Protein AF-A0A932D0I2-F1 (afdb_monomer)

Radius of gyration: 31.16 Å; Cα contacts (8 Å, |Δi|>4): 858; chains: 1; bounding box: 106×44×115 Å

Solvent-accessible surface area (backbone atoms only — not comparable to full-atom values): 25541 Å² total; per-residue (Å²): 134,90,83,86,89,81,89,81,87,81,82,80,78,80,80,78,79,76,81,76,82,81,60,41,20,45,66,30,77,42,77,91,56,101,68,85,71,70,45,72,43,65,59,48,52,36,40,36,39,50,40,62,56,58,63,58,84,66,59,88,70,45,45,27,43,39,43,39,69,74,48,63,66,73,62,80,64,40,86,48,32,24,29,36,43,36,40,64,75,87,83,58,68,57,39,85,42,41,16,34,47,18,41,20,71,39,73,60,59,28,46,19,42,42,68,68,60,49,57,52,34,52,45,74,43,38,44,40,31,41,33,40,35,38,93,90,51,73,50,73,32,60,71,61,88,78,86,86,81,89,86,90,87,91,88,89,84,89,87,89,85,86,91,82,92,79,85,81,61,74,50,46,74,76,44,49,35,74,43,85,51,27,34,37,37,33,37,35,40,80,37,30,70,35,42,49,52,52,35,50,76,69,66,37,52,74,65,88,84,45,52,77,53,43,33,52,40,31,76,63,64,30,22,33,43,37,35,31,56,32,93,91,49,50,63,88,54,70,64,24,35,30,39,31,25,68,40,70,66,54,38,42,34,39,53,56,47,48,83,51,49,40,82,56,25,32,41,37,40,40,39,32,22,83,32,37,60,40,64,67,79,32,42,77,29,77,76,65,72,82,74,54,45,48,66,33,71,68,41,60,42,50,72,60,51,50,35,52,39,9,52,77,51,68,32,46,24,36,31,76,48,16,24,38,51,24,91,74,48,65,57,85,50,69,68,44,40,60,50,39,78,72,33,53,12,38,24,31,35,40,34,44,35,35,51,90,41,32,79,60,38,50,29,36,36,74,40,98,47,76,67,68,40,70,30,72,44,81,39,81,39,66,89,34,59,66,40,27,48,27,54,71,39,81,60,80,78,74,72,75,76,76,72,79,77,85,72,75,96,76,91,80,80,91,81,90,84,81,89,83,80,89,81,90,81,86,85,82,87,86,86,87,87,86,79,136

Secondary structure (DSSP, 8-state):
-------------------PPP-----B-----SS-----EEEEEEEEEEEPTT-----TTEEEHHHHTT--SSPPPPSS-EEEEEE-----S-GGG-EEEEEESS--SEEEE--THHHHHHHHHHS-EEEEEETTEEEEEE---------------------------SEEEEEEEEETTEEEEEEEESSHHHHHHHHHHTT----TT-HHHHHHHHHTT-EEEEEEEPTT--GGG---EEEEEESS--B--GGGGGGGEEEEEEEEEEEEESS-EEESSSEE----GGG--EEETTEESHHHHHHHHHHHTTT-EEEEEEEEEGGGS---SHHHHHHHHH-SEEEEEEEEE-GGG--S--BEEE-S----B-SEEEEE-TT-HHHHHHTTPPPP----------------------PPP----PPPP-------

pLDDT: mean 72.85, std 23.12, range [23.08, 97.12]

Foldseek 3Di:
DDDDDDDDDDPPDPPPPPPDFAAAKFKAWDDDDPPDPFLAQQEWEKEKEKFAFQDFDDFPFKFWLCVLVVHDRGQDGGRGIKMKIWTDDDHDHWQLQTKMKIWHRAFFRIKAFDAPQLRVLQLVQQFFKEWEDAPVGIAIATARDDDDDDDDDDDDDDDDDDDDDDDDDPKDFPGWGDHQQKTKTKIQHQALVRVVVVCVVVSHDDDPPCRVVVRVSNVSRIIMIMIHGDPPDTPVRDGIMITMDGDRKDWHQLLNVLVRYDQKHKYKYKYFAQADKDWPFAAALPDDPLPWFFQASHHICVQVSLQVSCVVRLVRHKHFLWKAFLVSRDGDDPSNVVSSVVTTMIIMIMHMGGSVSSPGMTMMDGDPDHDTDDSYHYYYCNPPCNRCVRSVHHRDPPDPPPPPPVDDDDDDDDDDDDDDDDDDDDDDDDDDDDDD

Sequence (436 aa):
MVRQILSCLLCVLAVTVAEREAEACGGLFCDQSTVVIPPAQSSERIVFVVNAAGWTAAPEGMAAQAELQGGDPDPEPLTGQSVDAYIEIAYSGAAASFAWIVPLLAPPVLIGTAQTEIFNDLDQATAPRFTFTYATGSSTVSSGGGMGCGGSAAMAGDAYEPEGKVADPEVTVIGTGRVGPYEVAVLDAASAADLRSWLVSHDYQIPDGTDPILDRYVEEGKTFAAFRLADGEGVGAIEPVVIRTPGAEPCIPLRLTPVASEPVLSVTAIIMASGLVRPGNFNDAGLDESAVRPTSPFTTDYQTRLRQNVQALGGLAVETEFAGPADYVEATSTTSFAILDRIGFVTRLSTRMAPEEMTTDPIFLETPEQTTISRDYTIDVTNDDAALTALGVQPAATGADTADDDDGCTAAGRNRSPLPLLWLVPVALLLRRRSR

Structure (mmCIF, N/CA/C/O backbone):
data_AF-A0A932D0I2-F1
#
_entry.id   AF-A0A932D0I2-F1
#
loop_
_atom_site.group_PDB
_atom_site.id
_atom_site.type_symbol
_atom_site.label_atom_id
_atom_site.label_alt_id
_atom_site.label_comp_id
_atom_site.label_asym_id
_atom_site.label_entity_id
_atom_site.label_seq_id
_atom_site.pdbx_PDB_ins_code
_atom_site.Cartn_x
_atom_site.Cartn_y
_atom_site.Cartn_z
_atom_site.occupancy
_atom_site.B_iso_or_equiv
_atom_site.auth_seq_id
_atom_site.auth_comp_id
_atom_site.auth_asym_id
_atom_site.auth_atom_id
_atom_site.pdbx_PDB_model_num
ATOM 1 N N . MET A 1 1 ? 65.568 -10.510 39.690 1.00 37.38 1 MET A N 1
ATOM 2 C CA . MET A 1 1 ? 65.237 -11.097 38.375 1.00 37.38 1 MET A CA 1
ATOM 3 C C . MET A 1 1 ? 63.720 -11.125 38.250 1.00 37.38 1 MET A C 1
ATOM 5 O O . MET A 1 1 ? 63.130 -11.868 39.013 1.00 37.38 1 MET A O 1
ATOM 9 N N . VAL A 1 2 ? 63.159 -10.341 37.305 1.00 38.84 2 VAL A N 1
ATOM 10 C CA . VAL A 1 2 ? 61.864 -10.572 36.607 1.00 38.84 2 VAL A CA 1
ATOM 11 C C . VAL A 1 2 ? 60.599 -10.408 37.499 1.00 38.84 2 VAL A C 1
ATOM 13 O O . VAL A 1 2 ? 60.527 -11.022 38.546 1.00 38.84 2 VAL A O 1
ATOM 16 N N . ARG A 1 3 ? 59.542 -9.616 37.235 1.00 35.88 3 ARG A N 1
ATOM 17 C CA . ARG A 1 3 ? 58.873 -9.067 36.027 1.00 35.88 3 ARG A CA 1
ATOM 18 C C . ARG A 1 3 ? 57.912 -7.952 36.521 1.00 35.88 3 ARG A C 1
ATOM 20 O O . ARG A 1 3 ? 57.188 -8.184 37.477 1.00 35.88 3 ARG A O 1
ATOM 27 N N . GLN A 1 4 ? 58.072 -6.688 36.135 1.00 43.97 4 GLN A N 1
ATOM 28 C CA . GLN A 1 4 ? 57.347 -5.961 35.074 1.00 43.97 4 GLN A CA 1
ATOM 29 C C . GLN A 1 4 ? 55.802 -5.959 35.122 1.00 43.97 4 GLN A C 1
ATOM 31 O O . GLN A 1 4 ? 55.140 -6.959 34.867 1.00 43.97 4 GLN A O 1
ATOM 36 N N . ILE A 1 5 ? 55.308 -4.747 35.387 1.00 45.00 5 ILE A N 1
ATOM 37 C CA . ILE A 1 5 ? 53.977 -4.155 35.208 1.00 45.00 5 ILE A CA 1
ATOM 38 C C . ILE A 1 5 ? 53.602 -4.130 33.717 1.00 45.00 5 ILE A C 1
ATOM 40 O O . ILE A 1 5 ? 54.418 -3.654 32.931 1.00 45.00 5 ILE A O 1
ATOM 44 N N . LEU A 1 6 ? 52.377 -4.528 33.341 1.00 37.00 6 LEU A N 1
ATOM 45 C CA . LEU A 1 6 ? 51.634 -3.869 32.255 1.00 37.00 6 LEU A CA 1
ATOM 46 C C . LEU A 1 6 ? 50.133 -4.211 32.262 1.00 37.00 6 LEU A C 1
ATOM 48 O O . LEU A 1 6 ? 49.733 -5.362 32.408 1.00 37.00 6 LEU A O 1
ATOM 52 N N . SER A 1 7 ? 49.351 -3.152 32.086 1.00 38.03 7 SER A N 1
ATOM 53 C CA . SER A 1 7 ? 47.907 -3.029 31.913 1.00 38.03 7 SER A CA 1
ATOM 54 C C . SER A 1 7 ? 47.256 -3.986 30.910 1.00 38.03 7 SER A C 1
ATOM 56 O O . SER A 1 7 ? 47.809 -4.219 29.841 1.00 38.03 7 SER A O 1
ATOM 58 N N . CYS A 1 8 ? 46.007 -4.375 31.184 1.00 30.62 8 CYS A N 1
ATOM 59 C CA . CYS A 1 8 ? 44.922 -4.399 30.193 1.00 30.62 8 CYS A CA 1
ATOM 60 C C . CYS A 1 8 ? 43.575 -4.454 30.927 1.00 30.62 8 CYS A C 1
ATOM 62 O O . CYS A 1 8 ? 43.141 -5.502 31.396 1.00 30.62 8 CYS A O 1
ATOM 64 N N . LEU A 1 9 ? 42.945 -3.286 31.055 1.00 40.47 9 LEU A N 1
ATOM 65 C CA . LEU A 1 9 ? 41.555 -3.131 31.463 1.00 40.47 9 LEU A CA 1
ATOM 66 C C . LEU A 1 9 ? 40.703 -3.450 30.224 1.00 40.47 9 LEU A C 1
ATOM 68 O O . LEU A 1 9 ? 40.669 -2.655 29.287 1.00 40.47 9 LEU A O 1
ATOM 72 N N . LEU A 1 10 ? 40.085 -4.630 30.174 1.00 38.53 10 LEU A N 1
ATOM 73 C CA . LEU A 1 10 ? 39.157 -4.994 29.104 1.00 38.53 10 LEU A CA 1
ATOM 74 C C . LEU A 1 10 ? 37.742 -4.594 29.550 1.00 38.53 10 LEU A C 1
ATOM 76 O O . LEU A 1 10 ? 37.082 -5.328 30.282 1.00 38.53 10 LEU A O 1
ATOM 80 N N . CYS A 1 11 ? 37.293 -3.401 29.156 1.00 34.50 11 CYS A N 1
ATOM 81 C CA . CYS A 1 11 ? 35.879 -3.037 29.223 1.00 34.50 11 CYS A CA 1
ATOM 82 C C . CYS A 1 11 ? 35.137 -3.812 28.131 1.00 34.50 11 CYS A C 1
ATOM 84 O O . CYS A 1 11 ? 35.239 -3.477 26.952 1.00 34.50 11 CYS A O 1
ATOM 86 N N . VAL A 1 12 ? 34.403 -4.852 28.519 1.00 40.94 12 VAL A N 1
ATOM 87 C CA . VAL A 1 12 ? 33.408 -5.487 27.652 1.00 40.94 12 VAL A CA 1
ATOM 88 C C . VAL A 1 12 ? 32.196 -4.560 27.621 1.00 40.94 12 VAL A C 1
ATOM 90 O O . VAL A 1 12 ? 31.424 -4.504 28.576 1.00 40.94 12 VAL A O 1
ATOM 93 N N . LEU A 1 13 ? 32.068 -3.782 26.547 1.00 38.88 13 LEU A N 1
ATOM 94 C CA . LEU A 1 13 ? 30.842 -3.059 26.232 1.00 38.88 13 LEU A CA 1
ATOM 95 C C . LEU A 1 13 ? 29.835 -4.101 25.725 1.00 38.88 13 LEU A C 1
ATOM 97 O O . LEU A 1 13 ? 29.966 -4.604 24.611 1.00 38.88 13 LEU A O 1
ATOM 101 N N . ALA A 1 14 ? 28.872 -4.478 26.563 1.00 37.38 14 ALA A N 1
ATOM 102 C CA . ALA A 1 14 ? 27.722 -5.251 26.117 1.00 37.38 14 ALA A CA 1
ATOM 103 C C . ALA A 1 14 ? 26.847 -4.330 25.256 1.00 37.38 14 ALA A C 1
ATOM 105 O O . ALA A 1 14 ? 26.204 -3.418 25.772 1.00 37.38 14 ALA A O 1
ATOM 106 N N . VAL A 1 15 ? 26.868 -4.534 23.940 1.00 37.03 15 VAL A N 1
ATOM 107 C CA . VAL A 1 15 ? 25.882 -3.945 23.032 1.00 37.03 15 VAL A CA 1
ATOM 108 C C . VAL A 1 15 ? 24.593 -4.732 23.240 1.00 37.03 15 VAL A C 1
ATOM 110 O O . VAL A 1 15 ? 24.468 -5.864 22.782 1.00 37.03 15 VAL A O 1
ATOM 113 N N . THR A 1 16 ? 23.658 -4.162 23.993 1.00 32.97 16 THR A N 1
ATOM 114 C CA . THR A 1 16 ? 22.275 -4.634 24.023 1.00 32.97 16 THR A CA 1
ATOM 115 C C . THR A 1 16 ? 21.650 -4.289 22.677 1.00 32.97 16 THR A C 1
ATOM 117 O O . THR A 1 16 ? 21.347 -3.124 22.416 1.00 32.97 16 THR A O 1
ATOM 120 N N . VAL A 1 17 ? 21.503 -5.282 21.802 1.00 35.47 17 VAL A N 1
ATOM 121 C CA . VAL A 1 17 ? 20.598 -5.179 20.657 1.00 35.47 17 VAL A CA 1
ATOM 122 C C . VAL A 1 17 ? 19.195 -5.171 21.254 1.00 35.47 17 VAL A C 1
ATOM 124 O O . VAL A 1 17 ? 18.751 -6.178 21.794 1.00 35.47 17 VAL A O 1
ATOM 127 N N . ALA A 1 18 ? 18.548 -4.007 21.267 1.00 34.34 18 ALA A N 1
ATOM 128 C CA . ALA A 1 18 ? 17.118 -3.937 21.517 1.00 34.34 18 ALA A CA 1
ATOM 129 C C . ALA A 1 18 ? 16.436 -4.525 20.278 1.00 34.34 18 ALA A C 1
ATOM 131 O O . ALA A 1 18 ? 16.480 -3.919 19.206 1.00 34.34 18 ALA A O 1
ATOM 132 N N . GLU A 1 19 ? 15.897 -5.733 20.408 1.00 33.78 19 GLU A N 1
ATOM 133 C CA . GLU A 1 19 ? 14.970 -6.297 19.432 1.00 33.78 19 GLU A CA 1
ATOM 134 C C . GLU A 1 19 ? 13.774 -5.339 19.365 1.00 33.78 19 GLU A C 1
ATOM 136 O O . GLU A 1 19 ? 13.134 -5.068 20.380 1.00 33.78 19 GLU A O 1
ATOM 141 N N . ARG A 1 20 ? 13.565 -4.708 18.205 1.00 35.75 20 ARG A N 1
ATOM 142 C CA . ARG A 1 20 ? 12.415 -3.829 17.988 1.00 35.75 20 ARG A CA 1
ATOM 143 C C . ARG A 1 20 ? 11.214 -4.701 17.647 1.00 35.75 20 ARG A C 1
ATOM 145 O O . ARG A 1 20 ? 11.292 -5.516 16.730 1.00 35.75 20 ARG A O 1
ATOM 152 N N . GLU A 1 21 ? 10.159 -4.535 18.433 1.00 35.44 21 GLU A N 1
ATOM 153 C CA . GLU A 1 21 ? 8.869 -5.200 18.284 1.00 35.44 21 GLU A CA 1
ATOM 154 C C . GLU A 1 21 ? 8.269 -4.873 16.909 1.00 35.44 21 GLU A C 1
ATOM 156 O O . GLU A 1 21 ? 8.352 -3.740 16.434 1.00 35.44 21 GLU A O 1
ATOM 161 N N . ALA A 1 22 ? 7.749 -5.903 16.240 1.00 34.28 22 ALA A N 1
ATOM 162 C CA . ALA A 1 22 ? 7.081 -5.785 14.953 1.00 34.28 22 ALA A CA 1
ATOM 163 C C . ALA A 1 22 ? 5.618 -5.370 15.167 1.00 34.28 22 ALA A C 1
ATOM 165 O O . ALA A 1 22 ? 4.969 -5.765 16.130 1.00 34.28 22 ALA A O 1
ATOM 166 N N . GLU A 1 23 ? 5.119 -4.552 14.256 1.00 33.62 23 GLU A N 1
ATOM 167 C CA . GLU A 1 23 ? 3.942 -3.707 14.385 1.00 33.62 23 GLU A CA 1
ATOM 168 C C . GLU A 1 23 ? 3.119 -3.850 13.074 1.00 33.62 23 GLU A C 1
ATOM 170 O O . GLU A 1 23 ? 3.720 -3.825 12.007 1.00 33.62 23 GLU A O 1
ATOM 175 N N . ALA A 1 24 ? 1.782 -4.034 13.135 1.00 37.31 24 ALA A N 1
ATOM 176 C CA . ALA A 1 24 ? 0.864 -4.343 12.015 1.00 37.31 24 ALA A CA 1
ATOM 177 C C . ALA A 1 24 ? -0.355 -3.385 11.805 1.00 37.31 24 ALA A C 1
ATOM 179 O O . ALA A 1 24 ? -0.929 -2.935 12.796 1.00 37.31 24 ALA A O 1
ATOM 180 N N . CYS A 1 25 ? -0.811 -3.132 10.554 1.00 36.69 25 CYS A N 1
ATOM 181 C CA . CYS A 1 25 ? -1.966 -2.257 10.173 1.00 36.69 25 CYS A CA 1
ATOM 182 C C . CYS A 1 25 ? -2.757 -2.710 8.898 1.00 36.69 25 CYS A C 1
ATOM 184 O O . CYS A 1 25 ? -2.092 -2.838 7.881 1.00 36.69 25 CYS A O 1
ATOM 186 N N . GLY A 1 26 ? -4.115 -2.840 8.864 1.00 40.81 26 GLY A N 1
ATOM 187 C CA . GLY A 1 26 ? -5.024 -3.142 7.669 1.00 40.81 26 GLY A CA 1
ATOM 188 C C . GLY A 1 26 ? -5.812 -4.512 7.716 1.00 40.81 26 GLY A C 1
ATOM 189 O O . GLY A 1 26 ? -5.561 -5.239 8.649 1.00 40.81 26 GLY A O 1
ATOM 190 N N . GLY A 1 27 ? -6.726 -4.962 6.816 1.00 41.50 27 GLY A N 1
ATOM 191 C CA . GLY A 1 27 ? -7.712 -6.041 7.178 1.00 41.50 27 GLY A CA 1
ATOM 192 C C . GLY A 1 27 ? -8.227 -7.153 6.222 1.00 41.50 27 GLY A C 1
ATOM 193 O O . GLY A 1 27 ? -7.860 -7.211 5.058 1.00 41.50 27 GLY A O 1
ATOM 194 N N . LEU A 1 28 ? -9.116 -8.022 6.758 1.00 45.06 28 LEU A N 1
ATOM 195 C CA . LEU A 1 28 ? -9.571 -9.384 6.336 1.00 45.06 28 LEU A CA 1
ATOM 196 C C . LEU A 1 28 ? -10.890 -9.478 5.523 1.00 45.06 28 LEU A C 1
ATOM 198 O O . LEU A 1 28 ? -11.820 -8.810 5.903 1.00 45.06 28 LEU A O 1
ATOM 202 N N . PHE A 1 29 ? -11.088 -10.374 4.537 1.00 43.62 29 PHE A N 1
ATOM 203 C CA . PHE A 1 29 ? -12.398 -10.585 3.845 1.00 43.62 29 PHE A CA 1
ATOM 204 C C . PHE A 1 29 ? -12.978 -12.009 4.007 1.00 43.62 29 PHE A C 1
ATOM 206 O O . PHE A 1 29 ? -12.216 -12.967 4.123 1.00 43.62 29 PHE A O 1
ATOM 213 N N . CYS A 1 30 ? -14.316 -12.178 3.970 1.00 34.88 30 CYS A N 1
ATOM 214 C CA . CYS A 1 30 ? -15.005 -13.466 4.224 1.00 34.88 30 CYS A CA 1
ATOM 215 C C . CYS A 1 30 ? -16.019 -13.902 3.141 1.00 34.88 30 CYS A C 1
ATOM 217 O O . CYS A 1 30 ? -16.997 -13.199 2.898 1.00 34.88 30 CYS A O 1
ATOM 219 N N . ASP A 1 31 ? -15.882 -15.115 2.589 1.00 33.34 31 ASP A N 1
ATOM 220 C CA . ASP A 1 31 ? -16.980 -15.866 1.941 1.00 33.34 31 ASP A CA 1
ATOM 221 C C . ASP A 1 31 ? -16.945 -17.345 2.384 1.00 33.34 31 ASP A C 1
ATOM 223 O O . ASP A 1 31 ? -15.879 -17.951 2.498 1.00 33.34 31 ASP A O 1
ATOM 227 N N . GLN A 1 32 ? -18.118 -17.917 2.659 1.00 41.38 32 GLN A N 1
ATOM 228 C CA . GLN A 1 32 ? -18.354 -19.305 3.072 1.00 41.38 32 GLN A CA 1
ATOM 229 C C . GLN A 1 32 ? -19.451 -19.904 2.175 1.00 41.38 32 GLN A C 1
ATOM 231 O O . GLN A 1 32 ? -20.585 -20.123 2.598 1.00 41.38 32 GLN A O 1
ATOM 236 N N . SER A 1 33 ? -19.107 -20.195 0.919 1.00 32.25 33 SER A N 1
ATOM 237 C CA . SER A 1 33 ? -19.965 -20.940 -0.006 1.00 32.25 33 SER A CA 1
ATOM 238 C C . SER A 1 33 ? -19.261 -22.218 -0.472 1.00 32.25 33 SER A C 1
ATOM 240 O O . SER A 1 33 ? -18.134 -22.197 -0.955 1.00 32.25 33 SER A O 1
ATOM 242 N N . THR A 1 34 ? -19.940 -23.367 -0.372 1.00 34.38 34 THR A N 1
ATOM 243 C CA . THR A 1 34 ? -19.441 -24.708 -0.773 1.00 34.38 34 THR A CA 1
ATOM 244 C C . THR A 1 34 ? -19.295 -24.902 -2.293 1.00 34.38 34 THR A C 1
ATOM 246 O O . THR A 1 34 ? -19.049 -26.010 -2.773 1.00 34.38 34 THR A O 1
ATOM 249 N N . VAL A 1 35 ? -19.373 -23.811 -3.054 1.00 30.95 35 VAL A N 1
ATOM 250 C CA . VAL A 1 35 ? -18.842 -23.682 -4.409 1.00 30.95 35 VAL A CA 1
ATOM 251 C C . VAL A 1 35 ? -17.775 -22.594 -4.338 1.00 30.95 35 VAL A C 1
ATOM 253 O O . VAL A 1 35 ? -18.086 -21.410 -4.377 1.00 30.95 35 VAL A O 1
ATOM 256 N N . VAL A 1 36 ? -16.520 -23.012 -4.181 1.00 30.58 36 VAL A N 1
ATOM 257 C CA . VAL A 1 36 ? -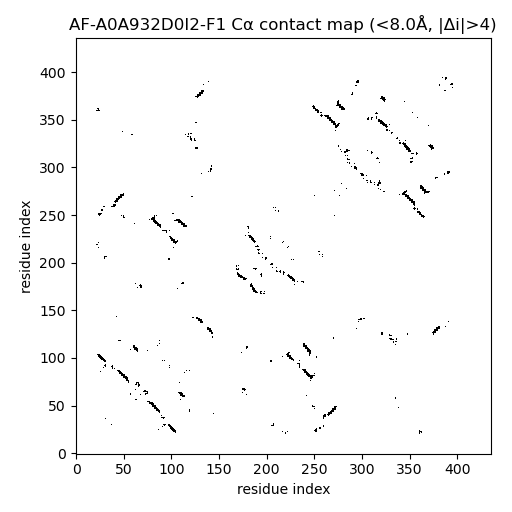15.368 -22.111 -4.084 1.00 30.58 36 VAL A CA 1
ATOM 258 C C . VAL A 1 36 ? -15.132 -21.473 -5.454 1.00 30.58 36 VAL A C 1
ATOM 260 O O . VAL A 1 36 ? -14.473 -22.052 -6.316 1.00 30.58 36 VAL A O 1
ATOM 263 N N . ILE A 1 37 ? -15.689 -20.286 -5.673 1.00 29.75 37 ILE A N 1
ATOM 264 C CA . ILE A 1 37 ? -15.032 -19.275 -6.499 1.00 29.75 37 ILE A CA 1
ATOM 265 C C . ILE A 1 37 ? -14.689 -18.163 -5.507 1.00 29.75 37 ILE A C 1
ATOM 267 O O . ILE A 1 37 ? -15.584 -17.399 -5.156 1.00 29.75 37 ILE A O 1
ATOM 271 N N . PRO A 1 38 ? -13.451 -18.110 -4.983 1.00 31.17 38 PRO A N 1
ATOM 272 C CA . PRO A 1 38 ? -13.057 -17.020 -4.104 1.00 31.17 38 PRO A CA 1
ATOM 273 C C . PRO A 1 38 ? -13.220 -15.701 -4.873 1.00 31.17 38 PRO A C 1
ATOM 275 O O . PRO A 1 38 ? -12.994 -15.701 -6.092 1.00 31.17 38 PRO A O 1
ATOM 278 N N . PRO A 1 39 ? -13.528 -14.567 -4.219 1.00 34.06 39 PRO A N 1
ATOM 279 C CA . PRO A 1 39 ? -13.077 -13.287 -4.746 1.00 34.06 39 PRO A CA 1
ATOM 280 C C . PRO A 1 39 ? -11.572 -13.399 -4.975 1.00 34.06 39 PRO A C 1
ATOM 282 O O . PRO A 1 39 ? -10.792 -13.388 -4.028 1.00 34.06 39 PRO A O 1
ATOM 285 N N . ALA A 1 40 ? -11.157 -13.582 -6.224 1.00 37.81 40 ALA A N 1
ATOM 286 C CA . ALA A 1 40 ? -9.753 -13.598 -6.578 1.00 37.81 40 ALA A CA 1
ATOM 287 C C . ALA A 1 40 ? -9.226 -12.171 -6.414 1.00 37.81 40 ALA A C 1
ATOM 289 O O . ALA A 1 40 ? -9.342 -11.345 -7.320 1.00 37.81 40 ALA A O 1
ATOM 290 N N . GLN A 1 41 ? -8.676 -11.857 -5.242 1.00 47.34 41 GLN A N 1
ATOM 291 C CA . GLN A 1 41 ? -7.816 -10.693 -5.111 1.00 47.34 41 GLN A CA 1
ATOM 292 C C . GLN A 1 41 ? -6.487 -11.031 -5.786 1.00 47.34 41 GLN A C 1
ATOM 294 O O . GLN A 1 41 ? -5.610 -11.670 -5.214 1.00 47.34 41 GLN A O 1
ATOM 299 N N . SER A 1 42 ? -6.357 -10.641 -7.054 1.00 54.78 42 SER A N 1
ATOM 300 C CA . SER A 1 42 ? -5.104 -10.767 -7.809 1.00 54.78 42 SER A CA 1
ATOM 301 C C . SER A 1 42 ? -4.064 -9.718 -7.392 1.00 54.78 42 SER A C 1
ATOM 303 O O . SER A 1 42 ? -2.871 -9.840 -7.703 1.00 54.78 42 SER A O 1
ATOM 305 N N . SER A 1 43 ? -4.518 -8.657 -6.718 1.00 69.69 43 SER A N 1
ATOM 306 C CA . SER A 1 43 ? -3.691 -7.537 -6.287 1.00 69.69 43 SER A CA 1
ATOM 307 C C . SER A 1 43 ? -4.305 -6.762 -5.122 1.00 69.69 43 SER A C 1
ATOM 309 O O . SER A 1 43 ? -5.490 -6.446 -5.168 1.00 69.69 43 SER A O 1
ATOM 311 N N . GLU A 1 44 ? -3.472 -6.370 -4.164 1.00 81.44 44 GLU A N 1
ATOM 312 C CA . GLU A 1 44 ? -3.787 -5.447 -3.076 1.00 81.44 44 GLU A CA 1
ATOM 313 C C . GLU A 1 44 ? -3.060 -4.115 -3.319 1.00 81.44 44 GLU A C 1
ATOM 315 O O . GLU A 1 44 ? -1.854 -4.091 -3.597 1.00 81.44 44 GLU A O 1
ATOM 320 N N . ARG A 1 45 ? -3.798 -3.001 -3.267 1.00 87.38 45 ARG A N 1
ATOM 321 C CA . ARG A 1 45 ? -3.276 -1.644 -3.481 1.00 87.38 45 ARG A CA 1
ATOM 322 C C . ARG A 1 45 ? -3.592 -0.784 -2.276 1.00 87.38 45 ARG A C 1
ATOM 324 O O . ARG A 1 45 ? -4.753 -0.619 -1.909 1.00 87.38 45 ARG A O 1
ATOM 331 N N . ILE A 1 46 ? -2.546 -0.215 -1.693 1.00 92.62 46 ILE A N 1
ATOM 332 C CA . ILE A 1 46 ? -2.659 0.628 -0.509 1.00 92.62 46 ILE A CA 1
ATOM 333 C C . ILE A 1 46 ? -1.880 1.910 -0.760 1.00 92.62 46 ILE A C 1
ATOM 335 O O . ILE A 1 46 ? -0.751 1.892 -1.257 1.00 92.62 46 ILE A O 1
ATOM 339 N N . VAL A 1 47 ? -2.499 3.036 -0.427 1.00 93.81 47 VAL A N 1
ATOM 340 C CA . VAL A 1 47 ? -1.858 4.346 -0.486 1.00 93.81 47 VAL A CA 1
ATOM 341 C C . VAL A 1 47 ? -1.686 4.846 0.939 1.00 93.81 47 VAL A C 1
ATOM 343 O O . VAL A 1 47 ? -2.641 4.869 1.709 1.00 93.81 47 VAL A O 1
ATOM 346 N N . PHE A 1 48 ? -0.476 5.263 1.291 1.00 95.19 48 PHE A N 1
ATOM 347 C CA . PHE A 1 48 ? -0.181 5.848 2.592 1.00 95.19 48 PHE A CA 1
ATOM 348 C C . PHE A 1 48 ? 0.211 7.312 2.453 1.00 95.19 48 PHE A C 1
ATOM 350 O O . PHE A 1 48 ? 0.973 7.676 1.556 1.00 95.19 48 PHE A O 1
ATOM 357 N N . VAL A 1 49 ? -0.257 8.141 3.382 1.00 93.44 49 VAL A N 1
ATOM 358 C CA . VAL A 1 49 ? 0.213 9.519 3.545 1.00 93.44 49 VAL A CA 1
ATOM 359 C C . VAL A 1 49 ? 0.772 9.686 4.948 1.00 93.44 49 VAL A C 1
ATOM 361 O O . VAL A 1 49 ? 0.031 9.587 5.924 1.00 93.44 49 VAL A O 1
ATOM 364 N N . VAL A 1 50 ? 2.072 9.953 5.051 1.00 93.12 50 VAL A N 1
ATOM 365 C CA . VAL A 1 50 ? 2.734 10.267 6.320 1.00 93.12 50 VAL A CA 1
ATOM 366 C C . VAL A 1 50 ? 2.616 11.769 6.564 1.00 93.12 50 VAL A C 1
ATOM 368 O O . VAL A 1 50 ? 3.196 12.592 5.858 1.00 93.12 50 VAL A O 1
ATOM 371 N N . ASN A 1 51 ? 1.816 12.132 7.560 1.00 89.44 51 ASN A N 1
ATOM 372 C CA . ASN A 1 51 ? 1.514 13.506 7.921 1.00 89.44 51 ASN A CA 1
ATOM 373 C C . ASN A 1 51 ? 2.454 13.997 9.029 1.00 89.44 51 ASN A C 1
ATOM 375 O O . ASN A 1 51 ? 2.630 13.346 10.063 1.00 89.44 51 ASN A O 1
ATOM 379 N N . ALA A 1 52 ? 2.982 15.209 8.855 1.00 85.06 52 ALA A N 1
ATOM 380 C CA . ALA A 1 52 ? 3.751 15.892 9.888 1.00 85.06 52 ALA A CA 1
ATOM 381 C C . ALA A 1 52 ? 2.909 16.172 11.151 1.00 85.06 52 ALA A C 1
ATOM 383 O O . ALA A 1 52 ? 1.677 16.230 11.112 1.00 85.06 52 ALA A O 1
ATOM 384 N N . ALA A 1 53 ? 3.591 16.385 12.278 1.00 80.69 53 ALA A N 1
ATOM 385 C CA . ALA A 1 53 ? 2.940 16.679 13.552 1.00 80.69 53 ALA A CA 1
ATOM 386 C C . ALA A 1 53 ? 2.077 17.951 13.497 1.00 80.69 53 ALA A C 1
ATOM 388 O O . ALA A 1 53 ? 2.452 18.942 12.867 1.00 80.69 53 ALA A O 1
ATOM 389 N N . GLY A 1 54 ? 0.934 17.930 14.189 1.00 67.50 54 GLY A N 1
ATOM 390 C CA . GLY A 1 54 ? -0.021 19.039 14.206 1.00 67.50 54 GLY A CA 1
ATOM 391 C C . GLY A 1 54 ? -0.915 19.130 12.967 1.00 67.50 54 GLY A C 1
ATOM 392 O O . GLY A 1 54 ? -1.686 20.082 12.853 1.00 67.50 54 GLY A O 1
ATOM 393 N N . TRP A 1 55 ? -0.842 18.167 12.042 1.00 69.06 55 TRP A N 1
ATOM 394 C CA . TRP A 1 55 ? -1.791 18.083 10.937 1.00 69.06 55 TRP A CA 1
ATOM 395 C C . TRP A 1 55 ? -3.170 17.630 11.433 1.00 69.06 55 TRP A C 1
ATOM 397 O O . TRP A 1 55 ? -3.314 16.530 11.963 1.00 69.06 55 TRP A O 1
ATOM 407 N N . THR A 1 56 ? -4.186 18.473 11.240 1.00 63.81 56 THR A N 1
ATOM 408 C CA . THR A 1 56 ? -5.551 18.226 11.737 1.00 63.81 56 THR A CA 1
ATOM 409 C C . THR A 1 56 ? -6.604 18.125 10.648 1.00 63.81 56 THR A C 1
ATOM 411 O O . THR A 1 56 ? -7.690 17.622 10.913 1.00 63.81 56 THR A O 1
ATOM 414 N N . ALA A 1 57 ? -6.312 18.572 9.423 1.00 62.91 57 ALA A N 1
ATOM 415 C CA . ALA A 1 57 ? -7.316 18.574 8.370 1.00 62.91 57 ALA A CA 1
ATOM 416 C C . ALA A 1 57 ? -7.740 17.138 8.038 1.00 62.91 57 ALA A C 1
ATOM 418 O O . ALA A 1 57 ? -6.914 16.270 7.715 1.00 62.91 57 ALA A O 1
ATOM 419 N N . ALA A 1 58 ? -9.043 16.903 8.150 1.00 56.44 58 ALA A N 1
ATOM 420 C CA . ALA A 1 58 ? -9.703 15.760 7.559 1.00 56.44 58 ALA A CA 1
ATOM 421 C C . ALA A 1 58 ? -9.726 15.971 6.032 1.00 56.44 58 ALA A C 1
ATOM 423 O O . ALA A 1 58 ? -10.176 17.024 5.575 1.00 56.44 58 ALA A O 1
ATOM 424 N N . PRO A 1 59 ? -9.197 15.033 5.231 1.00 57.25 59 PRO A N 1
ATOM 425 C CA . PRO A 1 59 ? -9.506 14.937 3.808 1.00 57.25 59 PRO A CA 1
ATOM 426 C C . PRO A 1 59 ? -11.014 15.087 3.539 1.00 57.25 59 PRO A C 1
ATOM 428 O O . PRO A 1 59 ? -11.844 14.765 4.386 1.00 57.25 59 PRO A O 1
ATOM 431 N N . GLU A 1 60 ? -11.403 15.584 2.366 1.00 51.22 60 GLU A N 1
ATOM 432 C CA . GLU A 1 60 ? -12.827 15.666 2.015 1.00 51.22 60 GLU A CA 1
ATOM 433 C C . GLU A 1 60 ? -13.473 14.264 2.065 1.00 51.22 60 GLU A C 1
ATOM 435 O O . GLU A 1 60 ? -12.966 13.328 1.453 1.00 51.22 60 GLU A O 1
ATOM 440 N N . GLY A 1 61 ? -14.582 14.110 2.804 1.00 50.22 61 GLY A N 1
ATOM 441 C CA . GLY A 1 61 ? -15.277 12.821 2.979 1.00 50.22 61 GLY A CA 1
ATOM 442 C C . GLY A 1 61 ? -14.842 11.991 4.197 1.00 50.22 61 GLY A C 1
ATOM 443 O O . GLY A 1 61 ? -15.346 10.887 4.399 1.00 50.22 61 GLY A O 1
ATOM 444 N N . MET A 1 62 ? -13.941 12.515 5.029 1.00 58.50 62 MET A N 1
ATOM 445 C CA . MET A 1 62 ? -13.508 11.877 6.271 1.00 58.50 62 MET A CA 1
ATOM 446 C C . MET A 1 62 ? -14.317 12.374 7.481 1.00 58.50 62 MET A C 1
ATOM 448 O O . MET A 1 62 ? -14.379 13.577 7.718 1.00 58.50 62 MET A O 1
ATOM 452 N N . ALA A 1 63 ? -14.909 11.447 8.246 1.00 51.44 63 ALA A N 1
ATOM 453 C CA . ALA A 1 63 ? -15.625 11.734 9.491 1.00 51.44 63 ALA A CA 1
ATOM 454 C C . ALA A 1 63 ? -14.717 11.481 10.704 1.00 51.44 63 ALA A C 1
ATOM 456 O O . ALA A 1 63 ? -14.057 10.440 10.784 1.00 51.44 63 ALA A O 1
ATOM 457 N N . ALA A 1 64 ? -14.660 12.418 11.652 1.00 53.53 64 ALA A N 1
ATOM 458 C CA . ALA A 1 64 ? -13.850 12.252 12.859 1.00 53.53 64 ALA A CA 1
ATOM 459 C C . ALA A 1 64 ? -14.348 11.050 13.676 1.00 53.53 64 ALA A C 1
ATOM 461 O O . ALA A 1 64 ? -15.551 10.814 13.776 1.00 53.53 64 ALA A O 1
ATOM 462 N N . GLN A 1 65 ? -13.454 10.306 14.338 1.00 50.66 65 GLN A N 1
ATOM 463 C CA . GLN A 1 65 ? -13.889 9.234 15.247 1.00 50.66 65 GLN A CA 1
ATOM 464 C C . GLN A 1 65 ? -14.798 9.781 16.371 1.00 50.66 65 GLN A C 1
ATOM 466 O O . GLN A 1 65 ? -15.697 9.089 16.848 1.00 50.66 65 GLN A O 1
ATOM 471 N N . ALA A 1 66 ? -14.619 11.052 16.742 1.00 46.91 66 ALA A N 1
ATOM 472 C CA . ALA A 1 66 ? -15.513 11.773 17.639 1.00 46.91 66 ALA A CA 1
ATOM 473 C C . ALA A 1 66 ? -16.949 11.890 17.086 1.00 46.91 66 ALA A C 1
ATOM 475 O O . ALA A 1 66 ? -17.891 11.756 17.861 1.00 46.91 66 ALA A O 1
ATOM 476 N N . GLU A 1 67 ? -17.153 12.022 15.770 1.00 53.19 67 GLU A N 1
ATOM 477 C CA . GLU A 1 67 ? -18.491 12.010 15.153 1.00 53.19 67 GLU A CA 1
ATOM 478 C C . GLU A 1 67 ? -19.142 10.624 15.219 1.00 53.19 67 GLU A C 1
ATOM 480 O O . GLU A 1 67 ? -20.353 10.535 15.430 1.00 53.19 67 GLU A O 1
ATOM 485 N N . LEU A 1 68 ? -18.353 9.541 15.137 1.00 52.25 68 LEU A N 1
ATOM 486 C CA . LEU A 1 68 ? -18.852 8.175 15.366 1.00 52.25 68 LEU A CA 1
ATOM 487 C C . LEU A 1 68 ? -19.444 8.038 16.783 1.00 52.25 68 LEU A C 1
ATOM 489 O O . LEU A 1 68 ? -20.448 7.361 16.978 1.00 52.25 68 LEU A O 1
ATOM 493 N N . GLN A 1 69 ? -18.885 8.759 17.759 1.00 50.69 69 GLN A N 1
ATOM 494 C CA . GLN A 1 69 ? -19.350 8.798 19.149 1.00 50.69 69 GLN A CA 1
ATOM 495 C C . GLN A 1 69 ? -20.359 9.929 19.455 1.00 50.69 69 GLN A C 1
ATOM 497 O O . GLN A 1 69 ? -20.742 10.106 20.613 1.00 50.69 69 GLN A O 1
ATOM 502 N N . GLY A 1 70 ? -20.799 10.714 18.462 1.00 50.47 70 GLY A N 1
ATOM 503 C CA . GLY A 1 70 ? -21.686 11.871 18.674 1.00 50.47 70 GLY A CA 1
ATOM 504 C C . GLY A 1 70 ? -21.039 13.061 19.408 1.00 50.47 70 GLY A C 1
ATOM 505 O O . GLY A 1 70 ? -21.752 13.890 19.978 1.00 50.47 70 GLY A O 1
ATOM 506 N N . GLY A 1 71 ? -19.705 13.116 19.432 1.00 46.28 71 GLY A N 1
ATOM 507 C CA . GLY A 1 71 ? -18.873 14.203 19.951 1.00 46.28 71 GLY A CA 1
ATOM 508 C C . GLY A 1 71 ? -18.598 15.312 18.925 1.00 46.28 71 GLY A C 1
ATOM 509 O O . GLY A 1 71 ? -19.193 15.346 17.852 1.00 46.28 71 GLY A O 1
ATOM 510 N N . ASP A 1 72 ? -17.721 16.250 19.293 1.00 47.31 72 ASP A N 1
ATOM 511 C CA . ASP A 1 72 ? -17.338 17.401 18.458 1.00 47.31 72 ASP A CA 1
ATOM 512 C C . ASP A 1 72 ? -16.706 16.934 17.126 1.00 47.31 72 ASP A C 1
ATOM 514 O O . ASP A 1 72 ? -15.822 16.073 17.166 1.00 47.31 72 ASP A O 1
ATOM 518 N N . PRO A 1 73 ? -17.149 17.447 15.960 1.00 52.72 73 PRO A N 1
ATOM 519 C CA . PRO A 1 73 ? -16.626 17.054 14.652 1.00 52.72 73 PRO A CA 1
ATOM 520 C C . PRO A 1 73 ? -15.149 17.380 14.408 1.00 52.72 73 PRO A C 1
ATOM 522 O O . PRO A 1 73 ? -14.550 16.779 13.517 1.00 52.72 73 PRO A O 1
ATOM 525 N N . ASP A 1 74 ? -14.546 18.289 15.179 1.00 53.47 74 ASP A N 1
ATOM 526 C CA . ASP A 1 74 ? -13.125 18.613 15.042 1.00 53.47 74 ASP A CA 1
ATOM 527 C C . ASP A 1 74 ? -12.273 17.723 15.972 1.00 53.47 74 ASP A C 1
ATOM 529 O O . ASP A 1 74 ? -12.281 17.917 17.193 1.00 53.47 74 ASP A O 1
ATOM 533 N N . PRO A 1 75 ? -11.509 16.741 15.444 1.00 56.44 75 PRO A N 1
ATOM 534 C CA . PRO A 1 75 ? -10.630 15.933 16.276 1.00 56.44 75 PRO A CA 1
ATOM 535 C C . PRO A 1 75 ? -9.529 16.818 16.876 1.00 56.44 75 PRO A C 1
ATOM 537 O O . PRO A 1 75 ? -8.936 17.651 16.184 1.00 56.44 75 PRO A O 1
ATOM 540 N N . GLU A 1 76 ? -9.227 16.612 18.161 1.00 60.03 76 GLU A N 1
ATOM 541 C CA . GLU A 1 76 ? -8.103 17.279 18.826 1.00 60.03 76 GLU A CA 1
ATOM 542 C C . GLU A 1 76 ? -6.815 17.104 17.995 1.00 60.03 76 GLU A C 1
ATOM 544 O O . GLU A 1 76 ? -6.535 15.995 17.518 1.00 60.03 76 GLU A O 1
ATOM 549 N N . PRO A 1 77 ? -6.010 18.169 17.808 1.00 60.62 77 PRO A N 1
ATOM 550 C CA . PRO A 1 77 ? -4.791 18.089 17.025 1.00 60.62 77 PRO A CA 1
ATOM 551 C C . PRO A 1 77 ? -3.869 16.980 17.517 1.00 60.62 77 PRO A C 1
ATOM 553 O O . PRO A 1 77 ? -3.490 16.945 18.692 1.00 60.62 77 PRO A O 1
ATOM 556 N N . LEU A 1 78 ? -3.427 16.114 16.604 1.00 65.38 78 LEU A N 1
ATOM 557 C CA . LEU A 1 78 ? -2.399 15.143 16.943 1.00 65.38 78 LEU A CA 1
ATOM 558 C C . LEU A 1 78 ? -1.098 15.874 17.267 1.00 65.38 78 LEU A C 1
ATOM 560 O O . LEU A 1 78 ? -0.550 16.626 16.460 1.00 65.38 78 LEU A O 1
ATOM 564 N N . THR A 1 79 ? -0.603 15.649 18.483 1.00 70.69 79 THR A N 1
ATOM 565 C CA . THR A 1 79 ? 0.645 16.244 18.982 1.00 70.69 79 THR A CA 1
ATOM 566 C C . THR A 1 79 ? 1.881 15.664 18.289 1.00 70.69 79 THR A C 1
ATOM 568 O O . THR A 1 79 ? 2.935 16.298 18.289 1.00 70.69 79 THR A O 1
ATOM 571 N N . GLY A 1 80 ? 1.746 14.482 17.679 1.00 84.19 80 GLY A N 1
ATOM 572 C CA . GLY A 1 80 ? 2.761 13.797 16.882 1.00 84.19 80 GLY A CA 1
ATOM 573 C C . GLY A 1 80 ? 2.336 13.596 15.425 1.00 84.19 80 GLY A C 1
ATOM 574 O O . GLY A 1 80 ? 1.298 14.088 14.991 1.00 84.19 80 GLY A O 1
ATOM 575 N N . GLN A 1 81 ? 3.170 12.879 14.671 1.00 89.44 81 GLN A N 1
ATOM 576 C CA . GLN A 1 81 ? 2.881 12.485 13.288 1.00 89.44 81 GLN A CA 1
ATOM 577 C C . GLN A 1 81 ? 1.664 11.553 13.213 1.00 89.44 81 GLN A C 1
ATOM 579 O O . GLN A 1 81 ? 1.258 10.958 14.218 1.00 89.44 81 GLN A O 1
ATOM 584 N N . SER A 1 82 ? 1.097 11.428 12.017 1.00 90.38 82 SER A N 1
ATOM 585 C CA . SER A 1 82 ? 0.057 10.436 11.732 1.00 90.38 82 SER A CA 1
ATOM 586 C C . SER A 1 82 ? 0.229 9.810 10.359 1.00 90.38 82 SER A C 1
ATOM 588 O O . SER A 1 82 ? 0.866 10.390 9.483 1.00 90.38 82 SER A O 1
ATOM 590 N N . VAL A 1 83 ? -0.381 8.647 10.161 1.00 92.12 83 VAL A N 1
ATOM 591 C CA . VAL A 1 83 ? -0.433 7.955 8.874 1.00 92.12 83 VAL A CA 1
ATOM 592 C C . VAL A 1 83 ? -1.888 7.845 8.439 1.00 92.12 83 VAL A C 1
ATOM 594 O O . VAL A 1 83 ? -2.712 7.352 9.204 1.00 92.12 83 VAL A O 1
ATOM 597 N N . ASP A 1 84 ? -2.188 8.284 7.217 1.00 92.19 84 ASP A N 1
ATOM 598 C CA . ASP A 1 84 ? -3.453 7.979 6.542 1.00 92.19 84 ASP A CA 1
ATOM 599 C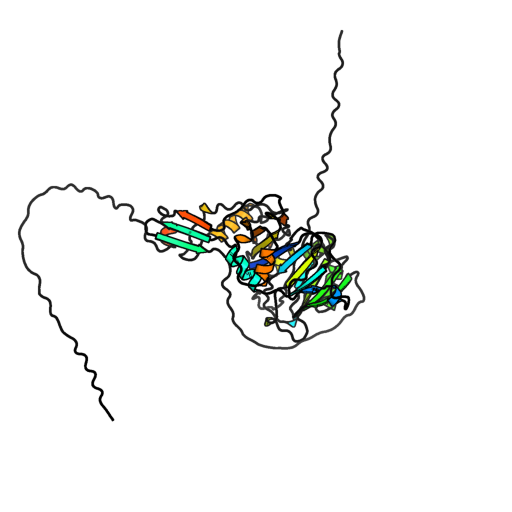 C . ASP A 1 84 ? -3.249 6.761 5.646 1.00 92.19 84 ASP A C 1
ATOM 601 O O . ASP A 1 84 ? -2.475 6.831 4.693 1.00 92.19 84 ASP A O 1
ATOM 605 N N . ALA A 1 85 ? -3.934 5.661 5.941 1.00 93.25 85 ALA A N 1
ATOM 606 C CA . ALA A 1 85 ? -3.948 4.450 5.130 1.00 93.25 85 ALA A CA 1
ATOM 607 C C . ALA A 1 85 ? -5.233 4.406 4.296 1.00 93.25 85 ALA A C 1
ATOM 609 O O . ALA A 1 85 ? -6.314 4.184 4.837 1.00 93.25 85 ALA A O 1
ATOM 610 N N . TYR A 1 86 ? -5.113 4.629 2.990 1.00 92.00 86 TYR A N 1
ATOM 611 C CA . TYR A 1 86 ? -6.182 4.473 2.009 1.00 92.00 86 TYR A CA 1
ATOM 612 C C . TYR A 1 86 ? -6.129 3.047 1.465 1.00 92.00 86 TYR A C 1
ATOM 614 O O . TYR A 1 86 ? -5.119 2.640 0.886 1.00 92.00 86 TYR A O 1
ATOM 622 N N . ILE A 1 87 ? -7.211 2.296 1.638 1.00 90.44 87 ILE A N 1
ATOM 623 C CA . ILE A 1 87 ? -7.270 0.871 1.325 1.00 90.44 87 ILE A CA 1
ATOM 624 C C . ILE A 1 87 ? -8.413 0.619 0.342 1.00 90.44 87 ILE A C 1
ATOM 626 O O . ILE A 1 87 ? -9.567 0.975 0.598 1.00 90.44 87 ILE A O 1
ATOM 630 N N . GLU A 1 88 ? -8.078 0.017 -0.799 1.00 84.88 88 GLU A N 1
ATOM 631 C CA . GLU A 1 88 ? -9.051 -0.432 -1.790 1.00 84.88 88 GLU A CA 1
ATOM 632 C C . GLU A 1 88 ? -9.572 -1.822 -1.409 1.00 84.88 88 GLU A C 1
ATOM 634 O O . GLU A 1 88 ? -8.803 -2.754 -1.178 1.00 84.88 88 GLU A O 1
ATOM 639 N N . ILE A 1 89 ? -10.895 -1.958 -1.342 1.00 77.06 89 ILE A N 1
ATOM 640 C CA . ILE A 1 89 ? -11.566 -3.191 -0.937 1.00 77.06 89 ILE A CA 1
ATOM 641 C C . ILE A 1 89 ? -12.193 -3.845 -2.169 1.00 77.06 89 ILE A C 1
ATOM 643 O O . ILE A 1 89 ? -13.115 -3.294 -2.767 1.00 77.06 89 ILE A O 1
ATOM 647 N N . ALA A 1 90 ? -11.742 -5.051 -2.516 1.00 72.81 90 ALA A N 1
ATOM 648 C CA . ALA A 1 90 ? -12.401 -5.892 -3.510 1.00 72.81 90 ALA A CA 1
ATOM 649 C C . ALA A 1 90 ? -13.083 -7.082 -2.824 1.00 72.81 90 ALA A C 1
ATOM 651 O O . ALA A 1 90 ? -12.428 -7.912 -2.194 1.00 72.81 90 ALA A O 1
ATOM 652 N N . TYR A 1 91 ? -14.403 -7.181 -2.969 1.00 73.62 91 TYR A N 1
ATOM 653 C CA . TYR A 1 91 ? -15.200 -8.243 -2.364 1.00 73.62 91 TYR A CA 1
ATOM 654 C C . TYR A 1 91 ? -16.195 -8.831 -3.362 1.00 73.62 91 TYR A C 1
ATOM 656 O O . TYR A 1 91 ? -16.889 -8.105 -4.074 1.00 73.62 91 TYR A O 1
ATOM 664 N N . SER A 1 92 ? -16.305 -10.159 -3.373 1.00 65.38 92 SER A N 1
ATOM 665 C CA . SER A 1 92 ? -17.378 -10.879 -4.052 1.00 65.38 92 SER A CA 1
ATOM 666 C C . SER A 1 92 ? -17.986 -11.874 -3.075 1.00 65.38 92 SER A C 1
ATOM 668 O O . SER A 1 92 ? -17.295 -12.769 -2.601 1.00 65.38 92 SER A O 1
ATOM 670 N N . GLY A 1 93 ? -19.267 -11.701 -2.775 1.00 71.25 93 GLY A N 1
ATOM 671 C CA . GLY A 1 93 ? -20.006 -12.511 -1.815 1.00 71.25 93 GLY A CA 1
ATOM 672 C C . GLY A 1 93 ? -21.374 -11.894 -1.536 1.00 71.25 93 GLY A C 1
ATOM 673 O O . GLY A 1 93 ? -21.797 -10.961 -2.224 1.00 71.25 93 GLY A O 1
ATOM 674 N N . ALA A 1 94 ? -22.089 -12.407 -0.538 1.00 77.88 94 ALA A N 1
ATOM 675 C CA . ALA A 1 94 ? -23.340 -11.801 -0.096 1.00 77.88 94 ALA A CA 1
ATOM 676 C C . ALA A 1 94 ? -23.062 -10.551 0.754 1.00 77.88 94 ALA A C 1
ATOM 678 O O . ALA A 1 94 ? -22.174 -10.561 1.599 1.00 77.88 94 ALA A O 1
ATOM 679 N N . ALA A 1 95 ? -23.859 -9.490 0.590 1.00 80.38 95 ALA A N 1
ATOM 680 C CA . ALA A 1 95 ? -23.692 -8.258 1.371 1.00 80.38 95 ALA A CA 1
ATOM 681 C C . ALA A 1 95 ? -23.782 -8.507 2.888 1.00 80.38 95 ALA A C 1
ATOM 683 O O . ALA A 1 95 ? -22.978 -7.980 3.646 1.00 80.38 95 ALA A O 1
ATOM 684 N N . ALA A 1 96 ? -24.703 -9.378 3.314 1.00 79.06 96 ALA A N 1
ATOM 685 C CA . ALA A 1 96 ? -24.863 -9.768 4.717 1.00 79.06 96 ALA A CA 1
ATOM 686 C C . ALA A 1 96 ? -23.674 -10.571 5.279 1.00 79.06 96 ALA A C 1
ATOM 688 O O . ALA A 1 96 ? -23.541 -10.699 6.489 1.00 79.06 96 ALA A O 1
ATOM 689 N N . SER A 1 97 ? -22.825 -11.125 4.411 1.00 79.19 97 SER A N 1
ATOM 690 C CA . SER A 1 97 ? -21.624 -11.869 4.798 1.00 79.19 97 SER A CA 1
ATOM 691 C C . SER A 1 97 ? -20.362 -11.010 4.755 1.00 79.19 97 SER A C 1
ATOM 693 O O . SER A 1 97 ? -19.291 -11.493 5.119 1.00 79.19 97 SER A O 1
ATOM 695 N N . PHE A 1 98 ? -20.469 -9.752 4.317 1.00 82.06 98 PHE A N 1
ATOM 696 C CA . PHE A 1 98 ? -19.337 -8.844 4.300 1.00 82.06 98 PHE A CA 1
ATOM 697 C C . PHE A 1 98 ? -18.938 -8.479 5.730 1.00 82.06 98 PHE A C 1
ATOM 699 O O . PHE A 1 98 ? -19.666 -7.784 6.441 1.00 82.06 98 PHE A O 1
ATOM 706 N N . ALA A 1 99 ? -17.743 -8.911 6.108 1.00 83.94 99 ALA A N 1
ATOM 707 C CA . ALA A 1 99 ? -17.036 -8.455 7.287 1.00 83.94 99 ALA A CA 1
ATOM 708 C C . ALA A 1 99 ? -15.589 -8.169 6.889 1.00 83.94 99 ALA A C 1
ATOM 710 O O . ALA A 1 99 ? -14.971 -8.974 6.185 1.00 83.94 99 ALA A O 1
ATOM 711 N N . TRP A 1 100 ? -15.076 -7.018 7.325 1.00 86.31 100 TRP A N 1
ATOM 712 C CA . TRP A 1 100 ? -13.688 -6.632 7.126 1.00 86.31 100 TRP A CA 1
ATOM 713 C C . TRP A 1 100 ? -13.016 -6.225 8.430 1.00 86.31 100 TRP A C 1
ATOM 715 O O . TRP A 1 100 ? -13.472 -5.300 9.087 1.00 86.31 100 TRP A O 1
ATOM 725 N N . ILE A 1 101 ? -11.975 -6.950 8.851 1.00 88.75 101 ILE A N 1
ATOM 726 C CA . ILE A 1 101 ? -11.319 -6.741 10.157 1.00 88.75 101 ILE A CA 1
ATOM 727 C C . ILE A 1 101 ? -9.889 -6.302 9.943 1.00 88.75 101 ILE A C 1
ATOM 729 O O . ILE A 1 101 ? -9.098 -7.071 9.414 1.00 88.75 101 ILE A O 1
ATOM 733 N N . VAL A 1 102 ? -9.569 -5.105 10.414 1.00 90.31 102 VAL A N 1
ATOM 734 C CA . VAL A 1 102 ? -8.309 -4.406 10.204 1.00 90.31 102 VAL A CA 1
ATOM 735 C C . VAL A 1 102 ? -7.555 -4.259 11.530 1.00 90.31 102 VAL A C 1
ATOM 737 O O . VAL A 1 102 ? -7.966 -3.410 12.322 1.00 90.31 102 VAL A O 1
ATOM 740 N N . PRO A 1 103 ? -6.472 -5.014 11.819 1.00 91.62 103 PRO A N 1
ATOM 741 C CA . PRO A 1 103 ? -5.583 -4.677 12.924 1.00 91.62 103 PRO A CA 1
ATOM 742 C C . PRO A 1 103 ? -4.921 -3.320 12.689 1.00 91.62 103 PRO A C 1
ATOM 744 O O . PRO A 1 103 ? -4.684 -2.935 11.551 1.00 91.62 103 PRO A O 1
ATOM 747 N N . LEU A 1 104 ? -4.640 -2.579 13.751 1.00 89.50 104 LEU A N 1
ATOM 748 C CA . LEU A 1 104 ? -4.094 -1.228 13.727 1.00 89.50 104 LEU A CA 1
ATOM 749 C C . LEU A 1 104 ? -3.051 -1.078 14.836 1.00 89.50 104 LEU A C 1
ATOM 751 O O . LEU A 1 104 ? -3.276 -1.512 15.970 1.00 89.50 104 LEU A O 1
ATOM 755 N N . LEU A 1 105 ? -1.948 -0.391 14.522 1.00 84.31 105 LEU A N 1
ATOM 756 C CA . LEU A 1 105 ? -0.868 -0.075 15.470 1.00 84.31 105 LEU A CA 1
ATOM 757 C C . LEU A 1 105 ? -1.340 0.688 16.697 1.00 84.31 105 LEU A C 1
ATOM 759 O O . LEU A 1 105 ? -0.826 0.503 17.793 1.00 84.31 105 LEU A O 1
ATOM 763 N N . ALA A 1 106 ? -2.315 1.558 16.492 1.00 84.12 106 ALA A N 1
ATOM 764 C CA . ALA A 1 106 ? -2.894 2.392 17.516 1.00 84.12 106 ALA A CA 1
ATOM 765 C C . ALA A 1 106 ? -4.370 2.622 17.185 1.00 84.12 106 ALA A C 1
ATOM 767 O O . ALA A 1 106 ? -4.744 2.550 16.007 1.00 84.12 106 ALA A O 1
ATOM 768 N N . PRO A 1 107 ? -5.194 2.961 18.193 1.00 84.50 107 PRO A N 1
ATOM 769 C CA . PRO A 1 107 ? -6.556 3.405 17.955 1.00 84.50 107 PRO A CA 1
ATOM 770 C C . PRO A 1 107 ? -6.596 4.480 16.852 1.00 84.50 107 PRO A C 1
ATOM 772 O O . PRO A 1 107 ? -5.851 5.466 16.931 1.00 84.50 107 PRO A O 1
ATOM 775 N N . PRO A 1 108 ? -7.432 4.308 15.815 1.00 85.75 108 PRO A N 1
ATOM 776 C CA . PRO A 1 108 ? -7.530 5.265 14.728 1.00 85.75 108 PRO A CA 1
ATOM 777 C C . PRO A 1 108 ? -8.203 6.534 15.229 1.00 85.75 108 PRO A C 1
ATOM 779 O O . PRO A 1 108 ? -9.199 6.468 15.930 1.00 85.75 108 PRO A O 1
ATOM 782 N N . VAL A 1 109 ? -7.689 7.689 14.827 1.00 81.44 109 VAL A N 1
ATOM 783 C CA . VAL A 1 109 ? -8.224 9.012 15.193 1.00 81.44 109 VAL A CA 1
ATOM 784 C C . VAL A 1 109 ? -9.328 9.430 14.222 1.00 81.44 109 VAL A C 1
ATOM 786 O O . VAL A 1 109 ? -10.195 10.245 14.542 1.00 81.44 109 VAL A O 1
ATOM 789 N N . LEU A 1 110 ? -9.295 8.873 13.010 1.00 81.50 110 LEU A N 1
ATOM 790 C CA . LEU A 1 110 ? -10.257 9.169 11.964 1.00 81.50 110 LEU A CA 1
ATOM 791 C C . LEU A 1 110 ? -10.476 7.941 11.078 1.00 81.50 110 LEU A C 1
ATOM 793 O O . LEU A 1 110 ? -9.512 7.265 10.717 1.00 81.50 110 LEU A O 1
ATOM 797 N N . ILE A 1 111 ? -11.730 7.683 10.701 1.00 86.81 111 ILE A N 1
ATOM 798 C CA . ILE A 1 111 ? -12.092 6.687 9.685 1.00 86.81 111 ILE A CA 1
ATOM 799 C C . ILE A 1 111 ? -13.068 7.339 8.702 1.00 86.81 111 ILE A C 1
ATOM 801 O O . ILE A 1 111 ? -14.066 7.928 9.108 1.00 86.81 111 ILE A O 1
ATOM 805 N N . GLY A 1 112 ? -12.787 7.239 7.406 1.00 85.88 112 GLY A N 1
ATOM 806 C CA . GLY A 1 112 ? -13.602 7.830 6.348 1.00 85.88 112 GLY A CA 1
ATOM 807 C C . GLY A 1 112 ? -13.692 6.958 5.106 1.00 85.88 112 GLY A C 1
ATOM 808 O O . GLY A 1 112 ? -13.048 5.914 5.012 1.00 85.88 112 GLY A O 1
ATOM 809 N N . THR A 1 113 ? -14.471 7.417 4.134 1.00 88.00 113 THR A N 1
ATOM 810 C CA . THR A 1 113 ? -14.467 6.869 2.774 1.00 88.00 113 THR A CA 1
ATOM 811 C C . THR A 1 113 ? -13.456 7.613 1.910 1.00 88.00 113 THR A C 1
ATOM 813 O O . THR A 1 113 ? -13.154 8.783 2.149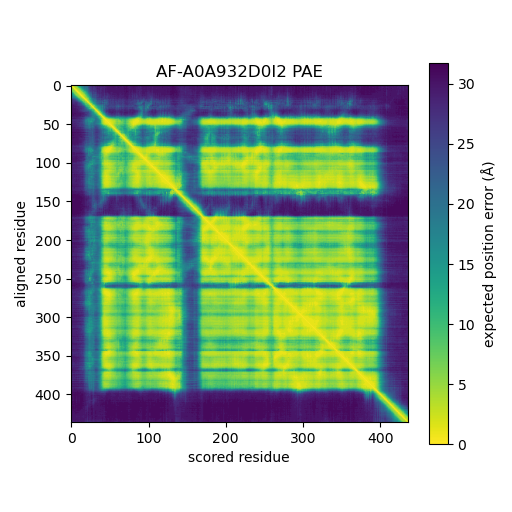 1.00 88.00 113 THR A O 1
ATOM 816 N N . ALA A 1 114 ? -12.955 6.948 0.880 1.00 85.25 114 ALA A N 1
ATOM 817 C CA . ALA A 1 114 ? -12.039 7.512 -0.092 1.00 85.25 114 ALA A CA 1
ATOM 818 C C . ALA A 1 114 ? -12.513 7.248 -1.523 1.00 85.25 114 ALA A C 1
ATOM 820 O O . ALA A 1 114 ? -13.266 6.321 -1.803 1.00 85.25 114 ALA A O 1
ATOM 821 N N . GLN A 1 115 ? -12.040 8.084 -2.440 1.00 84.12 115 GLN A N 1
ATOM 822 C CA . GLN A 1 115 ? -12.326 7.975 -3.866 1.00 84.12 115 GLN A CA 1
ATOM 823 C C . GLN A 1 115 ? -11.392 6.958 -4.524 1.00 84.12 115 GLN A C 1
ATOM 825 O O . GLN A 1 115 ? -10.186 6.997 -4.291 1.00 84.12 115 GLN A O 1
ATOM 830 N N . THR A 1 116 ? -11.915 6.077 -5.378 1.00 83.56 116 THR A N 1
ATOM 831 C CA . THR A 1 116 ? -11.112 5.072 -6.103 1.00 83.56 116 THR A CA 1
ATOM 832 C C . THR A 1 116 ? -10.073 5.714 -7.032 1.00 83.56 116 THR A C 1
ATOM 834 O O . THR A 1 116 ? -9.017 5.139 -7.303 1.00 83.56 116 THR A O 1
ATOM 837 N N . GLU A 1 117 ? -10.335 6.933 -7.499 1.00 84.25 117 GLU A N 1
ATOM 838 C CA . GLU A 1 117 ? -9.479 7.694 -8.405 1.00 84.25 117 GLU A CA 1
ATOM 839 C C . GLU A 1 117 ? -8.061 7.898 -7.857 1.00 84.25 117 GLU A C 1
ATOM 841 O O . GLU A 1 117 ? -7.116 7.871 -8.646 1.00 84.25 117 GLU A O 1
ATOM 846 N N . ILE A 1 118 ? -7.888 8.018 -6.530 1.00 85.12 118 ILE A N 1
ATOM 847 C CA . ILE A 1 118 ? -6.561 8.195 -5.914 1.00 85.12 118 ILE A CA 1
ATOM 848 C C . ILE A 1 118 ? -5.620 7.045 -6.258 1.00 85.12 118 ILE A C 1
ATOM 850 O O . ILE A 1 118 ? -4.457 7.255 -6.597 1.00 85.12 118 ILE A O 1
ATOM 854 N N . PHE A 1 119 ? -6.133 5.818 -6.232 1.00 88.00 119 PHE A N 1
ATOM 855 C CA . PHE A 1 119 ? -5.326 4.651 -6.519 1.00 88.00 119 PHE A CA 1
ATOM 856 C C . PHE A 1 119 ? -4.941 4.641 -7.996 1.00 88.00 119 PHE A C 1
ATOM 858 O O . PHE A 1 119 ? -3.802 4.317 -8.330 1.00 88.00 119 PHE A O 1
ATOM 865 N N . ASN A 1 120 ? -5.884 4.948 -8.891 1.00 86.38 120 ASN A N 1
ATOM 866 C CA . ASN A 1 120 ? -5.681 4.848 -10.339 1.00 86.38 120 ASN A CA 1
ATOM 867 C C . ASN A 1 120 ? -4.725 5.919 -10.860 1.00 86.38 120 ASN A C 1
ATOM 869 O O . ASN A 1 120 ? -3.815 5.585 -11.619 1.00 86.38 120 ASN A O 1
ATOM 873 N N . ASP A 1 121 ? -4.889 7.163 -10.405 1.00 85.56 121 ASP A N 1
ATOM 874 C CA . ASP A 1 121 ? -3.974 8.259 -10.721 1.00 85.56 121 ASP A CA 1
ATOM 875 C C . ASP A 1 121 ? -2.551 7.903 -10.281 1.00 85.56 121 ASP A C 1
ATOM 877 O O . ASP A 1 121 ? -1.622 7.904 -11.090 1.00 85.56 121 ASP A O 1
ATOM 881 N N . LEU A 1 122 ? -2.383 7.525 -9.010 1.00 89.94 122 LEU A N 1
ATOM 882 C CA . LEU A 1 122 ? -1.065 7.231 -8.457 1.00 89.94 122 LEU A CA 1
ATOM 883 C C . LEU A 1 122 ? -0.441 5.984 -9.084 1.00 89.94 122 LEU A C 1
ATOM 885 O O . LEU A 1 122 ? 0.757 5.986 -9.366 1.00 89.94 122 LEU A O 1
ATOM 889 N N . ASP A 1 123 ? -1.217 4.935 -9.361 1.00 88.75 123 ASP A N 1
ATOM 890 C CA . ASP A 1 123 ? -0.704 3.740 -10.031 1.00 88.75 123 ASP A CA 1
ATOM 891 C C . ASP A 1 123 ? -0.202 4.070 -11.442 1.00 88.75 123 ASP A C 1
ATOM 893 O O . ASP A 1 123 ? 0.958 3.812 -11.780 1.00 88.75 123 ASP A O 1
ATOM 897 N N . GLN A 1 124 ? -1.023 4.765 -12.233 1.00 86.50 124 GLN A N 1
ATOM 898 C CA . GLN A 1 124 ? -0.652 5.197 -13.575 1.00 86.50 124 GLN A CA 1
ATOM 899 C C . GLN A 1 124 ? 0.539 6.162 -13.569 1.00 86.50 124 GLN A C 1
ATOM 901 O O . GLN A 1 124 ? 1.334 6.156 -14.520 1.00 86.50 124 GLN A O 1
ATOM 906 N N . ALA A 1 125 ? 0.688 6.979 -12.528 1.00 89.88 125 ALA A N 1
ATOM 907 C CA . ALA A 1 125 ? 1.748 7.968 -12.382 1.00 89.88 125 ALA A CA 1
ATOM 908 C C . ALA A 1 125 ? 3.066 7.404 -11.821 1.00 89.88 125 ALA A C 1
ATOM 910 O O . ALA A 1 125 ? 4.111 8.023 -12.023 1.00 89.88 125 ALA A O 1
ATOM 911 N N . THR A 1 126 ? 3.062 6.209 -11.223 1.00 93.50 126 THR A N 1
ATOM 912 C CA . THR A 1 126 ? 4.254 5.654 -10.552 1.00 93.50 126 THR A CA 1
ATOM 913 C C . THR A 1 126 ? 4.703 4.284 -11.066 1.00 93.50 126 THR A C 1
ATOM 915 O O . THR A 1 126 ? 5.862 3.934 -10.878 1.00 93.50 126 THR A O 1
ATOM 918 N N . ALA A 1 127 ? 3.852 3.515 -11.755 1.00 93.00 127 ALA A N 1
ATOM 919 C CA . ALA A 1 127 ? 4.208 2.172 -12.231 1.00 93.00 127 ALA A CA 1
ATOM 920 C C . ALA A 1 127 ? 5.382 2.164 -13.239 1.00 93.00 127 ALA A C 1
ATOM 922 O O . ALA A 1 127 ? 5.471 3.078 -14.070 1.00 93.00 127 ALA A O 1
ATOM 923 N N . PRO A 1 128 ? 6.238 1.127 -13.255 1.00 93.38 128 PRO A N 1
ATOM 924 C CA . PRO A 1 128 ? 7.382 1.063 -14.160 1.00 93.38 128 PRO A CA 1
ATOM 925 C C . PRO A 1 128 ? 6.962 0.923 -15.635 1.00 93.38 128 PRO A C 1
ATOM 927 O O . PRO A 1 128 ? 6.001 0.228 -15.994 1.00 93.38 128 PRO A O 1
ATOM 930 N N . ARG A 1 129 ? 7.711 1.593 -16.511 1.00 91.50 129 ARG A N 1
ATOM 931 C CA . ARG A 1 129 ? 7.527 1.687 -17.962 1.00 91.50 129 ARG A CA 1
ATOM 932 C C . ARG A 1 129 ? 8.809 1.268 -18.666 1.00 91.50 129 ARG A C 1
ATOM 934 O O . ARG A 1 129 ? 9.877 1.822 -18.427 1.00 91.50 129 ARG A O 1
ATOM 941 N N . PHE A 1 130 ? 8.685 0.322 -19.586 1.00 92.69 130 PHE A N 1
ATOM 942 C CA . PHE A 1 130 ? 9.802 -0.242 -20.331 1.00 92.69 130 PHE A CA 1
ATOM 943 C C . PHE A 1 130 ? 9.669 0.118 -21.806 1.00 92.69 130 PHE A C 1
ATOM 945 O O . PHE A 1 130 ? 8.718 -0.280 -22.474 1.00 92.69 130 PHE A O 1
ATOM 952 N N . THR A 1 131 ? 10.628 0.873 -22.327 1.00 93.00 131 THR A N 1
ATOM 953 C CA . THR A 1 131 ? 10.754 1.168 -23.753 1.00 93.00 131 THR A CA 1
ATOM 954 C C . THR A 1 131 ? 11.856 0.306 -24.344 1.00 93.00 131 THR A C 1
ATOM 956 O O . THR A 1 131 ? 13.033 0.491 -24.050 1.00 93.00 131 THR A O 1
ATOM 959 N N . PHE A 1 132 ? 11.478 -0.632 -25.204 1.00 92.12 132 PHE A N 1
ATOM 960 C CA . PHE A 1 132 ? 12.407 -1.481 -25.933 1.00 92.12 132 PHE A CA 1
ATOM 961 C C . PHE A 1 132 ? 12.784 -0.812 -27.251 1.00 92.12 132 PHE A C 1
ATOM 963 O O . PHE A 1 132 ? 11.916 -0.539 -28.083 1.00 92.12 132 PHE A O 1
ATOM 970 N N . THR A 1 133 ? 14.071 -0.546 -27.452 1.00 92.88 133 THR A N 1
ATOM 971 C CA . THR A 1 133 ? 14.603 0.010 -28.702 1.00 92.88 133 THR A CA 1
ATOM 972 C C . THR A 1 133 ? 15.252 -1.083 -29.537 1.00 92.88 133 THR A C 1
ATOM 974 O O . THR A 1 133 ? 15.924 -1.963 -29.004 1.00 92.88 133 THR A O 1
ATOM 977 N N . TYR A 1 134 ? 15.056 -1.020 -30.851 1.00 88.56 134 TYR A N 1
ATOM 978 C CA . TYR A 1 134 ? 15.640 -1.936 -31.826 1.00 88.56 134 TYR A CA 1
ATOM 979 C C . TYR A 1 134 ? 15.947 -1.191 -33.134 1.00 88.56 134 TYR A C 1
ATOM 981 O O . TYR A 1 134 ? 15.450 -0.091 -33.371 1.00 88.56 134 TYR A O 1
ATOM 989 N N . ALA A 1 135 ? 16.756 -1.781 -34.019 1.00 80.94 135 ALA A N 1
ATOM 990 C CA . ALA A 1 135 ? 17.266 -1.107 -35.223 1.00 80.94 135 ALA A CA 1
ATOM 991 C C . ALA A 1 135 ? 16.196 -0.441 -36.119 1.00 80.94 135 ALA A C 1
ATOM 993 O O . ALA A 1 135 ? 16.492 0.529 -36.816 1.00 80.94 135 ALA A O 1
ATOM 994 N N . THR A 1 136 ? 14.962 -0.950 -36.119 1.00 75.88 136 THR A N 1
ATOM 995 C CA . THR A 1 136 ? 13.861 -0.457 -36.960 1.00 75.88 136 THR A CA 1
ATOM 996 C C . THR A 1 136 ? 12.808 0.366 -36.208 1.00 75.88 136 THR A C 1
ATOM 998 O O . THR A 1 136 ? 11.832 0.777 -36.836 1.00 75.88 136 THR A O 1
ATOM 1001 N N . GLY A 1 137 ? 12.964 0.623 -34.901 1.00 82.06 137 GLY A N 1
ATOM 1002 C CA . GLY A 1 137 ? 11.988 1.391 -34.119 1.00 82.06 137 GLY A CA 1
ATOM 1003 C C . GLY A 1 137 ? 12.082 1.213 -32.599 1.00 82.06 137 GLY A C 1
ATOM 1004 O O . GLY A 1 137 ? 13.094 0.780 -32.055 1.00 82.06 137 GLY A O 1
ATOM 1005 N N . SER A 1 138 ? 11.004 1.563 -31.900 1.00 74.06 138 SER A N 1
ATOM 1006 C CA . SER A 1 138 ? 10.843 1.326 -30.463 1.00 74.06 138 SER A CA 1
ATOM 1007 C C . SER A 1 138 ? 9.425 0.852 -30.138 1.00 74.06 138 SER A C 1
ATOM 1009 O O . SER A 1 138 ? 8.487 1.112 -30.893 1.00 74.06 138 SER A O 1
ATOM 1011 N N . SER A 1 139 ? 9.268 0.133 -29.028 1.00 73.06 139 SER A N 1
ATOM 1012 C CA . SER A 1 139 ? 7.970 -0.246 -28.457 1.00 73.06 139 SER A CA 1
ATOM 1013 C C . SER A 1 139 ? 7.972 0.029 -26.956 1.00 73.06 139 SER A C 1
ATOM 1015 O O . SER A 1 139 ? 8.928 -0.343 -26.279 1.00 73.06 139 SER A O 1
ATOM 1017 N N . THR A 1 140 ? 6.924 0.664 -26.431 1.00 74.38 140 THR A N 1
ATOM 1018 C CA . THR A 1 140 ? 6.796 0.973 -24.998 1.00 74.38 140 THR A CA 1
ATOM 1019 C C . THR A 1 140 ? 5.709 0.110 -24.371 1.00 74.38 140 THR A C 1
ATOM 1021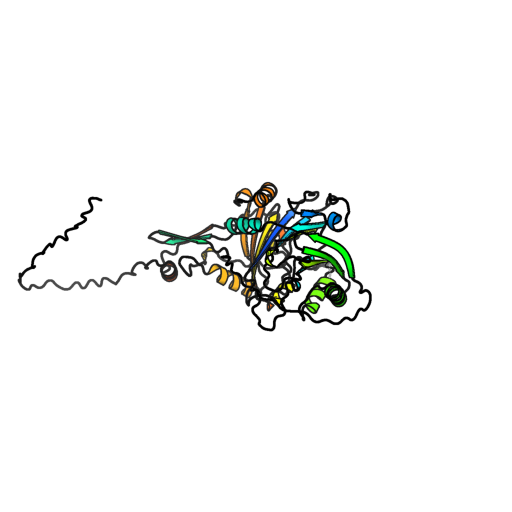 O O . THR A 1 140 ? 4.576 0.085 -24.846 1.00 74.38 140 THR A O 1
ATOM 1024 N N . VAL A 1 141 ? 6.059 -0.572 -23.284 1.00 70.44 141 VAL A N 1
ATOM 1025 C CA . VAL A 1 141 ? 5.185 -1.439 -22.496 1.00 70.44 141 VAL A CA 1
ATOM 1026 C C . VAL A 1 141 ? 5.203 -0.966 -21.043 1.00 70.44 141 VAL A C 1
ATOM 1028 O O . VAL A 1 141 ? 6.259 -0.890 -20.417 1.00 70.44 141 VAL A O 1
ATOM 1031 N N . SER A 1 142 ? 4.035 -0.662 -20.485 1.00 63.59 142 SER A N 1
ATOM 1032 C CA . SER A 1 142 ? 3.882 -0.357 -19.056 1.00 63.59 142 SER A CA 1
ATOM 1033 C C . SER A 1 142 ? 3.592 -1.646 -18.288 1.00 63.59 142 SER A C 1
ATOM 1035 O O . SER A 1 142 ? 2.745 -2.421 -18.724 1.00 63.59 142 SER A O 1
ATOM 1037 N N . SER A 1 143 ? 4.254 -1.876 -17.148 1.00 55.16 143 SER A N 1
ATOM 1038 C CA . SER A 1 143 ? 4.056 -3.094 -16.332 1.00 55.16 143 SER A CA 1
ATOM 1039 C C . SER A 1 143 ? 3.131 -2.886 -15.119 1.00 55.16 143 SER A C 1
ATOM 1041 O O . SER A 1 143 ? 3.173 -3.676 -14.176 1.00 55.16 143 SER A O 1
ATOM 1043 N N . GLY A 1 144 ? 2.287 -1.846 -15.143 1.00 44.28 144 GLY A N 1
ATOM 1044 C CA . GLY A 1 144 ? 1.251 -1.610 -14.130 1.00 44.28 144 GLY A CA 1
ATOM 1045 C C . GLY A 1 144 ? 0.154 -2.674 -14.208 1.00 44.28 144 GLY A C 1
ATOM 1046 O O . GLY A 1 144 ? -0.426 -2.899 -15.271 1.00 44.28 144 GLY A O 1
ATOM 1047 N N . GLY A 1 145 ? -0.084 -3.379 -13.104 1.00 40.78 145 GLY A N 1
ATOM 1048 C CA . GLY A 1 145 ? -1.103 -4.421 -13.026 1.00 40.78 145 GLY A CA 1
ATOM 1049 C C . GLY A 1 145 ? -2.505 -3.832 -12.876 1.00 40.78 145 GLY A C 1
ATOM 1050 O O . GLY A 1 145 ? -2.759 -3.121 -11.913 1.00 40.78 145 GLY A O 1
ATOM 1051 N N . GLY A 1 146 ? -3.422 -4.189 -13.783 1.00 35.12 146 GLY A N 1
ATOM 1052 C CA . GLY A 1 146 ? -4.868 -4.097 -13.536 1.00 35.12 146 GLY A CA 1
ATOM 1053 C C . GLY A 1 146 ? -5.718 -3.586 -14.701 1.00 35.12 146 GLY A C 1
ATOM 1054 O O . GLY A 1 146 ? -6.034 -2.404 -14.780 1.00 35.12 146 GLY A O 1
ATOM 1055 N N . MET A 1 147 ? -6.179 -4.496 -15.567 1.00 33.66 147 MET A N 1
ATOM 1056 C CA . MET A 1 147 ? -7.366 -4.284 -16.406 1.00 33.66 147 MET A CA 1
ATOM 1057 C C . MET A 1 147 ? -8.612 -4.650 -15.585 1.00 33.66 147 MET A C 1
ATOM 1059 O O . MET A 1 147 ? -8.852 -5.828 -15.325 1.00 33.66 147 MET A O 1
ATOM 1063 N N . GLY A 1 148 ? -9.417 -3.660 -15.194 1.00 31.92 148 GLY A N 1
ATOM 1064 C CA . GLY A 1 148 ? -10.710 -3.888 -14.543 1.00 31.92 148 GLY A CA 1
ATOM 1065 C C . GLY A 1 148 ? -11.732 -4.521 -15.496 1.00 31.92 148 GLY A C 1
ATOM 1066 O O . GLY A 1 148 ? -11.950 -4.027 -16.603 1.00 31.92 148 GLY A O 1
ATOM 1067 N N . CYS A 1 149 ? -12.378 -5.605 -15.061 1.00 35.88 149 CYS A N 1
ATOM 1068 C CA . CYS A 1 149 ? -13.521 -6.217 -15.742 1.00 35.88 149 CYS A CA 1
ATOM 1069 C C . CYS A 1 149 ? -14.761 -6.132 -14.842 1.00 35.88 149 CYS A C 1
ATOM 1071 O O . CYS A 1 149 ? -14.775 -6.688 -13.749 1.00 35.88 149 CYS A O 1
ATOM 1073 N N . GLY A 1 150 ? -15.804 -5.446 -15.317 1.00 33.41 150 GLY A N 1
ATOM 1074 C CA . GLY A 1 150 ? -17.141 -5.458 -14.721 1.00 33.41 150 GLY A CA 1
ATOM 1075 C C . GLY A 1 150 ? -18.029 -6.568 -15.299 1.00 33.41 150 GLY A C 1
ATOM 1076 O O . GLY A 1 150 ? -17.852 -6.974 -16.449 1.00 33.41 150 GLY A O 1
ATOM 1077 N N . GLY A 1 151 ? -19.025 -7.021 -14.529 1.00 27.16 151 GLY A N 1
ATOM 1078 C CA . GLY A 1 151 ? -20.093 -7.905 -15.019 1.00 27.16 151 GLY A CA 1
ATOM 1079 C C . GLY A 1 151 ? -20.992 -8.492 -13.920 1.00 27.16 151 GLY A C 1
ATOM 1080 O O . GLY A 1 151 ? -20.505 -9.071 -12.961 1.00 27.16 151 GLY A O 1
ATOM 1081 N N . SER A 1 152 ? -22.310 -8.327 -14.078 1.00 39.72 152 SER A N 1
ATOM 1082 C CA . SER A 1 152 ? -23.406 -8.608 -13.127 1.00 39.72 152 SER A CA 1
ATOM 1083 C C . SER A 1 152 ? -23.972 -10.045 -13.183 1.00 39.72 152 SER A C 1
ATOM 1085 O O . SER A 1 152 ? -23.970 -10.628 -14.262 1.00 39.72 152 SER A O 1
ATOM 1087 N N . ALA A 1 153 ? -24.608 -10.539 -12.098 1.00 25.12 153 ALA A N 1
ATOM 1088 C CA . ALA A 1 153 ? -25.864 -11.336 -12.098 1.00 25.12 153 ALA A CA 1
ATOM 1089 C C . ALA A 1 153 ? -26.359 -11.686 -10.666 1.00 25.12 153 ALA A C 1
ATOM 1091 O O . ALA A 1 153 ? -25.564 -11.832 -9.747 1.00 25.12 153 ALA A O 1
ATOM 1092 N N . ALA A 1 154 ? -27.683 -11.824 -10.507 1.00 29.78 154 ALA A N 1
ATOM 1093 C CA . ALA A 1 154 ? -28.443 -12.043 -9.264 1.00 29.78 154 ALA A CA 1
ATOM 1094 C C . ALA A 1 154 ? -28.750 -13.529 -8.949 1.00 29.78 154 ALA A C 1
ATOM 1096 O O . ALA A 1 154 ? -28.799 -14.319 -9.886 1.00 29.78 154 ALA A O 1
ATOM 1097 N N . MET A 1 155 ? -29.060 -13.872 -7.680 1.00 23.42 155 MET A N 1
ATOM 1098 C CA . MET A 1 155 ? -30.264 -14.611 -7.202 1.00 23.42 155 MET A CA 1
ATOM 1099 C C . MET A 1 155 ? -30.268 -14.791 -5.659 1.00 23.42 155 MET A C 1
ATOM 1101 O O . MET A 1 155 ? -29.225 -14.735 -5.020 1.00 23.42 155 MET A O 1
ATOM 1105 N N . ALA A 1 156 ? -31.470 -14.976 -5.093 1.00 27.77 156 ALA A N 1
ATOM 1106 C CA . ALA A 1 156 ? -31.849 -14.928 -3.670 1.00 27.77 156 ALA A CA 1
ATOM 1107 C C . ALA A 1 156 ? -31.976 -16.303 -2.967 1.00 27.77 156 ALA A C 1
ATOM 1109 O O . ALA A 1 156 ? -32.181 -17.308 -3.647 1.00 27.77 156 ALA A O 1
ATOM 1110 N N . GLY A 1 157 ? -32.022 -16.312 -1.620 1.00 24.22 157 GLY A N 1
ATOM 1111 C CA . GLY A 1 157 ? -32.749 -17.339 -0.845 1.00 24.22 157 GLY A CA 1
ATOM 1112 C C . GLY A 1 157 ? -32.279 -17.644 0.593 1.00 24.22 157 GLY A C 1
ATOM 1113 O O . GLY A 1 157 ? -31.374 -18.447 0.758 1.00 24.22 157 GLY A O 1
ATOM 1114 N N . ASP A 1 158 ? -32.986 -17.047 1.564 1.00 24.34 158 ASP A N 1
ATOM 1115 C CA . ASP A 1 158 ? -33.385 -17.418 2.947 1.00 24.34 158 ASP A CA 1
ATOM 1116 C C . ASP A 1 158 ? -32.494 -18.131 3.998 1.00 24.34 158 ASP A C 1
ATOM 1118 O O . ASP A 1 158 ? -31.690 -19.023 3.748 1.00 24.34 158 ASP A O 1
ATOM 1122 N N . ALA A 1 159 ? -32.788 -17.713 5.239 1.00 30.86 159 ALA A N 1
ATOM 1123 C CA . ALA A 1 159 ? -32.093 -17.869 6.515 1.00 30.86 159 ALA A CA 1
ATOM 1124 C C . ALA A 1 159 ? -32.436 -19.127 7.344 1.00 30.86 159 ALA A C 1
ATOM 1126 O O . ALA A 1 159 ? -33.506 -19.720 7.194 1.00 30.86 159 ALA A O 1
ATOM 1127 N N . TYR A 1 160 ? -31.578 -19.436 8.329 1.00 23.08 160 TYR A N 1
ATOM 1128 C CA . TYR A 1 160 ? -31.936 -20.152 9.562 1.00 23.08 160 TYR A CA 1
ATOM 1129 C C . TYR A 1 160 ? -30.929 -19.867 10.699 1.00 23.08 160 TYR A C 1
ATOM 1131 O O . TYR A 1 160 ? -29.724 -19.870 10.470 1.00 23.08 160 TYR A O 1
ATOM 1139 N N . GLU A 1 161 ? -31.447 -19.671 11.916 1.00 25.89 161 GLU A N 1
ATOM 1140 C CA . GLU A 1 161 ? -30.745 -19.446 13.195 1.00 25.89 161 GLU A CA 1
ATOM 1141 C C . GLU A 1 161 ? -31.090 -20.598 14.176 1.00 25.89 161 GLU A C 1
ATOM 1143 O O . GLU A 1 161 ? -32.127 -21.249 13.994 1.00 25.89 161 GLU A O 1
ATOM 1148 N N . PRO A 1 162 ? -30.287 -20.881 15.226 1.00 32.12 162 PRO A N 1
ATOM 1149 C CA . PRO A 1 162 ? -30.693 -20.348 16.534 1.00 32.12 162 PRO A CA 1
ATOM 1150 C C . PRO A 1 162 ? -29.561 -19.945 17.505 1.00 32.12 162 PRO A C 1
ATOM 1152 O O . PRO A 1 162 ? -28.425 -20.411 17.432 1.00 32.12 162 PRO A O 1
ATOM 1155 N N . GLU A 1 163 ? -29.989 -19.121 18.465 1.00 27.94 163 GLU A N 1
ATOM 1156 C CA . GLU A 1 163 ? -29.293 -18.439 19.562 1.00 27.94 163 GLU A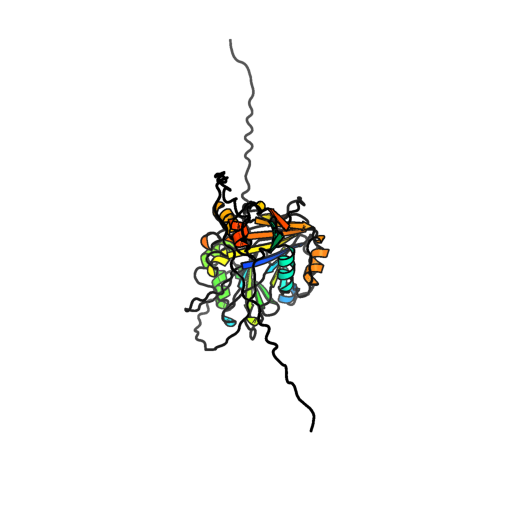 CA 1
ATOM 1157 C C . GLU A 1 163 ? -28.486 -19.282 20.574 1.00 27.94 163 GLU A C 1
ATOM 1159 O O . GLU A 1 163 ? -28.811 -20.425 20.909 1.00 27.94 163 GLU A O 1
ATOM 1164 N N . GLY A 1 164 ? -27.551 -18.585 21.235 1.00 26.08 164 GLY A N 1
ATOM 1165 C CA . GLY A 1 164 ? -27.080 -18.885 22.588 1.00 26.08 164 GLY A CA 1
ATOM 1166 C C . GLY A 1 164 ? -26.214 -17.760 23.171 1.00 26.08 164 GLY A C 1
ATOM 1167 O O . GLY A 1 164 ? -24.998 -17.786 23.025 1.00 26.08 164 GLY A O 1
ATOM 1168 N N . LYS A 1 165 ? -26.827 -16.778 23.852 1.00 33.72 165 LYS A N 1
ATOM 1169 C CA . LYS A 1 165 ? -26.124 -15.693 24.569 1.00 33.72 165 LYS A CA 1
ATOM 1170 C C . LYS A 1 165 ? -25.388 -16.196 25.817 1.00 33.72 165 LYS A C 1
ATOM 1172 O O . LYS A 1 165 ? -26.013 -16.769 26.711 1.00 33.72 165 LYS A O 1
ATOM 1177 N N . VAL A 1 166 ? -24.109 -15.841 25.937 1.00 30.30 166 VAL A N 1
ATOM 1178 C CA . VAL A 1 166 ? -23.368 -15.750 27.208 1.00 30.30 166 VAL A CA 1
ATOM 1179 C C . VAL A 1 166 ? -22.708 -14.368 27.268 1.00 30.30 166 VAL A C 1
ATOM 1181 O O . VAL A 1 166 ? -22.303 -13.832 26.243 1.00 30.30 166 VAL A O 1
ATOM 1184 N N . ALA A 1 167 ? -22.715 -13.762 28.454 1.00 36.00 167 ALA A N 1
ATOM 1185 C CA . ALA A 1 167 ? -22.363 -12.367 28.698 1.00 36.00 167 ALA A CA 1
ATOM 1186 C C . ALA A 1 167 ? -20.845 -12.090 28.728 1.00 36.00 167 ALA A C 1
ATOM 1188 O O . ALA A 1 167 ? -20.092 -12.903 29.260 1.00 36.00 167 ALA A O 1
ATOM 1189 N N . ASP A 1 168 ? -20.513 -10.907 28.194 1.00 43.88 168 ASP A N 1
ATOM 1190 C CA . ASP A 1 168 ? -19.294 -10.071 28.220 1.00 43.88 168 ASP A CA 1
ATOM 1191 C C . ASP A 1 168 ? -17.910 -10.747 28.268 1.00 43.88 168 ASP A C 1
ATOM 1193 O O . ASP A 1 168 ? -17.447 -11.121 29.350 1.00 43.88 168 ASP A O 1
ATOM 1197 N N . PRO A 1 169 ? -17.197 -10.816 27.124 1.00 51.81 169 PRO A N 1
ATOM 1198 C CA . PRO A 1 169 ? -15.758 -11.008 27.108 1.00 51.81 169 PRO A CA 1
ATOM 1199 C C . PRO A 1 169 ? -15.017 -9.675 27.299 1.00 51.81 169 PRO A C 1
ATOM 1201 O O . PRO A 1 169 ? -15.575 -8.590 27.159 1.00 51.81 169 PRO A O 1
ATOM 1204 N N . GLU A 1 170 ? -13.731 -9.783 27.600 1.00 71.06 170 GLU A N 1
ATOM 1205 C CA . GLU A 1 170 ? -12.753 -8.744 27.953 1.00 71.06 170 GLU A CA 1
ATOM 1206 C C . GLU A 1 170 ? -12.428 -7.752 26.799 1.00 71.06 170 GLU A C 1
ATOM 1208 O O . GLU A 1 170 ? -11.330 -7.203 26.723 1.00 71.06 170 GLU A O 1
ATOM 1213 N N . VAL A 1 171 ? -13.376 -7.534 25.875 1.00 81.56 171 VAL A N 1
ATOM 1214 C CA . VAL A 1 171 ? -13.271 -6.647 24.709 1.00 81.56 171 VAL A CA 1
ATOM 1215 C C . VAL A 1 171 ? -13.730 -5.241 25.080 1.00 81.56 171 VAL A C 1
ATOM 1217 O O . VAL A 1 171 ? -14.890 -5.001 25.416 1.00 81.56 171 VAL A O 1
ATOM 1220 N N . THR A 1 172 ? -12.821 -4.281 24.967 1.00 85.50 172 THR A N 1
ATOM 1221 C CA . THR A 1 172 ? -13.115 -2.858 25.107 1.00 85.50 172 THR A CA 1
ATOM 1222 C C . THR A 1 172 ? -13.526 -2.285 23.754 1.00 85.50 172 THR A C 1
ATOM 1224 O O . THR A 1 172 ? -12.735 -2.219 22.815 1.00 85.50 172 THR A O 1
ATOM 1227 N N . VAL A 1 173 ? -14.770 -1.817 23.652 1.00 87.50 173 VAL A N 1
ATOM 1228 C CA . VAL A 1 173 ? -15.246 -1.082 22.473 1.00 87.50 173 VAL A CA 1
ATOM 1229 C C . VAL A 1 173 ? -14.776 0.368 22.580 1.00 87.50 173 VAL A C 1
ATOM 1231 O O . VAL A 1 173 ? -15.314 1.149 23.363 1.00 87.50 173 VAL A O 1
ATOM 1234 N N . ILE A 1 174 ? -13.763 0.727 21.792 1.00 84.12 174 ILE A N 1
ATOM 1235 C CA . ILE A 1 174 ? -13.207 2.085 21.732 1.00 84.12 174 ILE A CA 1
ATOM 1236 C C . ILE A 1 174 ? -14.203 3.031 21.054 1.00 84.12 174 ILE A C 1
ATOM 1238 O O . ILE A 1 174 ? -14.339 4.184 21.452 1.00 84.12 174 ILE A O 1
ATOM 1242 N N . GLY A 1 175 ? -14.926 2.565 20.036 1.00 79.31 175 GLY A N 1
ATOM 1243 C CA . GLY A 1 175 ? -15.961 3.360 19.385 1.00 79.31 175 GLY A CA 1
ATOM 1244 C C . GLY A 1 175 ? -16.731 2.577 18.337 1.00 79.31 175 GLY A C 1
ATOM 1245 O O . GLY A 1 175 ? -16.250 1.574 17.824 1.00 79.31 175 GLY A O 1
ATOM 1246 N N . THR A 1 176 ? -17.923 3.053 18.002 1.00 84.50 176 THR A N 1
ATOM 1247 C CA . THR A 1 176 ? -18.756 2.500 16.928 1.00 84.50 176 THR A CA 1
ATOM 1248 C C . THR A 1 176 ? -19.367 3.636 16.136 1.00 84.50 176 THR A C 1
ATOM 1250 O O . THR A 1 176 ? -19.686 4.656 16.734 1.00 84.50 176 THR A O 1
ATOM 1253 N N . GLY A 1 177 ? -19.614 3.462 14.843 1.00 83.88 177 GLY A N 1
ATOM 1254 C CA . GLY A 1 177 ? -20.403 4.421 14.077 1.00 83.88 177 GLY A CA 1
ATOM 1255 C C . GLY A 1 177 ? -20.571 4.026 12.619 1.00 83.88 177 GLY A C 1
ATOM 1256 O O . GLY A 1 177 ? -20.274 2.898 12.233 1.00 83.88 177 GLY A O 1
ATOM 1257 N N . ARG A 1 178 ? -21.067 4.962 11.808 1.00 85.81 178 ARG A N 1
ATOM 1258 C CA . ARG A 1 178 ? -21.299 4.751 10.377 1.00 85.81 178 ARG A CA 1
ATOM 1259 C C . ARG A 1 178 ? -20.324 5.578 9.547 1.00 85.81 178 ARG A C 1
ATOM 1261 O O . ARG A 1 178 ? -20.214 6.781 9.759 1.00 85.81 178 ARG A O 1
ATOM 1268 N N . VAL A 1 179 ? -19.675 4.939 8.578 1.00 86.25 179 VAL A N 1
ATOM 1269 C CA . VAL A 1 179 ? -18.762 5.568 7.616 1.00 86.25 179 VAL A CA 1
ATOM 1270 C C . VAL A 1 179 ? -19.184 5.140 6.216 1.00 86.25 179 VAL A C 1
ATOM 1272 O O . VAL A 1 179 ? -18.995 3.989 5.834 1.00 86.25 179 VAL A O 1
ATOM 1275 N N . GLY A 1 180 ? -19.812 6.049 5.466 1.00 87.50 180 GLY A N 1
ATOM 1276 C CA . GLY A 1 180 ? -20.393 5.738 4.157 1.00 87.50 180 GLY A CA 1
ATOM 1277 C C . GLY A 1 180 ? -21.351 4.529 4.211 1.00 87.50 180 GLY A C 1
ATOM 1278 O O . GLY A 1 180 ? -22.336 4.569 4.967 1.00 87.50 180 GLY A O 1
ATOM 1279 N N . PRO A 1 181 ? -21.087 3.454 3.441 1.00 89.88 181 PRO A N 1
ATOM 1280 C CA . PRO A 1 181 ? -21.906 2.239 3.425 1.00 89.88 181 PRO A CA 1
ATOM 1281 C C . PRO A 1 181 ? -21.644 1.314 4.629 1.00 89.88 181 PRO A C 1
ATOM 1283 O O . PRO A 1 181 ? -22.322 0.298 4.776 1.00 89.88 181 PRO A O 1
ATOM 1286 N N . TYR A 1 182 ? -20.657 1.625 5.474 1.00 91.00 182 TYR A N 1
ATOM 1287 C CA . TYR A 1 182 ? -20.178 0.729 6.520 1.00 91.00 182 TYR A CA 1
ATOM 1288 C C . TYR A 1 182 ? -20.704 1.098 7.898 1.00 91.00 182 TYR A C 1
ATOM 1290 O O . TYR A 1 182 ? -20.725 2.269 8.282 1.00 91.00 182 TYR A O 1
ATOM 1298 N N . GLU A 1 183 ? -21.017 0.077 8.682 1.00 91.12 183 GLU A N 1
ATOM 1299 C CA . GLU A 1 183 ? -20.968 0.157 10.134 1.00 91.12 183 GLU A CA 1
ATOM 1300 C C . GLU A 1 183 ? -19.597 -0.304 10.622 1.00 91.12 183 GLU A C 1
ATOM 1302 O O . GLU A 1 183 ? -19.088 -1.348 10.208 1.00 91.12 183 GLU A O 1
ATOM 1307 N N . VAL A 1 184 ? -18.999 0.497 11.497 1.00 90.69 184 VAL A N 1
ATOM 1308 C CA . VAL A 1 184 ? -17.623 0.336 11.954 1.00 90.69 184 VAL A CA 1
ATOM 1309 C C . VAL A 1 184 ? -17.602 0.222 13.469 1.00 90.69 184 VAL A C 1
ATOM 1311 O O . VAL A 1 184 ? -18.230 1.028 14.155 1.00 90.69 184 VAL A O 1
ATOM 1314 N N . ALA A 1 185 ? -16.842 -0.738 13.985 1.00 90.38 185 ALA A N 1
ATOM 1315 C CA . ALA A 1 185 ? -16.514 -0.873 15.397 1.00 90.38 185 ALA A CA 1
ATOM 1316 C C . ALA A 1 185 ? -14.992 -0.888 15.577 1.00 90.38 185 ALA A C 1
ATOM 1318 O O . ALA A 1 185 ? -14.291 -1.622 14.892 1.00 90.38 185 ALA A O 1
ATOM 1319 N N . VAL A 1 186 ? -14.481 -0.076 16.497 1.00 89.62 186 VAL A N 1
ATOM 1320 C CA . VAL A 1 186 ? -13.075 -0.055 16.904 1.00 89.62 186 VAL A CA 1
ATOM 1321 C C . VAL A 1 186 ? -12.966 -0.770 18.242 1.00 89.62 186 VAL A C 1
ATOM 1323 O O . VAL A 1 186 ? -13.617 -0.377 19.212 1.00 89.62 186 VAL A O 1
ATOM 1326 N N . LEU A 1 187 ? -12.152 -1.815 18.280 1.00 91.44 187 LEU A N 1
ATOM 1327 C CA . LEU A 1 187 ? -12.085 -2.788 19.360 1.00 91.44 187 LEU A CA 1
ATOM 1328 C C . LEU A 1 187 ? -10.655 -2.911 19.880 1.00 91.44 187 LEU A C 1
ATOM 1330 O O . LEU A 1 187 ? -9.695 -2.891 19.112 1.00 91.44 187 LEU A O 1
ATOM 1334 N N . ASP A 1 188 ? -10.538 -3.094 21.183 1.00 87.94 188 ASP A N 1
ATOM 1335 C CA . ASP A 1 188 ? -9.344 -3.573 21.871 1.00 87.94 188 ASP A CA 1
ATOM 1336 C C . ASP A 1 188 ? -9.734 -4.849 22.623 1.00 87.94 188 ASP A C 1
ATOM 1338 O O . ASP A 1 188 ? -10.813 -4.910 23.213 1.00 87.94 188 ASP A O 1
ATOM 1342 N N . ALA A 1 189 ? -8.922 -5.895 22.550 1.00 87.94 189 ALA A N 1
ATOM 1343 C CA . ALA A 1 189 ? -9.279 -7.215 23.059 1.00 87.94 189 ALA A CA 1
ATOM 1344 C C . ALA A 1 189 ? -8.095 -7.862 23.774 1.00 87.94 189 ALA A C 1
ATOM 1346 O O . ALA A 1 189 ? -6.968 -7.776 23.303 1.00 87.94 189 ALA A O 1
ATOM 1347 N N . ALA A 1 190 ? -8.364 -8.560 24.880 1.00 82.31 190 ALA A N 1
ATOM 1348 C CA . ALA A 1 190 ? -7.333 -9.254 25.655 1.00 82.31 190 ALA A CA 1
ATOM 1349 C C . ALA A 1 190 ? -6.940 -10.634 25.087 1.00 82.31 190 ALA A C 1
ATOM 1351 O O . ALA A 1 190 ? -5.876 -11.155 25.422 1.00 82.31 190 ALA A O 1
ATOM 1352 N N . SER A 1 191 ? -7.778 -11.238 24.233 1.00 85.06 191 SER A N 1
ATOM 1353 C CA . SER A 1 191 ? -7.478 -12.489 23.516 1.00 85.06 191 SER A CA 1
ATOM 1354 C C . SER A 1 191 ? -8.210 -12.570 22.167 1.00 85.06 191 SER A C 1
ATOM 1356 O O . SER A 1 191 ? -9.237 -11.908 21.978 1.00 85.06 191 SER A O 1
ATOM 1358 N N . ALA A 1 192 ? -7.751 -13.409 21.222 1.00 85.62 192 ALA A N 1
ATOM 1359 C CA . ALA A 1 192 ? -8.500 -13.605 19.975 1.00 85.62 192 ALA A CA 1
ATOM 1360 C C . ALA A 1 192 ? -9.834 -14.321 20.192 1.00 85.62 192 ALA A C 1
ATOM 1362 O O . ALA A 1 192 ? -10.781 -14.085 19.443 1.00 85.62 192 ALA A O 1
ATOM 1363 N N . ALA A 1 193 ? -9.932 -15.177 21.213 1.00 85.25 193 ALA A N 1
ATOM 1364 C CA . ALA A 1 193 ? -11.179 -15.852 21.560 1.00 85.25 193 ALA A CA 1
ATOM 1365 C C . ALA A 1 193 ? -12.259 -14.844 21.985 1.00 85.25 193 ALA A C 1
ATOM 1367 O O . ALA A 1 193 ? -13.414 -14.958 21.563 1.00 85.25 193 ALA A O 1
ATOM 1368 N N . ASP A 1 194 ? -11.871 -13.833 22.763 1.00 87.50 194 ASP A N 1
ATOM 1369 C CA . ASP A 1 194 ? -12.746 -12.740 23.184 1.00 87.50 194 ASP A CA 1
ATOM 1370 C C . ASP A 1 194 ? -13.152 -11.868 21.997 1.00 87.50 194 ASP A C 1
ATOM 1372 O O . ASP A 1 194 ? -14.343 -11.623 21.788 1.00 87.50 194 ASP A O 1
ATOM 1376 N N . LEU A 1 195 ? -12.174 -11.478 21.171 1.00 88.94 195 LEU A N 1
ATOM 1377 C CA . LEU A 1 195 ? -12.406 -10.707 19.952 1.00 88.94 195 LEU A CA 1
ATOM 1378 C C . LEU A 1 195 ? -13.376 -11.429 19.007 1.00 88.94 195 LEU A C 1
ATOM 1380 O O . LEU A 1 195 ? -14.367 -10.846 18.570 1.00 88.94 195 LEU A O 1
ATOM 1384 N N . ARG A 1 196 ? -13.137 -12.716 18.729 1.00 87.06 196 ARG A N 1
ATOM 1385 C CA . ARG A 1 196 ? -14.005 -13.542 17.880 1.00 87.06 196 ARG A CA 1
ATOM 1386 C C . ARG A 1 196 ? -15.404 -13.666 18.461 1.00 87.06 196 ARG A C 1
ATOM 1388 O O . ARG A 1 196 ? -16.375 -13.527 17.723 1.00 87.06 196 ARG A O 1
ATOM 1395 N N . SER A 1 197 ? -15.518 -13.923 19.761 1.00 88.06 197 SER A N 1
ATOM 1396 C CA . SER A 1 197 ? -16.820 -14.048 20.422 1.00 88.06 197 SER A CA 1
ATOM 1397 C C . SER A 1 197 ? -17.623 -12.755 20.304 1.00 88.06 197 SER A C 1
ATOM 1399 O O . SER A 1 197 ? -18.804 -12.799 19.960 1.00 88.06 197 SER A O 1
ATOM 1401 N N . TRP A 1 198 ? -16.973 -11.605 20.515 1.00 91.25 198 TRP A N 1
ATOM 1402 C CA . TRP A 1 198 ? -17.597 -10.298 20.336 1.00 91.25 198 TRP A CA 1
ATOM 1403 C C . TRP A 1 198 ? -18.051 -10.095 18.890 1.00 91.25 198 TRP A C 1
ATOM 1405 O O . TRP A 1 198 ? -19.223 -9.806 18.664 1.00 91.25 198 TRP A O 1
ATOM 1415 N N . LEU A 1 199 ? -17.169 -10.327 17.918 1.00 90.00 199 LEU A N 1
ATOM 1416 C CA . LEU A 1 199 ? -17.452 -10.141 16.494 1.00 90.00 199 LEU A CA 1
ATOM 1417 C C . LEU A 1 199 ? -18.622 -11.014 16.024 1.00 90.00 199 LEU A C 1
ATOM 1419 O O . LEU A 1 199 ? -19.577 -10.495 15.453 1.00 90.00 199 LEU A O 1
ATOM 1423 N N . VAL A 1 200 ? -18.611 -12.308 16.355 1.00 88.06 200 VAL A N 1
ATOM 1424 C CA . VAL A 1 200 ? -19.706 -13.233 16.017 1.00 88.06 200 VAL A CA 1
ATOM 1425 C C . VAL A 1 200 ? -21.016 -12.816 16.689 1.00 88.06 200 VAL A C 1
ATOM 1427 O O . VAL A 1 200 ? -22.069 -12.885 16.065 1.00 88.06 200 VAL A O 1
ATOM 1430 N N . SER A 1 201 ? -20.974 -12.347 17.942 1.00 88.31 201 SER A N 1
ATOM 1431 C CA . SER A 1 201 ? -22.178 -11.872 18.645 1.00 88.31 201 SER A CA 1
ATOM 1432 C C . SER A 1 201 ? -22.765 -10.567 18.088 1.00 88.31 201 SER A C 1
ATOM 1434 O O . SER A 1 201 ? -23.899 -10.232 18.425 1.00 88.31 201 SER A O 1
ATOM 1436 N N . HIS A 1 202 ? -22.007 -9.856 17.248 1.00 88.56 202 HIS A N 1
ATOM 1437 C CA . HIS A 1 202 ? -22.410 -8.633 16.549 1.00 88.56 202 HIS A CA 1
ATOM 1438 C C . HIS A 1 202 ? -22.486 -8.847 15.025 1.00 88.56 202 HIS A C 1
ATOM 1440 O O . HIS A 1 202 ? -22.313 -7.904 14.255 1.00 88.56 202 HIS A O 1
ATOM 1446 N N . ASP A 1 203 ? -22.725 -10.093 14.600 1.00 85.88 203 ASP A N 1
ATOM 1447 C CA . ASP A 1 203 ? -22.977 -10.508 13.213 1.00 85.88 203 ASP A CA 1
ATOM 1448 C C . ASP A 1 203 ? -21.801 -10.341 12.232 1.00 85.88 203 ASP A C 1
ATOM 1450 O O . ASP A 1 203 ? -21.961 -10.526 11.022 1.00 85.88 203 ASP A O 1
ATOM 1454 N N . TYR A 1 204 ? -20.589 -10.082 12.728 1.00 85.44 204 TYR A N 1
ATOM 1455 C CA . TYR A 1 204 ? -19.385 -10.124 11.903 1.00 85.44 204 TYR A CA 1
ATOM 1456 C C . TYR A 1 204 ? -19.011 -11.578 11.608 1.00 85.44 204 TYR A C 1
ATOM 1458 O O . TYR A 1 204 ? -18.715 -12.370 12.506 1.00 85.44 204 TYR A O 1
ATOM 1466 N N . GLN A 1 205 ? -18.996 -11.928 10.325 1.00 78.12 205 GLN A N 1
ATOM 1467 C CA . GLN A 1 205 ? -18.545 -13.238 9.872 1.00 78.12 205 GLN A CA 1
ATOM 1468 C C . GLN A 1 205 ? -17.015 -13.304 9.938 1.00 78.12 205 GLN A C 1
ATOM 1470 O O . GLN A 1 205 ? -16.343 -12.404 9.452 1.00 78.12 205 GLN A O 1
ATOM 1475 N N . ILE A 1 206 ? -16.454 -14.363 10.526 1.00 76.62 206 ILE A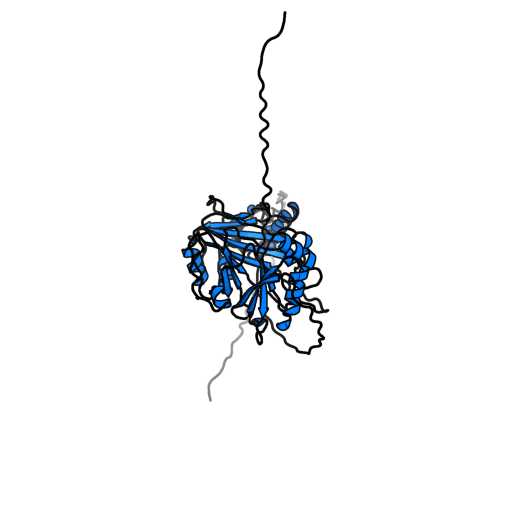 N 1
ATOM 1476 C CA . ILE A 1 206 ? -15.005 -14.622 10.524 1.00 76.62 206 ILE A CA 1
ATOM 1477 C C . ILE A 1 206 ? -14.784 -16.056 10.046 1.00 76.62 206 ILE A C 1
ATOM 1479 O O . ILE A 1 206 ? -15.461 -16.955 10.556 1.00 76.62 206 ILE A O 1
ATOM 1483 N N . PRO A 1 207 ? -13.864 -16.313 9.101 1.00 71.38 207 PRO A N 1
ATOM 1484 C CA . PRO A 1 207 ? -13.577 -17.662 8.651 1.00 71.38 207 PRO A CA 1
ATOM 1485 C C . PRO A 1 207 ? -12.964 -18.498 9.778 1.00 71.38 207 PRO A C 1
ATOM 1487 O O . PRO A 1 207 ? -12.256 -18.000 10.656 1.00 71.38 207 PRO A O 1
ATOM 1490 N N . ASP A 1 208 ? -13.197 -19.805 9.735 1.00 70.94 208 ASP A N 1
ATOM 1491 C CA . ASP A 1 208 ? -12.491 -20.722 10.623 1.00 70.94 208 ASP A CA 1
ATOM 1492 C C . ASP A 1 208 ? -10.985 -20.714 10.327 1.00 70.94 208 ASP A C 1
ATOM 1494 O O . ASP A 1 208 ? -10.554 -20.619 9.178 1.00 70.94 208 ASP A O 1
ATOM 1498 N N . GLY A 1 209 ? -10.168 -20.851 11.373 1.00 74.12 209 GLY A N 1
ATOM 1499 C CA . GLY A 1 209 ? -8.707 -20.861 11.250 1.00 74.12 209 GLY A CA 1
ATOM 1500 C C . GLY A 1 209 ? -8.043 -19.482 11.288 1.00 74.12 209 GLY A C 1
ATOM 1501 O O . GLY A 1 209 ? -6.818 -19.418 11.221 1.00 74.12 209 GLY A O 1
ATOM 1502 N N . THR A 1 210 ? -8.805 -18.396 11.452 1.00 77.44 210 THR A N 1
ATOM 1503 C CA . THR A 1 210 ? -8.255 -17.042 11.646 1.00 77.44 210 THR A CA 1
ATOM 1504 C C . THR A 1 210 ? -7.731 -16.813 13.072 1.00 77.44 210 THR A C 1
ATOM 1506 O O . THR A 1 210 ? -6.831 -16.001 13.266 1.00 77.44 210 THR A O 1
ATOM 1509 N N . ASP A 1 211 ? -8.223 -17.557 14.067 1.00 81.81 211 ASP A N 1
ATOM 1510 C CA . ASP A 1 211 ? -7.896 -17.352 15.491 1.00 81.81 211 ASP A CA 1
ATOM 1511 C C . ASP A 1 211 ? -6.383 -17.317 15.779 1.00 81.81 211 ASP A C 1
ATOM 1513 O O . ASP A 1 211 ? -5.945 -16.353 16.399 1.00 81.81 211 ASP A O 1
ATOM 1517 N N . PRO A 1 212 ? -5.543 -18.242 15.258 1.00 84.50 212 PRO A N 1
ATOM 1518 C CA . PRO A 1 212 ? -4.099 -18.196 15.501 1.00 84.50 212 PRO A CA 1
ATOM 1519 C C . PRO A 1 212 ? -3.408 -16.954 14.925 1.00 84.50 212 PRO A C 1
ATOM 1521 O O . PRO A 1 212 ? -2.307 -16.609 15.350 1.00 84.50 212 PRO A O 1
ATOM 1524 N N . ILE A 1 213 ? -4.012 -16.316 13.919 1.00 84.25 213 ILE A N 1
ATOM 1525 C CA . ILE A 1 213 ? -3.501 -15.087 13.306 1.00 84.25 213 ILE A CA 1
ATOM 1526 C C . ILE A 1 213 ? -3.933 -13.884 14.152 1.00 84.25 213 ILE A C 1
ATOM 1528 O O . ILE A 1 213 ? -3.104 -13.034 14.466 1.00 84.25 213 ILE A O 1
ATOM 1532 N N . LEU A 1 214 ? -5.205 -13.839 14.569 1.00 86.94 214 LEU A N 1
ATOM 1533 C CA . LEU A 1 214 ? -5.720 -12.803 15.471 1.00 86.94 214 LEU A CA 1
ATOM 1534 C C . LEU A 1 214 ? -5.011 -12.821 16.826 1.00 86.94 214 LEU A C 1
ATOM 1536 O O . LEU A 1 214 ? -4.728 -11.752 17.358 1.00 86.94 214 LEU A O 1
ATOM 1540 N N . ASP A 1 215 ? -4.668 -14.002 17.348 1.00 87.31 215 ASP A N 1
ATOM 1541 C CA . ASP A 1 215 ? -3.944 -14.139 18.616 1.00 87.31 215 ASP A CA 1
ATOM 1542 C C . ASP A 1 215 ? -2.616 -13.387 18.562 1.00 87.31 215 ASP A C 1
ATOM 1544 O O . ASP A 1 215 ? -2.291 -12.658 19.492 1.00 87.31 215 ASP A O 1
ATOM 1548 N N . ARG A 1 216 ? -1.891 -13.460 17.438 1.00 88.19 216 ARG A N 1
ATOM 1549 C CA . ARG A 1 216 ? -0.640 -12.706 17.286 1.00 88.19 216 ARG A CA 1
ATOM 1550 C C . ARG A 1 216 ? -0.855 -11.203 17.341 1.00 88.19 216 ARG A C 1
ATOM 1552 O O . ARG A 1 216 ? -0.063 -10.510 17.962 1.00 88.19 216 ARG A O 1
ATOM 1559 N N . TYR A 1 217 ? -1.918 -10.696 16.726 1.00 90.56 217 TYR A N 1
ATOM 1560 C CA . TYR A 1 217 ? -2.207 -9.263 16.771 1.00 90.56 217 TYR A CA 1
ATOM 1561 C C . TYR A 1 217 ? -2.623 -8.787 18.152 1.00 90.56 217 TYR A C 1
ATOM 1563 O O . TYR A 1 217 ? -2.228 -7.701 18.568 1.00 90.56 217 TYR A O 1
ATOM 1571 N N . VAL A 1 218 ? -3.386 -9.605 18.870 1.00 89.88 218 VAL A N 1
ATOM 1572 C CA . VAL A 1 218 ? -3.745 -9.313 20.255 1.00 89.88 218 VAL A CA 1
ATOM 1573 C C . VAL A 1 218 ? -2.503 -9.335 21.154 1.00 89.88 218 VAL A C 1
ATOM 1575 O O . VAL A 1 218 ? -2.302 -8.413 21.939 1.00 89.88 218 VAL A O 1
ATOM 1578 N N . GLU A 1 219 ? -1.623 -10.329 20.999 1.00 88.31 219 GLU A N 1
ATOM 1579 C CA . GLU A 1 219 ? -0.343 -10.409 21.720 1.00 88.31 219 GLU A CA 1
ATOM 1580 C C . GLU A 1 219 ? 0.579 -9.214 21.418 1.00 88.31 219 GLU A C 1
ATOM 1582 O O . GLU A 1 219 ? 1.291 -8.742 22.302 1.00 88.31 219 GLU A O 1
ATOM 1587 N N . GLU A 1 220 ? 0.534 -8.693 20.190 1.00 87.19 220 GLU A N 1
ATOM 1588 C CA . GLU A 1 220 ? 1.241 -7.482 19.754 1.00 87.19 220 GLU A CA 1
ATOM 1589 C C . GLU A 1 220 ? 0.531 -6.175 20.178 1.00 87.19 220 GLU A C 1
ATOM 1591 O O . GLU A 1 220 ? 0.949 -5.086 19.776 1.00 87.19 220 GLU A O 1
ATOM 1596 N N . GLY A 1 221 ? -0.543 -6.262 20.973 1.00 87.06 221 GLY A N 1
ATOM 1597 C CA . GLY A 1 221 ? -1.270 -5.114 21.522 1.00 87.06 221 GLY A CA 1
ATOM 1598 C C . GLY A 1 221 ? -2.000 -4.275 20.473 1.00 87.06 221 GLY A C 1
ATOM 1599 O O . GLY A 1 221 ? -2.168 -3.068 20.662 1.00 87.06 221 GLY A O 1
ATOM 1600 N N . LYS A 1 222 ? -2.384 -4.874 19.339 1.00 89.50 222 LYS A N 1
ATOM 1601 C CA . LYS A 1 222 ? -3.087 -4.167 18.264 1.00 89.50 222 LYS A CA 1
ATOM 1602 C C . LYS A 1 222 ? -4.540 -3.906 18.626 1.00 89.50 222 LYS A C 1
ATOM 1604 O O . LYS A 1 222 ? -5.192 -4.682 19.315 1.00 89.50 222 LYS A O 1
ATOM 1609 N N . THR A 1 223 ? -5.054 -2.816 18.071 1.00 90.75 223 THR A N 1
ATOM 1610 C CA . THR A 1 223 ? -6.495 -2.534 18.049 1.00 90.75 223 THR A CA 1
ATOM 1611 C C . THR A 1 223 ? -7.087 -2.977 16.721 1.00 90.75 223 THR A C 1
ATOM 1613 O O . THR A 1 223 ? -6.352 -3.181 15.762 1.00 90.75 223 THR A O 1
ATOM 1616 N N . PHE A 1 224 ? -8.402 -3.137 16.638 1.00 92.25 224 PHE A N 1
ATOM 1617 C CA . PHE A 1 224 ? -9.066 -3.693 15.462 1.00 92.25 224 PHE A CA 1
ATOM 1618 C C . PHE A 1 224 ? -10.190 -2.773 15.005 1.00 92.25 224 PHE A C 1
ATOM 1620 O O . PHE A 1 224 ? -11.079 -2.455 15.788 1.00 92.25 224 PHE A O 1
ATOM 1627 N N . ALA A 1 225 ? -10.190 -2.375 13.735 1.00 91.94 225 ALA A N 1
ATOM 1628 C CA . ALA A 1 225 ? -11.352 -1.772 13.097 1.00 91.94 225 ALA A CA 1
ATOM 1629 C C . ALA A 1 225 ? -12.126 -2.855 12.333 1.00 91.94 225 ALA A C 1
ATOM 1631 O O . ALA A 1 225 ? -11.613 -3.455 11.392 1.00 91.94 225 ALA A O 1
ATOM 1632 N N . ALA A 1 226 ? -13.355 -3.124 12.758 1.00 91.56 226 ALA A N 1
ATOM 1633 C CA . ALA A 1 226 ? -14.253 -4.101 12.164 1.00 91.56 226 ALA A CA 1
ATOM 1634 C C . ALA A 1 226 ? -15.360 -3.391 11.379 1.00 91.56 226 ALA A C 1
ATOM 1636 O O . ALA A 1 226 ? -16.132 -2.611 11.934 1.00 91.56 226 ALA A O 1
ATOM 1637 N N . PHE A 1 227 ? -15.455 -3.688 10.090 1.00 91.19 227 PHE A N 1
ATOM 1638 C CA . PHE A 1 227 ? -16.396 -3.115 9.138 1.00 91.19 227 PHE A CA 1
ATOM 1639 C C . PHE A 1 227 ? -17.413 -4.173 8.719 1.00 91.19 227 PHE A C 1
ATOM 1641 O O . PHE A 1 227 ? -17.045 -5.302 8.401 1.00 91.19 227 PHE A O 1
ATOM 1648 N N . ARG A 1 228 ? -18.689 -3.801 8.688 1.00 89.38 228 ARG A N 1
ATOM 1649 C CA . ARG A 1 228 ? -19.766 -4.565 8.045 1.00 89.38 228 ARG A CA 1
ATOM 1650 C C . ARG A 1 228 ? -20.587 -3.620 7.177 1.00 89.38 228 ARG A C 1
ATOM 1652 O O . ARG A 1 228 ? -20.574 -2.412 7.412 1.00 89.38 228 ARG A O 1
ATOM 1659 N N . LEU A 1 229 ? -21.302 -4.135 6.182 1.00 89.25 229 LEU A N 1
ATOM 1660 C CA . LEU A 1 229 ? -22.229 -3.297 5.418 1.00 89.25 229 LEU A CA 1
ATOM 1661 C C . LEU A 1 229 ? -23.435 -2.928 6.290 1.00 89.25 229 LEU A C 1
ATOM 1663 O O . LEU A 1 229 ? -23.963 -3.772 7.017 1.00 89.25 229 LEU A O 1
ATOM 1667 N N . ALA A 1 230 ? -23.848 -1.663 6.222 1.00 89.19 230 ALA A N 1
ATOM 1668 C CA . ALA A 1 230 ? -25.041 -1.185 6.904 1.00 89.19 230 ALA A CA 1
ATOM 1669 C C . ALA A 1 230 ? -26.307 -1.817 6.304 1.00 89.19 230 ALA A C 1
ATOM 1671 O O . ALA A 1 230 ? -26.347 -2.194 5.129 1.00 89.19 230 ALA A O 1
ATOM 1672 N N . ASP A 1 231 ? -27.370 -1.897 7.102 1.00 87.00 231 ASP A N 1
ATOM 1673 C CA . ASP A 1 231 ? -28.631 -2.489 6.660 1.00 87.00 231 ASP A CA 1
ATOM 1674 C C . ASP A 1 231 ? -29.175 -1.798 5.396 1.00 87.00 231 ASP A C 1
ATOM 1676 O O . ASP A 1 231 ? -29.369 -0.581 5.347 1.00 87.00 231 ASP A O 1
ATOM 1680 N N . GLY A 1 232 ? -29.466 -2.601 4.369 1.00 87.00 232 GLY A N 1
ATOM 1681 C CA . GLY A 1 232 ? -29.959 -2.126 3.074 1.00 87.00 232 GLY A CA 1
ATOM 1682 C C . GLY A 1 232 ? -28.869 -1.767 2.059 1.00 87.00 232 GLY A C 1
ATOM 1683 O O . GLY A 1 232 ? -29.207 -1.565 0.892 1.00 87.00 232 GLY A O 1
ATOM 1684 N N . GLU A 1 233 ? -27.594 -1.749 2.458 1.00 88.62 233 GLU A N 1
ATOM 1685 C CA . GLU A 1 233 ? -26.469 -1.586 1.536 1.00 88.62 233 GLU A CA 1
ATOM 1686 C C . GLU A 1 233 ? -26.136 -2.906 0.825 1.00 88.62 233 GLU A C 1
ATOM 1688 O O . GLU A 1 233 ? -26.254 -4.005 1.371 1.00 88.62 233 GLU A O 1
ATOM 1693 N N . GLY A 1 234 ? -25.729 -2.798 -0.438 1.00 86.25 234 GLY A N 1
ATOM 1694 C CA . GLY A 1 234 ? -25.289 -3.933 -1.246 1.00 86.25 234 GLY A CA 1
ATOM 1695 C C . GLY A 1 234 ? -23.778 -3.933 -1.450 1.00 86.25 234 GLY A C 1
ATOM 1696 O O . GLY A 1 234 ? -23.121 -2.915 -1.280 1.00 86.25 234 GLY A O 1
ATOM 1697 N N . VAL A 1 235 ? -23.227 -5.048 -1.933 1.00 82.69 235 VAL A N 1
ATOM 1698 C CA . VAL A 1 235 ? -21.793 -5.158 -2.280 1.00 82.69 235 VAL A CA 1
ATOM 1699 C C . VAL A 1 235 ? -21.348 -4.096 -3.294 1.00 82.69 235 VAL A C 1
ATOM 1701 O O . VAL A 1 235 ? -20.211 -3.648 -3.262 1.00 82.69 235 VAL A O 1
ATOM 1704 N N . GLY A 1 236 ? -22.247 -3.639 -4.172 1.00 84.31 236 GLY A N 1
ATOM 1705 C CA . GLY A 1 236 ? -21.952 -2.558 -5.119 1.00 84.31 236 GLY A CA 1
ATOM 1706 C C . GLY A 1 236 ? -21.808 -1.167 -4.490 1.00 84.31 236 GLY A C 1
ATOM 1707 O O . GLY A 1 236 ? -21.431 -0.245 -5.203 1.00 84.31 236 GLY A O 1
ATOM 1708 N N . ALA A 1 237 ? -22.130 -1.011 -3.203 1.00 84.94 237 ALA A N 1
ATOM 1709 C CA . ALA A 1 237 ? -21.930 0.223 -2.447 1.00 84.94 237 ALA A CA 1
ATOM 1710 C C . ALA A 1 237 ? -20.561 0.272 -1.752 1.00 84.94 237 ALA A C 1
ATOM 1712 O O . ALA A 1 237 ? -20.263 1.270 -1.116 1.00 84.94 237 ALA A O 1
ATOM 1713 N N . ILE A 1 238 ? -19.746 -0.789 -1.841 1.00 85.94 238 ILE A N 1
ATOM 1714 C CA . ILE A 1 238 ? -18.403 -0.827 -1.254 1.00 85.94 238 ILE A CA 1
ATOM 1715 C C . ILE A 1 238 ? -17.547 0.276 -1.874 1.00 85.94 238 ILE A C 1
ATOM 1717 O O . ILE A 1 238 ? -17.329 0.319 -3.085 1.00 85.94 238 ILE A O 1
ATOM 1721 N N . GLU A 1 239 ? -17.039 1.140 -1.006 1.00 87.81 239 GLU A N 1
ATOM 1722 C CA . GLU A 1 239 ? -16.136 2.238 -1.330 1.00 87.81 239 GLU A CA 1
ATOM 1723 C C . GLU A 1 239 ? -14.795 2.041 -0.610 1.00 87.81 239 GLU A C 1
ATOM 1725 O O . GLU A 1 239 ? -14.767 1.455 0.480 1.00 87.81 239 GLU A O 1
ATOM 1730 N N . PRO A 1 240 ? -13.675 2.525 -1.172 1.00 88.94 240 PRO A N 1
ATOM 1731 C CA . PRO A 1 240 ? -12.404 2.550 -0.461 1.00 88.94 240 PRO A CA 1
ATOM 1732 C C . PRO A 1 240 ? -12.513 3.246 0.898 1.00 88.94 240 PRO A C 1
ATOM 1734 O O . PRO A 1 240 ? -13.289 4.187 1.077 1.00 88.94 240 PRO A O 1
ATOM 1737 N N . VAL A 1 241 ? -11.700 2.804 1.853 1.00 89.50 241 VAL A N 1
ATOM 1738 C CA . VAL A 1 241 ? -11.676 3.351 3.215 1.00 89.50 241 VAL A CA 1
ATOM 1739 C C . VAL A 1 241 ? -10.352 4.054 3.449 1.00 89.50 241 VAL A C 1
ATOM 1741 O O . VAL A 1 241 ? -9.312 3.612 2.968 1.00 89.50 241 VAL A O 1
ATOM 1744 N N . VAL A 1 242 ? -10.382 5.139 4.213 1.00 90.38 242 VAL A N 1
ATOM 1745 C CA . VAL A 1 242 ? -9.183 5.795 4.727 1.00 90.38 242 VAL A CA 1
ATOM 1746 C C . VAL A 1 242 ? -9.192 5.783 6.252 1.00 90.38 242 VAL A C 1
ATOM 1748 O O . VAL A 1 242 ? -10.177 6.162 6.885 1.00 90.38 242 VAL A O 1
ATOM 1751 N N . ILE A 1 243 ? -8.088 5.337 6.848 1.00 90.38 243 ILE A N 1
ATOM 1752 C CA . ILE A 1 243 ? -7.910 5.231 8.299 1.00 90.38 243 ILE A CA 1
ATOM 1753 C C . ILE A 1 243 ? -6.708 6.081 8.708 1.00 90.38 243 ILE A C 1
ATOM 1755 O O . ILE A 1 243 ? -5.608 5.862 8.208 1.00 90.38 243 ILE A O 1
ATOM 1759 N N . ARG A 1 244 ? -6.904 7.034 9.626 1.00 89.62 244 ARG A N 1
ATOM 1760 C CA . ARG A 1 244 ? -5.821 7.825 10.226 1.00 89.62 244 ARG A CA 1
ATOM 1761 C C . ARG A 1 244 ? -5.419 7.239 11.568 1.00 89.62 244 ARG A C 1
ATOM 1763 O O . ARG A 1 244 ? -6.228 7.250 12.495 1.00 89.62 244 ARG A O 1
ATOM 1770 N N . THR A 1 245 ? -4.162 6.841 11.716 1.00 89.38 245 THR A N 1
ATOM 1771 C CA . THR A 1 245 ? -3.587 6.410 13.000 1.00 89.38 245 THR A CA 1
ATOM 1772 C C . THR A 1 245 ? -2.468 7.355 13.449 1.00 89.38 245 THR A C 1
ATOM 1774 O O . THR A 1 245 ? -1.744 7.897 12.608 1.00 89.38 245 THR A O 1
ATOM 1777 N N . PRO A 1 246 ? -2.281 7.577 14.763 1.00 89.12 246 PRO A N 1
ATOM 1778 C CA . PRO A 1 246 ? -1.069 8.207 15.277 1.00 89.12 246 PRO A CA 1
ATOM 1779 C C . PRO A 1 246 ? 0.174 7.396 14.895 1.00 89.12 246 PRO A C 1
ATOM 1781 O O . PRO A 1 246 ? 0.117 6.170 14.830 1.00 89.12 246 PRO A O 1
ATOM 1784 N N . GLY A 1 247 ? 1.300 8.076 14.686 1.00 88.06 247 GLY A N 1
ATOM 1785 C CA . GLY A 1 247 ? 2.574 7.443 14.342 1.00 88.06 247 GLY A CA 1
ATOM 1786 C C . GLY A 1 247 ? 3.124 7.904 12.997 1.00 88.06 247 GLY A C 1
ATOM 1787 O O . GLY A 1 247 ? 2.578 8.792 12.351 1.00 88.06 247 GLY A O 1
ATOM 1788 N N . ALA A 1 248 ? 4.251 7.327 12.598 1.00 87.56 248 ALA A N 1
ATOM 1789 C CA . ALA A 1 248 ? 4.947 7.682 11.360 1.00 87.56 248 ALA A CA 1
ATOM 1790 C C . ALA A 1 248 ? 5.318 6.459 10.513 1.00 87.56 248 ALA A C 1
ATOM 1792 O O . ALA A 1 248 ? 6.045 6.599 9.535 1.00 87.56 248 ALA A O 1
ATOM 1793 N N . GLU A 1 249 ? 4.855 5.272 10.906 1.00 90.25 249 GLU A N 1
ATOM 1794 C CA . GLU A 1 249 ? 5.261 3.998 10.319 1.00 90.25 249 GLU A CA 1
ATOM 1795 C C . GLU A 1 249 ? 4.066 3.383 9.578 1.00 90.25 249 GLU A C 1
ATOM 1797 O O . GLU A 1 249 ? 3.181 2.795 10.204 1.00 90.25 249 GLU A O 1
ATOM 1802 N N . PRO A 1 250 ? 3.982 3.547 8.243 1.00 93.81 250 PRO A N 1
ATOM 1803 C CA . PRO A 1 250 ? 3.047 2.786 7.432 1.00 93.81 250 PRO A CA 1
ATOM 1804 C C . PRO A 1 250 ? 3.296 1.288 7.575 1.00 93.81 250 PRO A C 1
ATOM 1806 O O . PRO A 1 250 ? 4.442 0.835 7.546 1.00 93.81 250 PRO A O 1
ATOM 1809 N N . CYS A 1 251 ? 2.220 0.514 7.667 1.00 92.12 251 CYS A N 1
ATOM 1810 C CA . CYS A 1 251 ? 2.296 -0.935 7.741 1.00 92.12 251 CYS A CA 1
ATOM 1811 C C . CYS A 1 251 ? 1.110 -1.585 7.015 1.00 92.12 251 CYS A C 1
ATOM 1813 O O . CYS A 1 251 ? 0.029 -1.000 6.971 1.00 92.12 251 CYS A O 1
ATOM 1815 N N . ILE A 1 252 ? 1.342 -2.766 6.429 1.00 90.81 252 ILE A N 1
ATOM 1816 C CA . ILE A 1 252 ? 0.349 -3.598 5.733 1.00 90.81 252 ILE A CA 1
ATOM 1817 C C . ILE A 1 252 ? 0.269 -4.953 6.453 1.00 90.81 252 ILE A C 1
ATOM 1819 O O . ILE A 1 252 ? 1.315 -5.545 6.703 1.00 90.81 252 ILE A O 1
ATOM 1823 N N . PRO A 1 253 ? -0.907 -5.517 6.752 1.00 86.31 253 PRO A N 1
ATOM 1824 C CA . PRO A 1 253 ? -1.098 -6.646 7.660 1.00 86.31 253 PRO A CA 1
ATOM 1825 C C . PRO A 1 253 ? -1.317 -7.922 6.857 1.00 86.31 253 PRO A C 1
ATOM 1827 O O . PRO A 1 253 ? -2.393 -8.532 6.833 1.00 86.31 253 PRO A O 1
ATOM 1830 N N . LEU A 1 254 ? -0.287 -8.281 6.113 1.00 84.56 254 LEU A N 1
ATOM 1831 C CA . LEU A 1 254 ? -0.364 -9.393 5.195 1.00 84.56 254 LEU A CA 1
ATOM 1832 C C . LEU A 1 254 ? -0.676 -10.718 5.890 1.00 84.56 254 LEU A C 1
ATOM 1834 O O . LEU A 1 254 ? -1.154 -11.611 5.209 1.00 84.56 254 LEU A O 1
ATOM 1838 N N . ARG A 1 255 ? -0.486 -10.881 7.210 1.00 81.19 255 ARG A N 1
ATOM 1839 C CA . ARG A 1 255 ? -0.787 -12.162 7.882 1.00 81.19 255 ARG A CA 1
ATOM 1840 C C . ARG A 1 255 ? -2.264 -12.560 7.844 1.00 81.19 255 ARG A C 1
ATOM 1842 O O . ARG A 1 255 ? -2.535 -13.752 7.970 1.00 81.19 255 ARG A O 1
ATOM 1849 N N . LEU A 1 256 ? -3.214 -11.632 7.661 1.00 73.06 256 LEU A N 1
ATOM 1850 C CA . LEU A 1 256 ? -4.648 -11.967 7.507 1.00 73.06 256 LEU A CA 1
ATOM 1851 C C . LEU A 1 256 ? -5.044 -12.293 6.064 1.00 73.06 256 LEU A C 1
ATOM 1853 O O . LEU A 1 256 ? -6.073 -12.931 5.833 1.00 73.06 256 LEU A O 1
ATOM 1857 N N . THR A 1 257 ? -4.220 -11.902 5.098 1.00 61.88 257 THR A N 1
ATOM 1858 C CA . THR A 1 257 ? -4.487 -12.022 3.662 1.00 61.88 257 THR A CA 1
ATOM 1859 C C . THR A 1 257 ? -4.456 -13.464 3.087 1.00 61.88 257 THR A C 1
ATOM 1861 O O . THR A 1 257 ? -5.174 -13.719 2.111 1.00 61.88 257 THR A O 1
ATOM 1864 N N . PRO A 1 258 ? -3.752 -14.471 3.665 1.00 56.75 258 PRO A N 1
ATOM 1865 C CA . PRO A 1 258 ? -3.710 -15.853 3.163 1.00 56.75 258 PRO A CA 1
ATOM 1866 C C . PRO A 1 258 ? -5.063 -16.545 3.053 1.00 56.75 258 PRO A C 1
ATOM 1868 O O . PRO A 1 258 ? -5.219 -17.461 2.250 1.00 56.75 258 PRO A O 1
ATOM 1871 N N . VAL A 1 259 ? -6.040 -16.122 3.856 1.00 51.84 259 VAL A N 1
ATOM 1872 C CA . VAL A 1 259 ? -7.342 -16.789 3.981 1.00 51.84 259 VAL A CA 1
ATOM 1873 C C . VAL A 1 259 ? -8.185 -16.656 2.696 1.00 51.84 259 VAL A C 1
ATOM 1875 O O . VAL A 1 259 ? -9.098 -17.451 2.487 1.00 51.84 259 VAL A O 1
ATOM 1878 N N . ALA A 1 260 ? -7.849 -15.711 1.802 1.00 48.66 260 ALA A N 1
ATOM 1879 C CA . ALA A 1 260 ? -8.622 -15.399 0.592 1.00 48.66 260 ALA A CA 1
ATOM 1880 C C . ALA A 1 260 ? -7.776 -15.131 -0.679 1.00 48.66 260 ALA A C 1
ATOM 1882 O O . ALA A 1 260 ? -8.290 -14.577 -1.651 1.00 48.66 260 ALA A O 1
ATOM 1883 N N . SER A 1 261 ? -6.490 -15.497 -0.695 1.00 57.16 261 SER A N 1
ATOM 1884 C CA . SER A 1 261 ? -5.562 -15.124 -1.780 1.00 57.16 261 SER A CA 1
ATOM 1885 C C . SER A 1 261 ? -5.438 -16.164 -2.905 1.00 57.16 261 SER A C 1
ATOM 1887 O O . SER A 1 261 ? -5.530 -17.372 -2.685 1.00 57.16 261 SER A O 1
ATOM 1889 N N . GLU A 1 262 ? -5.155 -15.689 -4.125 1.00 60.72 262 GLU A N 1
ATOM 1890 C CA . GLU A 1 262 ? -4.605 -16.503 -5.221 1.00 60.72 262 GLU A CA 1
ATOM 1891 C C . GLU A 1 262 ? -3.246 -17.134 -4.836 1.00 60.72 262 GLU A C 1
ATOM 1893 O O . GLU A 1 262 ? -2.608 -16.680 -3.884 1.00 60.72 262 GLU A O 1
ATOM 1898 N N . PRO A 1 263 ? -2.734 -18.148 -5.575 1.00 69.38 263 PRO A N 1
ATOM 1899 C CA . PRO A 1 263 ? -1.455 -18.791 -5.243 1.00 69.38 263 PRO A CA 1
ATOM 1900 C C . PRO A 1 263 ? -0.258 -17.827 -5.159 1.00 69.38 263 PRO A C 1
ATOM 1902 O O . PRO A 1 263 ? 0.743 -18.170 -4.538 1.00 69.38 263 PRO A O 1
ATOM 1905 N N . VAL A 1 264 ? -0.339 -16.640 -5.775 1.00 81.12 264 VAL A N 1
ATOM 1906 C CA . VAL A 1 264 ? 0.614 -15.537 -5.583 1.00 81.12 264 VAL A CA 1
ATOM 1907 C C . VAL A 1 264 ? -0.136 -14.203 -5.647 1.00 81.12 264 VAL A C 1
ATOM 1909 O O . VAL A 1 264 ? -0.554 -13.790 -6.730 1.00 81.12 264 VAL A O 1
ATOM 1912 N N . LEU A 1 265 ? -0.238 -13.499 -4.522 1.00 84.94 265 LEU A N 1
ATOM 1913 C CA . LEU A 1 265 ? -0.807 -12.152 -4.435 1.00 84.94 265 LEU A CA 1
ATOM 1914 C C . LEU A 1 265 ? 0.222 -11.101 -4.868 1.00 84.94 265 LEU A C 1
ATOM 1916 O O . LEU A 1 265 ? 1.403 -11.221 -4.543 1.00 84.94 265 LEU A O 1
ATOM 1920 N N . SER A 1 266 ? -0.219 -10.058 -5.572 1.00 87.44 266 SER A N 1
ATOM 1921 C CA . SER A 1 266 ? 0.593 -8.855 -5.821 1.00 87.44 266 SER A CA 1
ATOM 1922 C C . SER A 1 266 ? 0.221 -7.783 -4.802 1.00 87.44 266 SER A C 1
ATOM 1924 O O . SER A 1 266 ? -0.951 -7.454 -4.698 1.00 87.44 266 SER A O 1
ATOM 1926 N N . VAL A 1 267 ? 1.175 -7.197 -4.090 1.00 90.31 267 VAL A N 1
ATOM 1927 C CA . VAL A 1 267 ? 0.914 -6.115 -3.129 1.00 90.31 267 VAL A CA 1
ATOM 1928 C C . VAL A 1 267 ? 1.665 -4.878 -3.589 1.00 90.31 267 VAL A C 1
ATOM 1930 O O . VAL A 1 267 ? 2.861 -4.944 -3.869 1.00 90.31 267 VAL A O 1
ATOM 1933 N N . THR A 1 268 ? 0.965 -3.755 -3.702 1.00 93.06 268 THR A N 1
ATOM 1934 C CA . THR A 1 268 ? 1.544 -2.462 -4.080 1.00 93.06 268 THR A CA 1
ATOM 1935 C C . THR A 1 268 ? 1.235 -1.426 -3.010 1.00 93.06 268 THR A C 1
ATOM 1937 O O . THR A 1 268 ? 0.071 -1.179 -2.697 1.00 93.06 268 THR A O 1
ATOM 1940 N N . ALA A 1 269 ? 2.283 -0.786 -2.497 1.00 95.69 269 ALA A N 1
ATOM 1941 C CA . ALA A 1 269 ? 2.194 0.326 -1.565 1.00 95.69 269 ALA A CA 1
ATOM 1942 C C . ALA A 1 269 ? 2.702 1.600 -2.244 1.00 95.69 269 ALA A C 1
ATOM 1944 O O . ALA A 1 269 ? 3.834 1.641 -2.726 1.00 95.69 269 ALA A O 1
ATOM 1945 N N . ILE A 1 270 ? 1.888 2.652 -2.274 1.00 95.88 270 ILE A N 1
ATOM 1946 C CA . ILE A 1 270 ? 2.327 3.983 -2.709 1.00 95.88 270 ILE A CA 1
ATOM 1947 C C . ILE A 1 270 ? 2.348 4.876 -1.479 1.00 95.88 270 ILE A C 1
ATOM 1949 O O . ILE A 1 270 ? 1.306 5.169 -0.902 1.00 95.88 270 ILE A O 1
ATOM 1953 N N . ILE A 1 271 ? 3.537 5.285 -1.057 1.00 96.19 271 ILE A N 1
ATOM 1954 C CA . ILE A 1 271 ? 3.756 6.010 0.190 1.00 96.19 271 ILE A CA 1
ATOM 1955 C C . ILE A 1 271 ? 4.204 7.426 -0.133 1.00 96.19 271 ILE A C 1
ATOM 1957 O O . ILE A 1 271 ? 5.227 7.639 -0.784 1.00 96.19 271 ILE A O 1
ATOM 1961 N N . MET A 1 272 ? 3.428 8.393 0.338 1.00 94.31 272 MET A N 1
ATOM 1962 C CA . MET A 1 272 ? 3.721 9.813 0.241 1.00 94.31 272 MET A CA 1
ATOM 1963 C C . MET A 1 272 ? 4.244 10.295 1.594 1.00 94.31 272 MET A C 1
ATOM 1965 O O . MET A 1 272 ? 3.542 10.200 2.602 1.00 94.31 272 MET A O 1
ATOM 1969 N N . ALA A 1 273 ? 5.475 10.800 1.616 1.00 93.25 273 ALA A N 1
ATOM 1970 C CA . ALA A 1 273 ? 6.170 11.249 2.822 1.00 93.25 273 ALA A CA 1
ATOM 1971 C C . ALA A 1 273 ? 7.075 12.462 2.523 1.00 93.25 273 ALA A C 1
ATOM 1973 O O . ALA A 1 273 ? 7.080 12.999 1.412 1.00 93.25 273 ALA A O 1
ATOM 1974 N N . SER A 1 274 ? 7.829 12.941 3.514 1.00 90.12 274 SER A N 1
ATOM 1975 C CA . SER A 1 274 ? 8.757 14.065 3.317 1.00 90.12 274 SER A CA 1
ATOM 1976 C C . SER A 1 274 ? 10.043 13.665 2.574 1.00 90.12 274 SER A C 1
ATOM 1978 O O . SER A 1 274 ? 10.696 14.519 1.971 1.00 90.12 274 SER A O 1
ATOM 1980 N N . GLY A 1 275 ? 10.376 12.375 2.566 1.00 91.12 275 GLY A N 1
ATOM 1981 C CA . GLY A 1 275 ? 11.527 11.784 1.900 1.00 91.12 275 GLY A CA 1
ATOM 1982 C C . GLY A 1 275 ? 11.274 10.354 1.427 1.00 91.12 275 GLY A C 1
ATOM 1983 O O . GLY A 1 275 ? 10.147 9.855 1.399 1.00 91.12 275 GLY A O 1
ATOM 1984 N N . LEU A 1 276 ? 12.356 9.700 1.015 1.00 93.50 276 LEU A N 1
ATOM 1985 C CA . LEU A 1 276 ? 12.329 8.350 0.473 1.00 93.50 276 LEU A CA 1
ATOM 1986 C C . LEU A 1 276 ? 11.934 7.326 1.534 1.00 93.50 276 LEU A C 1
ATOM 1988 O O . LEU A 1 276 ? 12.485 7.322 2.633 1.00 93.50 276 LEU A O 1
ATOM 1992 N N . VAL A 1 277 ? 11.052 6.400 1.172 1.00 95.31 277 VAL A N 1
ATOM 1993 C CA . VAL A 1 277 ? 10.598 5.333 2.064 1.00 95.31 277 VAL A CA 1
ATOM 1994 C C . VAL A 1 277 ? 11.233 3.995 1.676 1.00 95.31 277 VAL A C 1
ATOM 1996 O O . VAL A 1 277 ? 11.449 3.698 0.500 1.00 95.31 277 VAL A O 1
ATOM 1999 N N . ARG A 1 278 ? 11.580 3.181 2.673 1.00 94.44 278 ARG A N 1
ATOM 2000 C CA . ARG A 1 278 ? 12.198 1.858 2.504 1.00 94.44 278 ARG A CA 1
ATOM 2001 C C . ARG A 1 278 ? 11.478 0.810 3.349 1.00 94.44 278 ARG A C 1
ATOM 2003 O O . ARG A 1 278 ? 10.883 1.170 4.367 1.00 94.44 278 ARG A O 1
ATOM 2010 N N . PRO A 1 279 ? 11.541 -0.479 2.975 1.00 94.19 279 PRO A N 1
ATOM 2011 C CA . PRO A 1 279 ? 11.098 -1.539 3.870 1.00 94.19 279 PRO A CA 1
ATOM 2012 C C . PRO A 1 279 ? 11.954 -1.534 5.148 1.00 94.19 279 PRO A C 1
ATOM 2014 O O . PRO A 1 279 ? 13.182 -1.482 5.089 1.00 94.19 279 PRO A O 1
ATOM 2017 N N . GLY A 1 280 ? 11.303 -1.554 6.309 1.00 92.88 280 GLY A N 1
ATOM 2018 C CA . GLY A 1 280 ? 11.955 -1.544 7.620 1.00 92.88 280 GLY A CA 1
ATOM 2019 C C . GLY A 1 280 ? 12.301 -2.939 8.138 1.00 92.88 280 GLY A C 1
ATOM 2020 O O . GLY A 1 280 ? 13.321 -3.120 8.799 1.00 92.88 280 GLY A O 1
ATOM 2021 N N . ASN A 1 281 ? 11.464 -3.929 7.825 1.00 93.25 281 ASN A N 1
ATOM 2022 C CA . ASN A 1 281 ? 11.595 -5.319 8.277 1.00 93.25 281 ASN A CA 1
ATOM 2023 C C . ASN A 1 281 ? 11.579 -6.346 7.127 1.00 93.25 281 ASN A C 1
ATOM 2025 O O . ASN A 1 281 ? 11.599 -7.550 7.379 1.00 93.25 281 ASN A O 1
ATOM 2029 N N . PHE A 1 282 ? 11.545 -5.878 5.877 1.00 95.25 282 PHE A N 1
ATOM 2030 C CA . PHE A 1 282 ? 11.668 -6.688 4.662 1.00 95.25 282 PHE A CA 1
ATOM 2031 C C . PHE A 1 282 ? 12.971 -6.319 3.947 1.00 95.25 282 PHE A C 1
ATOM 2033 O O . PHE A 1 282 ? 13.492 -5.215 4.106 1.00 95.25 282 PHE A O 1
ATOM 2040 N N . ASN A 1 283 ? 13.505 -7.242 3.153 1.00 95.62 283 ASN A N 1
ATOM 2041 C CA . ASN A 1 283 ? 14.662 -6.959 2.311 1.00 95.62 283 ASN A CA 1
ATOM 2042 C C . ASN A 1 283 ? 14.260 -6.109 1.100 1.00 95.62 283 ASN A C 1
ATOM 2044 O O . ASN A 1 283 ? 13.114 -6.147 0.652 1.00 95.62 283 ASN A O 1
ATOM 2048 N N . ASP A 1 284 ? 15.225 -5.400 0.526 1.00 94.00 284 ASP A N 1
ATOM 2049 C CA . ASP A 1 284 ? 15.085 -4.891 -0.836 1.00 94.00 284 ASP A CA 1
ATOM 2050 C C . ASP A 1 284 ? 15.160 -6.074 -1.820 1.00 94.00 284 ASP A C 1
ATOM 2052 O O . ASP A 1 284 ? 16.028 -6.944 -1.677 1.00 94.00 284 ASP A O 1
ATOM 2056 N N . ALA A 1 285 ? 14.233 -6.149 -2.776 1.00 94.88 285 ALA A N 1
ATOM 2057 C CA . ALA A 1 285 ? 14.203 -7.220 -3.768 1.00 94.88 285 ALA A CA 1
ATOM 2058 C C . ALA A 1 285 ? 15.311 -7.085 -4.831 1.00 94.88 285 ALA A C 1
ATOM 2060 O O . ALA A 1 285 ? 15.670 -8.095 -5.446 1.00 94.88 285 ALA A O 1
ATOM 2061 N N . GLY A 1 286 ? 15.890 -5.892 -5.013 1.00 90.75 286 GLY A N 1
ATOM 2062 C CA . GLY A 1 286 ? 17.064 -5.649 -5.851 1.00 90.75 286 GLY A CA 1
ATOM 2063 C C . GLY A 1 286 ? 16.916 -6.129 -7.297 1.00 90.75 286 GLY A C 1
ATOM 2064 O O . GLY A 1 286 ? 17.804 -6.815 -7.814 1.00 90.75 286 GLY A O 1
ATOM 2065 N N . LEU A 1 287 ? 15.779 -5.852 -7.935 1.00 93.75 287 LEU A N 1
ATOM 2066 C CA . LEU A 1 287 ? 15.524 -6.219 -9.325 1.00 93.75 287 LEU A CA 1
ATOM 2067 C C . LEU A 1 287 ? 16.407 -5.403 -10.281 1.00 93.75 287 LEU A C 1
ATOM 2069 O O . LEU A 1 287 ? 16.430 -4.184 -10.232 1.00 93.75 287 LEU A O 1
ATOM 2073 N N . ASP A 1 288 ? 17.110 -6.078 -11.195 1.00 94.31 288 ASP A N 1
ATOM 2074 C CA . ASP A 1 288 ? 17.818 -5.414 -12.299 1.00 94.31 288 ASP A CA 1
ATOM 2075 C C . ASP A 1 288 ? 16.837 -5.109 -13.435 1.00 94.31 288 ASP A C 1
ATOM 2077 O O . ASP A 1 288 ? 16.474 -5.989 -14.227 1.00 94.31 288 ASP A O 1
ATOM 2081 N N . GLU A 1 289 ? 16.385 -3.861 -13.524 1.00 93.50 289 GLU A N 1
ATOM 2082 C CA . GLU A 1 289 ? 15.369 -3.458 -14.494 1.00 93.50 289 GLU A CA 1
ATOM 2083 C C . GLU A 1 289 ? 15.899 -3.492 -15.929 1.00 93.50 289 GLU A C 1
ATOM 2085 O O . GLU A 1 289 ? 15.125 -3.670 -16.870 1.00 93.50 289 GLU A O 1
ATOM 2090 N N . SER A 1 290 ? 17.221 -3.415 -16.124 1.00 94.31 290 SER A N 1
ATOM 2091 C CA . SER A 1 290 ? 17.845 -3.539 -17.448 1.00 94.31 290 SER A CA 1
ATOM 2092 C C . SER A 1 290 ? 17.783 -4.971 -18.004 1.00 94.31 290 SER A C 1
ATOM 2094 O O . SER A 1 290 ? 17.861 -5.197 -19.222 1.00 94.31 290 SER A O 1
ATOM 2096 N N . ALA A 1 291 ? 17.582 -5.957 -17.126 1.00 95.12 291 ALA A N 1
ATOM 2097 C CA . ALA A 1 291 ? 17.412 -7.355 -17.495 1.00 95.12 291 ALA A CA 1
ATOM 2098 C C . ALA A 1 291 ? 15.979 -7.698 -17.933 1.00 95.12 291 ALA A C 1
ATOM 2100 O O . ALA A 1 291 ? 15.764 -8.791 -18.461 1.00 95.12 291 ALA A O 1
ATOM 2101 N N . VAL A 1 292 ? 15.009 -6.794 -17.758 1.00 96.12 292 VAL A N 1
ATOM 2102 C CA . VAL A 1 292 ? 13.608 -7.015 -18.150 1.00 96.12 292 VAL A CA 1
ATOM 2103 C C . VAL A 1 292 ? 13.494 -7.231 -19.659 1.00 96.12 292 VAL A C 1
ATOM 2105 O O . VAL A 1 292 ? 14.175 -6.583 -20.461 1.00 96.12 292 VAL A O 1
ATOM 2108 N N . ARG A 1 293 ? 12.636 -8.170 -20.067 1.00 95.94 293 ARG A N 1
ATOM 2109 C CA . ARG A 1 293 ? 12.387 -8.520 -21.471 1.00 95.94 293 ARG A CA 1
ATOM 2110 C C . ARG A 1 293 ? 10.897 -8.524 -21.806 1.00 95.94 293 ARG A C 1
ATOM 2112 O O . ARG A 1 293 ? 10.072 -8.818 -20.939 1.00 95.94 293 ARG A O 1
ATOM 2119 N N . PRO A 1 294 ? 10.526 -8.205 -23.059 1.00 92.69 294 PRO A N 1
ATOM 2120 C CA . PRO A 1 294 ? 9.150 -8.337 -23.513 1.00 92.69 294 PRO A CA 1
ATOM 2121 C C . PRO A 1 294 ? 8.778 -9.821 -23.627 1.00 92.69 294 PRO A C 1
ATOM 2123 O O . PRO A 1 294 ? 9.562 -10.637 -24.107 1.00 92.69 294 PRO A O 1
ATOM 2126 N N . THR A 1 295 ? 7.566 -10.168 -23.205 1.00 90.50 295 THR A N 1
ATOM 2127 C CA . THR A 1 295 ? 6.969 -11.509 -23.368 1.00 90.50 295 THR A CA 1
ATOM 2128 C C . THR A 1 295 ? 5.897 -11.523 -24.456 1.00 90.50 295 THR A C 1
ATOM 2130 O O . THR A 1 295 ? 5.616 -12.562 -25.050 1.00 90.50 295 THR A O 1
ATOM 2133 N N . SER A 1 296 ? 5.327 -10.355 -24.750 1.00 86.94 296 SER A N 1
ATOM 2134 C CA . SER A 1 296 ? 4.460 -10.072 -25.891 1.00 86.94 296 SER A CA 1
ATOM 2135 C C . SER A 1 296 ? 4.631 -8.597 -26.288 1.00 86.94 296 SER A C 1
ATOM 2137 O O . SER A 1 296 ? 5.324 -7.859 -25.580 1.00 86.94 296 SER A O 1
ATOM 2139 N N . PRO A 1 297 ? 3.959 -8.100 -27.344 1.00 83.06 297 PRO A N 1
ATOM 2140 C CA . PRO A 1 297 ? 3.997 -6.677 -27.682 1.00 83.06 297 PRO A CA 1
ATOM 2141 C C . PRO A 1 297 ? 3.461 -5.749 -26.580 1.00 83.06 297 PRO A C 1
ATOM 2143 O O . PRO A 1 297 ? 3.690 -4.545 -26.648 1.00 83.06 297 PRO A O 1
ATOM 2146 N N . PHE A 1 298 ? 2.748 -6.291 -25.586 1.00 82.38 298 PHE A N 1
ATOM 2147 C CA . PHE A 1 298 ? 2.075 -5.527 -24.532 1.00 82.38 298 PHE A CA 1
ATOM 2148 C C . PHE A 1 298 ? 2.441 -5.976 -23.113 1.00 82.38 298 PHE A C 1
ATOM 2150 O O . PHE A 1 298 ? 1.878 -5.456 -22.155 1.00 82.38 298 PHE A O 1
ATOM 2157 N N . THR A 1 299 ? 3.344 -6.946 -22.950 1.00 85.62 299 THR A N 1
ATOM 2158 C CA . THR A 1 299 ? 3.692 -7.504 -21.633 1.00 85.62 299 THR A CA 1
ATOM 2159 C C . THR A 1 299 ? 5.189 -7.748 -21.507 1.00 85.62 299 THR A C 1
ATOM 2161 O O . THR A 1 299 ? 5.880 -7.981 -22.499 1.00 85.62 299 THR A O 1
ATOM 2164 N N . THR A 1 300 ? 5.688 -7.733 -20.273 1.00 91.44 300 THR A N 1
ATOM 2165 C CA . THR A 1 300 ? 7.092 -8.001 -19.928 1.00 91.44 300 THR A CA 1
ATOM 2166 C C . THR A 1 300 ? 7.211 -9.227 -19.020 1.00 91.44 300 THR A C 1
ATOM 2168 O O . THR A 1 300 ? 6.205 -9.796 -18.591 1.00 91.44 300 THR A O 1
ATOM 2171 N N . ASP A 1 301 ? 8.440 -9.655 -18.731 1.00 93.62 301 ASP A N 1
ATOM 2172 C CA . ASP A 1 301 ? 8.756 -10.655 -17.705 1.00 93.62 301 ASP A CA 1
ATOM 2173 C C . ASP A 1 301 ? 8.980 -10.040 -16.305 1.00 93.62 301 ASP A C 1
ATOM 2175 O O . ASP A 1 301 ? 9.324 -10.764 -15.369 1.00 93.62 301 ASP A O 1
ATOM 2179 N N . TYR A 1 302 ? 8.748 -8.729 -16.138 1.00 94.25 302 TYR A N 1
ATOM 2180 C CA . TYR A 1 302 ? 9.014 -7.976 -14.905 1.00 94.25 302 TYR A CA 1
ATOM 2181 C C . TYR A 1 302 ? 8.393 -8.636 -13.668 1.00 94.25 302 TYR A C 1
ATOM 2183 O O . TYR A 1 302 ? 9.089 -8.955 -12.708 1.00 94.25 302 TYR A O 1
ATOM 2191 N N . GLN A 1 303 ? 7.090 -8.928 -13.719 1.00 91.56 303 GLN A N 1
ATOM 2192 C CA . GLN A 1 303 ? 6.360 -9.521 -12.593 1.00 91.56 303 GLN A CA 1
ATOM 2193 C C . GLN A 1 303 ? 6.889 -10.923 -12.235 1.00 91.56 303 GLN A C 1
ATOM 2195 O O . GLN A 1 303 ? 6.897 -11.317 -11.067 1.00 91.56 303 GLN A O 1
ATOM 2200 N N . THR A 1 304 ? 7.378 -11.676 -13.226 1.00 93.19 304 THR A N 1
ATOM 2201 C CA . THR A 1 304 ? 8.016 -12.980 -13.010 1.00 93.19 304 THR A CA 1
ATOM 2202 C C . THR A 1 304 ? 9.374 -12.826 -12.329 1.00 93.19 304 THR A C 1
ATOM 2204 O O . THR A 1 304 ? 9.657 -13.564 -11.387 1.00 93.19 304 THR A O 1
ATOM 2207 N N . ARG A 1 305 ? 10.192 -11.855 -12.753 1.00 95.00 305 ARG A N 1
ATOM 2208 C CA . ARG A 1 305 ? 11.492 -11.550 -12.130 1.00 95.00 305 ARG A CA 1
ATOM 2209 C C . ARG A 1 305 ? 11.334 -11.069 -10.695 1.00 95.00 305 ARG A C 1
ATOM 2211 O O . ARG A 1 305 ? 12.004 -11.590 -9.809 1.00 95.00 305 ARG A O 1
ATOM 2218 N N . LEU A 1 306 ? 10.388 -10.161 -10.454 1.00 94.81 306 LEU A N 1
ATOM 2219 C CA . LEU A 1 306 ? 10.056 -9.692 -9.111 1.00 94.81 306 LEU A CA 1
ATOM 2220 C C . LEU A 1 306 ? 9.687 -10.865 -8.204 1.00 94.81 306 LEU A C 1
ATOM 2222 O O . LEU A 1 306 ? 10.214 -10.988 -7.099 1.00 94.81 306 LEU A O 1
ATOM 2226 N N . ARG A 1 307 ? 8.844 -11.789 -8.694 1.00 94.06 307 ARG A N 1
ATOM 2227 C CA . ARG A 1 307 ? 8.510 -12.990 -7.924 1.00 94.06 307 ARG A CA 1
ATOM 2228 C C . ARG A 1 307 ? 9.745 -13.836 -7.609 1.00 94.06 307 ARG A C 1
ATOM 2230 O O . ARG A 1 307 ? 9.904 -14.282 -6.481 1.00 94.06 307 ARG A O 1
ATOM 2237 N N . GLN A 1 308 ? 10.623 -14.058 -8.580 1.00 94.94 308 GLN A N 1
ATOM 2238 C CA . GLN A 1 308 ? 11.834 -14.856 -8.370 1.00 94.94 308 GLN A CA 1
ATOM 2239 C C . GLN A 1 308 ? 12.760 -14.234 -7.317 1.00 94.94 308 GLN A C 1
ATOM 2241 O O . GLN A 1 308 ? 13.234 -14.949 -6.436 1.00 94.94 308 GLN A O 1
ATOM 2246 N N . ASN A 1 309 ? 12.968 -12.916 -7.365 1.00 95.88 309 ASN A N 1
ATOM 2247 C CA . ASN A 1 309 ? 13.811 -12.205 -6.404 1.00 95.88 309 ASN A CA 1
ATOM 2248 C C . ASN A 1 309 ? 13.242 -12.274 -4.987 1.00 95.88 309 ASN A C 1
ATOM 2250 O O . ASN A 1 309 ? 13.943 -12.652 -4.048 1.00 95.88 309 ASN A O 1
ATOM 2254 N N . VAL A 1 310 ? 11.951 -11.979 -4.832 1.00 95.62 310 VAL A N 1
ATOM 2255 C CA . VAL A 1 310 ? 11.304 -12.032 -3.520 1.00 95.62 310 VAL A CA 1
ATOM 2256 C C . VAL A 1 310 ? 11.286 -13.469 -2.978 1.00 95.62 310 VAL A C 1
ATOM 2258 O O . VAL A 1 310 ? 11.513 -13.671 -1.787 1.00 95.62 310 VAL A O 1
ATOM 2261 N N . GLN A 1 311 ? 11.119 -14.490 -3.829 1.00 94.31 311 GLN A N 1
ATOM 2262 C CA . GLN A 1 311 ? 11.188 -15.896 -3.405 1.00 94.31 311 GLN A CA 1
ATOM 2263 C C . GLN A 1 311 ? 12.597 -16.287 -2.947 1.00 94.31 311 GLN A C 1
ATOM 2265 O O . GLN A 1 311 ? 12.756 -16.993 -1.951 1.00 94.31 311 GLN A O 1
ATOM 2270 N N . ALA A 1 312 ? 13.632 -15.814 -3.647 1.00 94.50 312 ALA A N 1
ATOM 2271 C CA . ALA A 1 312 ? 15.026 -16.052 -3.276 1.00 94.50 312 ALA A CA 1
ATOM 2272 C C . ALA A 1 312 ? 15.380 -15.461 -1.897 1.00 94.50 312 ALA A C 1
ATOM 2274 O O . ALA A 1 312 ? 16.300 -15.944 -1.238 1.00 94.50 312 ALA A O 1
ATOM 2275 N N . LEU A 1 313 ? 14.615 -14.463 -1.449 1.00 94.88 313 LEU A N 1
ATOM 2276 C CA . LEU A 1 313 ? 14.719 -13.814 -0.142 1.00 94.88 313 LEU A CA 1
ATOM 2277 C C . LEU A 1 313 ? 13.678 -14.341 0.866 1.00 94.88 313 LEU A C 1
ATOM 2279 O O . LEU A 1 313 ? 13.374 -13.683 1.859 1.00 94.88 313 LEU A O 1
ATOM 2283 N N . GLY A 1 314 ? 13.133 -15.538 0.623 1.00 91.12 314 GLY A N 1
ATOM 2284 C CA . GLY A 1 314 ? 12.217 -16.221 1.539 1.00 91.12 314 GLY A CA 1
ATOM 2285 C C . GLY A 1 314 ? 10.829 -15.588 1.633 1.00 91.12 314 GLY A C 1
ATOM 2286 O O . GLY A 1 314 ? 10.168 -15.754 2.651 1.00 91.12 314 GLY A O 1
ATOM 2287 N N . GLY A 1 315 ? 10.407 -14.830 0.617 1.00 90.25 315 GLY A N 1
ATOM 2288 C CA . GLY A 1 315 ? 9.114 -14.145 0.601 1.00 90.25 315 GLY A CA 1
ATOM 2289 C C . GLY A 1 315 ? 9.105 -12.787 1.308 1.00 90.25 315 GLY A C 1
ATOM 2290 O O . GLY A 1 315 ? 8.158 -12.027 1.150 1.00 90.25 315 GLY A O 1
ATOM 2291 N N . LEU A 1 316 ? 10.174 -12.445 2.035 1.00 92.12 316 LEU A N 1
ATOM 2292 C CA . LEU A 1 316 ? 10.282 -11.230 2.846 1.00 92.12 316 LEU A CA 1
ATOM 2293 C C . LEU A 1 316 ? 11.115 -10.164 2.131 1.00 92.12 316 LEU A C 1
ATOM 2295 O O . LEU A 1 316 ? 12.172 -9.744 2.616 1.00 92.12 316 LEU A O 1
ATOM 2299 N N . ALA A 1 317 ? 10.662 -9.757 0.946 1.00 95.62 317 ALA A N 1
ATOM 2300 C CA . ALA A 1 317 ? 11.294 -8.682 0.195 1.00 95.62 317 ALA A CA 1
ATOM 2301 C C . ALA A 1 317 ? 10.288 -7.812 -0.561 1.00 95.62 317 ALA A C 1
ATOM 2303 O O . ALA A 1 317 ? 9.196 -8.260 -0.912 1.00 95.62 317 ALA A O 1
ATOM 2304 N N . VAL A 1 318 ? 10.683 -6.566 -0.803 1.00 96.50 318 VAL A N 1
ATOM 2305 C CA . VAL A 1 318 ? 9.904 -5.535 -1.487 1.00 96.50 318 VAL A CA 1
ATOM 2306 C C . VAL A 1 318 ? 10.819 -4.800 -2.461 1.00 96.50 318 VAL A C 1
ATOM 2308 O O . VAL A 1 318 ? 11.941 -4.448 -2.113 1.00 96.50 318 VAL A O 1
ATOM 2311 N N . GLU A 1 319 ? 10.340 -4.566 -3.675 1.00 96.62 319 GLU A N 1
ATOM 2312 C CA . GLU A 1 319 ? 11.027 -3.775 -4.694 1.00 96.62 319 GLU A CA 1
ATOM 2313 C C . GLU A 1 319 ? 10.598 -2.312 -4.609 1.00 96.62 319 GLU A C 1
ATOM 2315 O O . GLU A 1 319 ? 9.404 -2.033 -4.475 1.00 96.62 319 GLU A O 1
ATOM 2320 N N . THR A 1 320 ? 11.543 -1.374 -4.726 1.00 96.31 320 THR A N 1
ATOM 2321 C CA . THR A 1 320 ? 11.200 0.049 -4.858 1.00 96.31 320 THR A CA 1
ATOM 2322 C C . THR A 1 320 ? 11.101 0.412 -6.337 1.00 96.31 320 THR A C 1
ATOM 2324 O O . THR A 1 320 ? 12.088 0.781 -6.960 1.00 96.31 320 THR A O 1
ATOM 2327 N N . GLU A 1 321 ? 9.895 0.350 -6.899 1.00 95.31 321 GLU A N 1
ATOM 2328 C CA . GLU A 1 321 ? 9.650 0.581 -8.331 1.00 95.31 321 GLU A CA 1
ATOM 2329 C C . GLU A 1 321 ? 9.768 2.051 -8.761 1.00 95.31 321 GLU A C 1
ATOM 2331 O O . GLU A 1 321 ? 10.018 2.345 -9.928 1.00 95.31 321 GLU A O 1
ATOM 2336 N N . PHE A 1 322 ? 9.522 2.988 -7.844 1.00 96.38 322 PHE A N 1
ATOM 2337 C CA . PHE A 1 322 ? 9.624 4.420 -8.111 1.00 96.38 322 PHE A CA 1
ATOM 2338 C C . PHE A 1 322 ? 9.895 5.187 -6.821 1.00 96.38 322 PHE A C 1
ATOM 2340 O O . PHE A 1 322 ? 9.364 4.859 -5.761 1.00 96.38 322 PHE A O 1
ATOM 2347 N N . ALA A 1 323 ? 10.689 6.247 -6.924 1.00 96.50 323 ALA A N 1
ATOM 2348 C CA . ALA A 1 323 ? 10.931 7.188 -5.843 1.00 96.50 323 ALA A CA 1
ATOM 2349 C C . ALA A 1 323 ? 11.217 8.565 -6.439 1.00 96.50 323 ALA A C 1
ATOM 2351 O O . ALA A 1 323 ? 12.123 8.708 -7.260 1.00 96.50 323 ALA A O 1
ATOM 2352 N N . GLY A 1 324 ? 10.494 9.598 -6.028 1.00 95.25 324 GLY A N 1
ATOM 2353 C CA . GLY A 1 324 ? 10.823 10.946 -6.469 1.00 95.25 324 GLY A CA 1
ATOM 2354 C C . GLY A 1 324 ? 9.952 12.044 -5.878 1.00 95.25 324 GLY A C 1
ATOM 2355 O O . GLY A 1 324 ? 8.970 11.755 -5.194 1.00 95.25 324 GLY A O 1
ATOM 2356 N N . PRO A 1 325 ? 10.311 13.313 -6.144 1.00 93.19 325 PRO A N 1
ATOM 2357 C CA . PRO A 1 325 ? 9.499 14.460 -5.765 1.00 93.19 325 PRO A CA 1
ATOM 2358 C C . PRO A 1 325 ? 8.061 14.339 -6.278 1.00 93.19 325 PRO A C 1
ATOM 2360 O O . PRO A 1 325 ? 7.844 13.880 -7.401 1.00 93.19 325 PRO A O 1
ATOM 2363 N N . ALA A 1 326 ? 7.092 14.803 -5.487 1.00 90.50 326 ALA A N 1
ATOM 2364 C CA . ALA A 1 326 ? 5.677 14.780 -5.867 1.00 90.50 326 ALA A CA 1
ATOM 2365 C C . ALA A 1 326 ? 5.384 15.548 -7.168 1.00 90.50 326 ALA A C 1
ATOM 2367 O O . ALA A 1 326 ? 4.516 15.136 -7.930 1.00 90.50 326 ALA A O 1
ATOM 2368 N N . ASP A 1 327 ? 6.186 16.566 -7.495 1.00 88.50 327 ASP A N 1
ATOM 2369 C CA . ASP A 1 327 ? 6.121 17.307 -8.765 1.00 88.50 327 ASP A CA 1
ATOM 2370 C C . ASP A 1 327 ? 6.309 16.426 -10.017 1.00 88.50 327 ASP A C 1
ATOM 2372 O O . ASP A 1 327 ? 5.990 16.850 -11.127 1.00 88.50 327 ASP A O 1
ATOM 2376 N N . TYR A 1 328 ? 6.867 15.217 -9.874 1.00 85.69 328 TYR A N 1
ATOM 2377 C CA . TYR A 1 328 ? 7.043 14.264 -10.980 1.00 85.69 328 TYR A CA 1
ATOM 2378 C C . TYR A 1 328 ? 5.845 13.322 -11.148 1.00 85.69 328 TYR A C 1
ATOM 2380 O O . TYR A 1 328 ? 5.810 12.533 -12.094 1.00 85.69 328 TYR A O 1
ATOM 2388 N N . VAL A 1 329 ? 4.875 13.385 -10.237 1.00 86.50 329 VAL A N 1
ATOM 2389 C CA . VAL A 1 329 ? 3.692 12.529 -10.214 1.00 86.50 329 VAL A CA 1
ATOM 2390 C C . VAL A 1 329 ? 2.506 13.332 -10.736 1.00 86.50 329 VAL A C 1
ATOM 2392 O O . VAL A 1 329 ? 1.979 14.218 -10.070 1.00 86.50 329 VAL A O 1
ATOM 2395 N N . GLU A 1 330 ? 2.076 13.021 -11.956 1.00 84.75 330 GLU A N 1
ATOM 2396 C CA . GLU A 1 330 ? 0.895 13.648 -12.548 1.00 84.75 330 GLU A CA 1
ATOM 2397 C C . GLU A 1 330 ? -0.382 13.033 -11.962 1.00 84.75 330 GLU A C 1
ATOM 2399 O O . GLU A 1 330 ? -0.623 11.837 -12.112 1.00 84.75 330 GLU A O 1
ATOM 2404 N N . ALA A 1 331 ? -1.220 13.856 -11.334 1.00 81.56 331 ALA A N 1
ATOM 2405 C CA . ALA A 1 331 ? -2.534 13.459 -10.842 1.00 81.56 331 ALA A CA 1
ATOM 2406 C C . ALA A 1 331 ? -3.646 14.264 -11.518 1.00 81.56 331 ALA A C 1
ATOM 2408 O O . ALA A 1 331 ? -3.469 15.443 -11.835 1.00 81.56 331 ALA A O 1
ATOM 2409 N N . THR A 1 332 ? -4.802 13.630 -11.726 1.00 78.12 332 THR A N 1
ATOM 2410 C CA . THR A 1 332 ? -5.940 14.247 -12.425 1.00 78.12 332 THR A CA 1
ATOM 2411 C C . THR A 1 332 ? -7.117 14.546 -11.500 1.00 78.12 332 THR A C 1
ATOM 2413 O O . THR A 1 332 ? -7.883 15.478 -11.758 1.00 78.12 332 THR A O 1
ATOM 2416 N N . SER A 1 333 ? -7.238 13.808 -10.397 1.00 79.12 333 SER A N 1
ATOM 2417 C CA . SER A 1 333 ? -8.231 14.026 -9.348 1.00 79.12 333 SER A CA 1
ATOM 2418 C C . SER A 1 333 ? -7.809 15.123 -8.367 1.00 79.12 333 SER A C 1
ATOM 2420 O O . SER A 1 333 ? -6.638 15.272 -8.009 1.00 79.12 333 SER A O 1
ATOM 2422 N N . THR A 1 334 ? -8.795 15.881 -7.882 1.00 79.06 334 THR A N 1
ATOM 2423 C CA . THR A 1 334 ? -8.587 16.955 -6.899 1.00 79.06 334 THR A CA 1
ATOM 2424 C C . THR A 1 334 ? -7.990 16.430 -5.594 1.00 79.06 334 THR A C 1
ATOM 2426 O O . THR A 1 334 ? -7.091 17.063 -5.048 1.00 79.06 334 THR A O 1
ATOM 2429 N N . THR A 1 335 ? -8.431 15.257 -5.129 1.00 77.19 335 THR A N 1
ATOM 2430 C CA . THR A 1 335 ? -7.925 14.628 -3.900 1.00 77.19 335 THR A CA 1
ATOM 2431 C C . THR A 1 335 ? -6.444 14.281 -4.013 1.00 77.19 335 THR A C 1
ATOM 2433 O O . THR A 1 335 ? -5.657 14.663 -3.149 1.00 77.19 335 THR A O 1
ATOM 2436 N N . SER A 1 336 ? -6.039 13.623 -5.103 1.00 81.06 336 SER A N 1
ATOM 2437 C CA . SER A 1 336 ? -4.633 13.280 -5.337 1.00 81.06 336 SER A CA 1
ATOM 2438 C C . SER A 1 336 ? -3.769 14.531 -5.461 1.00 81.06 336 SER A C 1
ATOM 2440 O O . SER A 1 336 ? -2.714 14.608 -4.837 1.00 81.06 336 SER A O 1
ATOM 2442 N N . PHE A 1 337 ? -4.247 15.544 -6.193 1.00 82.56 337 PHE A N 1
ATOM 2443 C CA . PHE A 1 337 ? -3.547 16.821 -6.319 1.00 82.56 337 PHE A CA 1
ATOM 2444 C C . PHE A 1 337 ? -3.354 17.508 -4.960 1.00 82.56 337 PHE A C 1
ATOM 2446 O O . PHE A 1 337 ? -2.249 17.934 -4.650 1.00 82.56 337 PHE A O 1
ATOM 2453 N N . ALA A 1 338 ? -4.391 17.574 -4.119 1.00 82.06 338 ALA A N 1
ATOM 2454 C CA . ALA A 1 338 ? -4.304 18.204 -2.800 1.00 82.06 338 ALA A CA 1
ATOM 2455 C C . ALA A 1 338 ? -3.313 17.494 -1.859 1.00 82.06 338 ALA A C 1
ATOM 2457 O O . ALA A 1 338 ? -2.675 18.138 -1.024 1.00 82.06 338 ALA A O 1
ATOM 2458 N N . ILE A 1 339 ? -3.171 16.171 -1.982 1.00 82.81 339 ILE A N 1
ATOM 2459 C CA . ILE A 1 339 ? -2.173 15.413 -1.221 1.00 82.81 339 ILE A CA 1
ATOM 2460 C C . ILE A 1 339 ? -0.767 15.682 -1.771 1.00 82.81 339 ILE A C 1
ATOM 2462 O O . ILE A 1 339 ? 0.131 15.991 -0.989 1.00 82.81 339 ILE A O 1
ATOM 2466 N N . LEU A 1 340 ? -0.581 15.600 -3.092 1.00 85.44 340 LEU A N 1
ATOM 2467 C CA . LEU A 1 340 ? 0.717 15.792 -3.749 1.00 85.44 340 LEU A CA 1
ATOM 2468 C C . LEU A 1 340 ? 1.250 17.228 -3.621 1.00 85.44 340 LEU A C 1
ATOM 2470 O O . LEU A 1 340 ? 2.445 17.405 -3.444 1.00 85.44 340 LEU A O 1
ATOM 2474 N N . ASP A 1 341 ? 0.386 18.246 -3.626 1.00 84.38 341 ASP A N 1
ATOM 2475 C CA . ASP A 1 341 ? 0.773 19.653 -3.402 1.00 84.38 341 ASP A CA 1
ATOM 2476 C C . ASP A 1 341 ?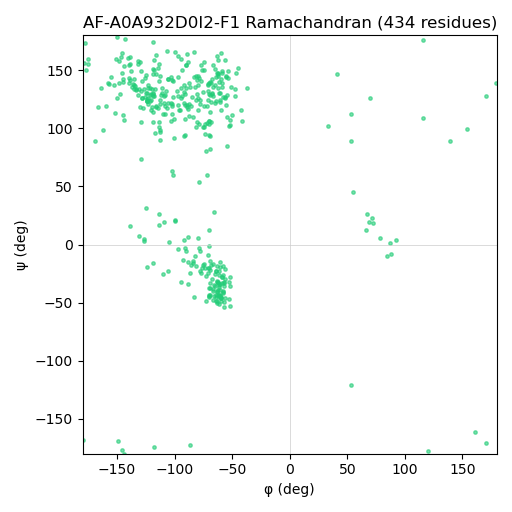 1.323 19.887 -1.982 1.00 84.38 341 ASP A C 1
ATOM 2478 O O . ASP A 1 341 ? 2.118 20.792 -1.728 1.00 84.38 341 ASP A O 1
ATOM 2482 N N . ARG A 1 342 ? 0.916 19.040 -1.031 1.00 84.44 342 ARG A N 1
ATOM 2483 C CA . ARG A 1 342 ? 1.298 19.139 0.379 1.00 84.44 342 ARG A CA 1
ATOM 2484 C C . ARG A 1 342 ? 2.514 18.291 0.742 1.00 84.44 342 ARG A C 1
ATOM 2486 O O . ARG A 1 342 ? 3.236 18.642 1.676 1.00 84.44 342 ARG A O 1
ATOM 2493 N N . ILE A 1 343 ? 2.699 17.153 0.081 1.00 85.19 343 ILE A N 1
ATOM 2494 C CA . ILE A 1 343 ? 3.705 16.153 0.440 1.00 85.19 343 ILE A CA 1
ATOM 2495 C C . ILE A 1 343 ? 4.844 16.177 -0.573 1.00 85.19 343 ILE A C 1
ATOM 2497 O O . ILE A 1 343 ? 4.619 16.173 -1.772 1.00 85.19 343 ILE A O 1
ATOM 2501 N N . GLY A 1 344 ? 6.086 16.202 -0.092 1.00 83.38 344 GLY A N 1
ATOM 2502 C CA . GLY A 1 344 ? 7.241 16.461 -0.953 1.00 83.38 344 GLY A CA 1
ATOM 2503 C C . GLY A 1 344 ? 7.701 15.277 -1.802 1.00 83.38 344 GLY A C 1
ATOM 2504 O O . GLY A 1 344 ? 8.366 15.493 -2.815 1.00 83.38 344 GLY A O 1
ATOM 2505 N N . PHE A 1 345 ? 7.393 14.039 -1.406 1.00 93.56 345 PHE A N 1
ATOM 2506 C CA . PHE A 1 345 ? 8.026 12.853 -1.977 1.00 93.56 345 PHE A CA 1
ATOM 2507 C C . PHE A 1 345 ? 7.061 11.666 -2.078 1.00 93.56 345 PHE A C 1
ATOM 2509 O O . PHE A 1 345 ? 6.245 11.435 -1.187 1.00 93.56 345 PHE A O 1
ATOM 2516 N N . VAL A 1 346 ? 7.178 10.890 -3.157 1.00 95.56 346 VAL A N 1
ATOM 2517 C CA . VAL A 1 346 ? 6.359 9.705 -3.439 1.00 95.56 346 VAL A CA 1
ATOM 2518 C C . VAL A 1 346 ? 7.269 8.506 -3.665 1.00 95.56 346 VAL A C 1
ATOM 2520 O O . VAL A 1 346 ? 8.203 8.569 -4.462 1.00 95.56 346 VAL A O 1
ATOM 2523 N N . THR A 1 347 ? 6.981 7.402 -2.980 1.00 97.12 347 THR A N 1
ATOM 2524 C CA . THR A 1 347 ? 7.671 6.118 -3.140 1.00 97.12 347 THR A CA 1
ATOM 2525 C C . THR A 1 347 ? 6.658 5.034 -3.498 1.00 97.12 347 THR A C 1
ATOM 2527 O O . THR A 1 347 ? 5.685 4.840 -2.774 1.00 97.12 347 THR A O 1
ATOM 2530 N N . ARG A 1 348 ? 6.881 4.306 -4.592 1.00 96.94 348 ARG A N 1
ATOM 2531 C CA . ARG A 1 348 ? 6.121 3.108 -4.960 1.00 96.94 348 ARG A CA 1
ATOM 2532 C C . ARG A 1 348 ? 6.932 1.873 -4.608 1.00 96.94 348 ARG A C 1
ATOM 2534 O O . ARG A 1 348 ? 8.071 1.731 -5.046 1.00 96.94 348 ARG A O 1
ATOM 2541 N N . LEU A 1 349 ? 6.312 0.977 -3.862 1.00 97.06 349 LEU A N 1
ATOM 2542 C CA . LEU A 1 349 ? 6.881 -0.281 -3.419 1.00 97.06 349 LEU A CA 1
ATOM 2543 C C . LEU A 1 349 ? 5.984 -1.429 -3.883 1.00 97.06 349 LEU A C 1
ATOM 2545 O O . LEU A 1 349 ? 4.760 -1.333 -3.780 1.00 97.06 349 LEU A O 1
ATOM 2549 N N . SER A 1 350 ? 6.573 -2.516 -4.377 1.00 94.94 350 SER A N 1
ATOM 2550 C CA . SER A 1 350 ? 5.820 -3.686 -4.828 1.00 94.94 350 SER A CA 1
ATOM 2551 C C . SER A 1 350 ? 6.431 -4.988 -4.336 1.00 94.94 350 SER A C 1
ATOM 2553 O O . SER A 1 350 ? 7.648 -5.156 -4.278 1.00 94.94 350 SER A O 1
ATOM 2555 N N . THR A 1 351 ? 5.575 -5.940 -3.991 1.00 94.31 351 THR A N 1
ATOM 2556 C CA . THR A 1 351 ? 5.974 -7.316 -3.725 1.00 94.31 351 THR A CA 1
ATOM 2557 C C . THR A 1 351 ? 4.967 -8.286 -4.322 1.00 94.31 351 THR A C 1
ATOM 2559 O O . THR A 1 351 ? 3.835 -7.939 -4.660 1.00 94.31 351 THR A O 1
ATOM 2562 N N . ARG A 1 352 ? 5.395 -9.532 -4.484 1.00 91.00 352 ARG A N 1
ATOM 2563 C CA . ARG A 1 352 ? 4.518 -10.646 -4.834 1.00 91.00 352 ARG A CA 1
ATOM 2564 C C . ARG A 1 352 ? 4.743 -11.721 -3.792 1.00 91.00 352 ARG A C 1
ATOM 2566 O O . ARG A 1 352 ? 5.898 -11.990 -3.494 1.00 91.00 352 ARG A O 1
ATOM 2573 N N . MET A 1 353 ? 3.714 -12.334 -3.235 1.00 88.44 353 MET A N 1
ATOM 2574 C CA . MET A 1 353 ? 3.893 -13.310 -2.156 1.00 88.44 353 MET A CA 1
ATOM 2575 C C . MET A 1 353 ? 2.873 -14.433 -2.267 1.00 88.44 353 MET A C 1
ATOM 2577 O O . MET A 1 353 ? 1.714 -14.196 -2.603 1.00 88.44 353 MET A O 1
ATOM 2581 N N . ALA A 1 354 ? 3.312 -15.659 -2.003 1.00 88.06 354 ALA A N 1
ATOM 2582 C CA . ALA A 1 354 ? 2.409 -16.782 -1.799 1.00 88.06 354 ALA A CA 1
ATOM 2583 C C . ALA A 1 354 ? 1.783 -16.712 -0.390 1.00 88.06 354 ALA A C 1
ATOM 2585 O O . ALA A 1 354 ? 2.403 -16.147 0.517 1.00 88.06 354 ALA A O 1
ATOM 2586 N N . PRO A 1 355 ? 0.591 -17.294 -0.166 1.00 83.81 355 PRO A N 1
ATOM 2587 C CA . PRO A 1 355 ? -0.057 -17.307 1.148 1.00 83.81 355 PRO A CA 1
ATOM 2588 C C . PRO A 1 355 ? 0.844 -17.818 2.285 1.00 83.81 355 PRO A C 1
ATOM 2590 O O . PRO A 1 355 ? 0.799 -17.302 3.397 1.00 83.81 355 PRO A O 1
ATOM 2593 N N . GLU A 1 356 ? 1.713 -18.795 2.015 1.00 84.81 356 GLU A N 1
ATOM 2594 C CA . GLU A 1 356 ? 2.620 -19.372 3.015 1.00 84.81 356 GLU A CA 1
ATOM 2595 C C . GLU A 1 356 ? 3.797 -18.448 3.378 1.00 84.81 356 GLU A C 1
ATOM 2597 O O . GLU A 1 356 ? 4.454 -18.661 4.396 1.00 84.81 356 GLU A O 1
ATOM 2602 N N . GLU A 1 357 ? 4.074 -17.435 2.551 1.00 89.06 357 GLU A N 1
ATOM 2603 C CA . GLU A 1 357 ? 5.131 -16.434 2.754 1.00 89.06 357 GLU A CA 1
ATOM 2604 C C . GLU A 1 357 ? 4.638 -15.230 3.587 1.00 89.06 357 GLU A C 1
ATOM 2606 O O . GLU A 1 357 ? 5.447 -14.463 4.109 1.00 89.06 357 GLU A O 1
ATOM 2611 N N . MET A 1 358 ? 3.321 -15.063 3.753 1.00 88.19 358 MET A N 1
ATOM 2612 C CA . MET A 1 358 ? 2.682 -13.951 4.475 1.00 88.19 358 MET A CA 1
ATOM 2613 C C . MET A 1 358 ? 2.723 -14.139 6.000 1.00 88.19 358 MET A C 1
ATOM 2615 O O . MET A 1 358 ? 1.710 -14.119 6.694 1.00 88.19 358 MET A O 1
ATOM 2619 N N . THR A 1 359 ? 3.914 -14.358 6.552 1.00 86.88 359 THR A N 1
ATOM 2620 C CA . THR A 1 359 ? 4.103 -14.591 7.994 1.00 86.88 359 THR A CA 1
ATOM 2621 C C . THR A 1 359 ? 4.415 -13.319 8.779 1.00 86.88 359 THR A C 1
ATOM 2623 O O . THR A 1 359 ? 4.391 -13.325 10.013 1.00 86.88 359 THR A O 1
ATOM 2626 N N . THR A 1 360 ? 4.740 -12.235 8.079 1.00 90.06 360 THR A N 1
ATOM 2627 C CA . THR A 1 360 ? 5.194 -10.963 8.644 1.00 90.06 360 THR A CA 1
ATOM 2628 C C . THR A 1 360 ? 4.549 -9.817 7.885 1.00 90.06 360 THR A C 1
ATOM 2630 O O . THR A 1 360 ? 4.416 -9.878 6.666 1.00 90.06 360 THR A O 1
ATOM 2633 N N . ASP A 1 361 ? 4.208 -8.767 8.614 1.00 91.75 361 ASP A N 1
ATOM 2634 C CA . ASP A 1 361 ? 3.597 -7.563 8.073 1.00 91.75 361 ASP A CA 1
ATOM 2635 C C . ASP A 1 361 ? 4.689 -6.556 7.709 1.00 91.75 361 ASP A C 1
ATOM 2637 O O . ASP A 1 361 ? 5.512 -6.233 8.574 1.00 91.75 361 ASP A O 1
ATOM 2641 N N . PRO A 1 362 ? 4.792 -6.102 6.447 1.00 93.19 362 PRO A N 1
ATOM 2642 C CA . PRO A 1 362 ? 5.812 -5.137 6.073 1.00 93.19 362 PRO A CA 1
ATOM 2643 C C . PRO A 1 362 ? 5.538 -3.787 6.736 1.00 93.19 362 PRO A C 1
ATOM 2645 O O . PRO A 1 362 ? 4.439 -3.237 6.657 1.00 93.19 362 PRO A O 1
ATOM 2648 N N . ILE A 1 363 ? 6.580 -3.255 7.366 1.00 93.62 363 ILE A N 1
ATOM 2649 C CA . ILE A 1 363 ? 6.643 -1.907 7.928 1.00 93.62 363 ILE A CA 1
ATOM 2650 C C . ILE A 1 363 ? 7.524 -1.078 7.012 1.00 93.62 363 ILE A C 1
ATOM 2652 O O . ILE A 1 363 ? 8.542 -1.561 6.505 1.00 93.62 363 ILE A O 1
ATOM 2656 N N . PHE A 1 364 ? 7.162 0.181 6.828 1.00 95.38 364 PHE A N 1
ATOM 2657 C CA . PHE A 1 364 ? 7.898 1.100 5.986 1.00 95.38 364 PHE A CA 1
ATOM 2658 C C . PHE A 1 364 ? 8.444 2.257 6.807 1.00 95.38 364 PHE A C 1
ATOM 2660 O O . PHE A 1 364 ? 7.746 2.848 7.627 1.00 95.38 364 PHE A O 1
ATOM 2667 N N . LEU A 1 365 ? 9.712 2.576 6.573 1.00 93.62 365 LEU A N 1
ATOM 2668 C CA . LEU A 1 365 ? 10.429 3.612 7.295 1.00 93.62 365 LEU A CA 1
ATOM 2669 C C . LEU A 1 365 ? 10.868 4.695 6.326 1.00 93.62 365 LEU A C 1
ATOM 2671 O O . LEU A 1 365 ? 11.473 4.427 5.285 1.00 93.62 365 LEU A O 1
ATOM 2675 N N . GLU A 1 366 ? 10.575 5.932 6.695 1.00 92.06 366 GLU A N 1
ATOM 2676 C CA . GLU A 1 366 ? 11.116 7.089 6.011 1.00 92.06 366 GLU A CA 1
ATOM 2677 C C . GLU A 1 366 ? 12.619 7.214 6.280 1.00 92.06 366 GLU A C 1
ATOM 2679 O O . GLU A 1 366 ? 13.118 7.003 7.388 1.00 92.06 366 GLU A O 1
ATOM 2684 N N . THR A 1 367 ? 13.348 7.581 5.238 1.00 87.44 367 THR A N 1
ATOM 2685 C CA . THR A 1 367 ? 14.781 7.830 5.271 1.00 87.44 367 THR A CA 1
ATOM 2686 C C . THR A 1 367 ? 15.043 9.308 4.981 1.00 87.44 367 THR A C 1
ATOM 2688 O O . THR A 1 367 ? 14.284 9.945 4.251 1.00 87.44 367 THR A O 1
ATOM 2691 N N . PRO A 1 368 ? 16.142 9.883 5.499 1.00 78.56 368 PRO A N 1
ATOM 2692 C CA . PRO A 1 368 ? 16.530 11.256 5.169 1.00 78.56 368 PRO A CA 1
ATOM 2693 C C . PRO A 1 368 ? 17.030 11.404 3.719 1.00 78.56 368 PRO A C 1
ATOM 2695 O O . PRO A 1 368 ? 17.424 12.497 3.309 1.00 78.56 368 PRO A O 1
ATOM 2698 N N . GLU A 1 369 ? 17.080 10.311 2.957 1.00 78.88 369 GLU A N 1
ATOM 2699 C CA . GLU A 1 369 ? 17.506 10.301 1.568 1.00 78.88 369 GLU A CA 1
ATOM 2700 C C . GLU A 1 369 ? 16.404 10.857 0.656 1.00 78.88 369 GLU A C 1
ATOM 2702 O O . GLU A 1 369 ? 15.211 10.725 0.914 1.00 78.88 369 GLU A O 1
ATOM 2707 N N . GLN A 1 370 ? 16.818 11.468 -0.452 1.00 77.00 370 GLN A N 1
ATOM 2708 C CA . GLN A 1 370 ? 15.922 11.903 -1.532 1.00 77.00 370 GLN A CA 1
ATOM 2709 C C . GLN A 1 370 ? 16.370 11.305 -2.867 1.00 77.00 370 GLN A C 1
ATOM 2711 O O . GLN A 1 370 ? 16.265 11.929 -3.922 1.00 77.00 370 GLN A O 1
ATOM 2716 N N . THR A 1 371 ? 16.950 10.105 -2.809 1.00 88.06 371 THR A N 1
ATOM 2717 C CA . THR A 1 371 ? 17.395 9.380 -3.997 1.00 88.06 371 THR A CA 1
ATOM 2718 C C . THR A 1 371 ? 16.193 9.116 -4.891 1.00 88.06 371 THR A C 1
ATOM 2720 O O . THR A 1 371 ? 15.208 8.523 -4.450 1.00 88.06 371 THR A O 1
ATOM 2723 N N . THR A 1 372 ? 16.278 9.554 -6.145 1.00 93.06 372 THR A N 1
ATOM 2724 C CA . THR A 1 372 ? 15.232 9.312 -7.132 1.00 93.06 372 THR A CA 1
ATOM 2725 C C . THR A 1 372 ? 15.448 7.975 -7.832 1.00 93.06 372 THR A C 1
ATOM 2727 O O . THR A 1 372 ? 16.573 7.613 -8.177 1.00 93.06 372 THR A O 1
ATOM 2730 N N . ILE A 1 373 ? 14.360 7.244 -8.051 1.00 94.06 373 ILE A N 1
ATOM 2731 C CA . ILE A 1 373 ? 14.307 6.001 -8.820 1.00 94.06 373 ILE A CA 1
ATOM 2732 C C . ILE A 1 373 ? 13.340 6.251 -9.974 1.00 94.06 373 ILE A C 1
ATOM 2734 O O . ILE A 1 373 ? 12.177 6.602 -9.761 1.00 94.06 373 ILE A O 1
ATOM 2738 N N . SER A 1 374 ? 13.862 6.145 -11.199 1.00 93.69 374 SER A N 1
ATOM 2739 C CA . SER A 1 374 ? 13.091 6.372 -12.422 1.00 93.69 374 SER A CA 1
ATOM 2740 C C . SER A 1 374 ? 12.066 5.268 -12.598 1.00 93.69 374 SER A C 1
ATOM 2742 O O . SER A 1 374 ? 12.395 4.102 -12.460 1.00 93.69 374 SER A O 1
ATOM 2744 N N . ARG A 1 375 ? 10.856 5.630 -13.016 1.00 93.06 375 ARG A N 1
ATOM 2745 C CA . ARG A 1 375 ? 9.882 4.657 -13.515 1.00 93.06 375 ARG A CA 1
ATOM 2746 C C . ARG A 1 375 ? 10.081 4.321 -14.993 1.00 93.06 375 ARG A C 1
ATOM 2748 O O . ARG A 1 375 ? 9.470 3.379 -15.474 1.00 93.06 375 ARG A O 1
ATOM 2755 N N . ASP A 1 376 ? 10.862 5.108 -15.731 1.00 94.19 376 ASP A N 1
ATOM 2756 C CA . ASP A 1 376 ? 11.069 4.943 -17.170 1.00 94.19 376 ASP A CA 1
ATOM 2757 C C . ASP A 1 376 ? 12.425 4.286 -17.450 1.00 94.19 376 ASP A C 1
ATOM 2759 O O . ASP A 1 376 ? 13.479 4.834 -17.110 1.00 94.19 376 ASP A O 1
ATOM 2763 N N . TYR A 1 377 ? 12.392 3.136 -18.123 1.00 95.00 377 TYR A N 1
ATOM 2764 C CA . TYR A 1 377 ? 13.561 2.341 -18.489 1.00 95.00 377 TYR A CA 1
ATOM 2765 C C . TYR A 1 377 ? 13.617 2.164 -20.005 1.00 95.00 377 TYR A C 1
ATOM 2767 O O . TYR A 1 377 ? 12.642 1.747 -20.629 1.00 95.00 377 TYR A O 1
ATOM 2775 N N . THR A 1 378 ? 14.763 2.469 -20.617 1.00 96.00 378 THR A N 1
ATOM 2776 C CA . THR A 1 378 ? 15.002 2.232 -22.050 1.00 96.00 378 THR A CA 1
ATOM 2777 C C . THR A 1 378 ? 16.008 1.101 -22.221 1.00 96.00 378 THR A C 1
ATOM 2779 O O . THR A 1 378 ? 17.126 1.198 -21.719 1.00 96.00 378 THR A O 1
ATOM 2782 N N . ILE A 1 379 ? 15.616 0.038 -22.923 1.00 95.94 379 ILE A N 1
ATOM 2783 C CA . ILE A 1 379 ? 16.391 -1.200 -23.060 1.00 95.94 379 ILE A CA 1
ATOM 2784 C C . ILE A 1 379 ? 16.627 -1.482 -24.545 1.00 95.94 379 ILE A C 1
ATOM 2786 O O . ILE A 1 379 ? 15.678 -1.642 -25.314 1.00 95.94 379 ILE A O 1
ATOM 2790 N N . ASP A 1 380 ? 17.894 -1.569 -24.949 1.00 94.69 380 ASP A N 1
ATOM 2791 C CA . ASP A 1 380 ? 18.266 -1.967 -26.307 1.00 94.69 380 ASP A CA 1
ATOM 2792 C C . ASP A 1 380 ? 18.197 -3.491 -26.459 1.00 94.69 380 ASP A C 1
ATOM 2794 O O . ASP A 1 380 ? 18.948 -4.233 -25.825 1.00 94.69 380 ASP A O 1
ATOM 2798 N N . VAL A 1 381 ? 17.285 -3.947 -27.317 1.00 94.56 381 VAL A N 1
ATOM 2799 C CA . VAL A 1 381 ? 17.060 -5.362 -27.638 1.00 94.56 381 VAL A CA 1
ATOM 2800 C C . VAL A 1 381 ? 17.430 -5.688 -29.087 1.00 94.56 381 VAL A C 1
ATOM 2802 O O . VAL A 1 381 ? 17.038 -6.728 -29.607 1.00 94.56 381 VAL A O 1
ATOM 2805 N N . THR A 1 382 ? 18.201 -4.822 -29.757 1.00 92.44 382 THR A N 1
ATOM 2806 C CA . THR A 1 382 ? 18.568 -4.975 -31.179 1.00 92.44 382 THR A CA 1
ATOM 2807 C C . THR A 1 382 ? 19.188 -6.337 -31.502 1.00 92.44 382 THR A C 1
ATOM 2809 O O . THR A 1 382 ? 18.984 -6.848 -32.599 1.00 92.44 382 THR A O 1
ATOM 2812 N N . ASN A 1 383 ? 19.924 -6.927 -30.557 1.00 92.19 383 ASN A N 1
ATOM 2813 C CA . ASN A 1 383 ? 20.618 -8.207 -30.731 1.00 92.19 383 ASN A CA 1
ATOM 2814 C C . ASN A 1 383 ? 19.978 -9.356 -29.927 1.00 92.19 383 ASN A C 1
ATOM 2816 O O . ASN A 1 383 ? 20.644 -10.351 -29.646 1.00 92.19 383 ASN A O 1
ATOM 2820 N N . ASP A 1 384 ? 18.720 -9.207 -29.507 1.00 93.69 384 ASP A N 1
ATOM 2821 C CA . ASP A 1 384 ? 17.981 -10.203 -28.729 1.00 93.69 384 ASP A CA 1
ATOM 2822 C C . ASP A 1 384 ? 16.827 -10.767 -29.573 1.00 93.69 384 ASP A C 1
ATOM 2824 O O . ASP A 1 384 ? 15.713 -10.242 -29.579 1.00 93.69 384 ASP A O 1
ATOM 2828 N N . ASP A 1 385 ? 17.101 -11.844 -30.316 1.00 93.69 385 ASP A N 1
ATOM 2829 C CA . ASP A 1 385 ? 16.135 -12.466 -31.235 1.00 93.69 385 ASP A CA 1
ATOM 2830 C C . ASP A 1 385 ? 14.836 -12.894 -30.535 1.00 93.69 385 ASP A C 1
ATOM 2832 O O . ASP A 1 385 ? 13.758 -12.831 -31.134 1.00 93.69 385 ASP A O 1
ATOM 2836 N N . ALA A 1 386 ? 14.918 -13.317 -29.268 1.00 93.38 386 ALA A N 1
ATOM 2837 C CA . ALA A 1 386 ? 13.752 -13.713 -28.487 1.00 93.38 386 ALA A CA 1
ATOM 2838 C C . ALA A 1 386 ? 12.885 -12.494 -28.149 1.00 93.38 386 ALA A C 1
ATOM 2840 O O . ALA A 1 386 ? 11.670 -12.536 -28.351 1.00 93.38 386 ALA A O 1
ATOM 2841 N N . ALA A 1 387 ? 13.505 -11.393 -27.715 1.00 92.00 387 ALA A N 1
ATOM 2842 C CA . ALA A 1 387 ? 12.807 -10.139 -27.460 1.00 92.00 387 ALA A CA 1
ATOM 2843 C C . ALA A 1 387 ? 12.206 -9.539 -28.741 1.00 92.00 387 ALA A C 1
ATOM 2845 O O . ALA A 1 387 ? 11.047 -9.124 -28.735 1.00 92.00 387 ALA A O 1
ATOM 2846 N N . LEU A 1 388 ? 12.943 -9.543 -29.858 1.00 91.44 388 LEU A N 1
ATOM 2847 C CA . LEU A 1 388 ? 12.429 -9.094 -31.158 1.00 91.44 388 LEU A CA 1
ATOM 2848 C C . LEU A 1 388 ? 11.216 -9.927 -31.585 1.00 91.44 388 LEU A C 1
ATOM 2850 O O . LEU A 1 388 ? 10.177 -9.369 -31.938 1.00 91.44 388 LEU A O 1
ATOM 2854 N N . THR A 1 389 ? 11.308 -11.253 -31.458 1.00 92.38 389 THR A N 1
ATOM 2855 C CA . THR A 1 389 ? 10.199 -12.168 -31.757 1.00 92.38 389 THR A CA 1
ATOM 2856 C C . THR A 1 389 ? 8.983 -11.889 -30.869 1.00 92.38 389 THR A C 1
ATOM 2858 O O . THR A 1 389 ? 7.865 -11.816 -31.381 1.00 92.38 389 THR A O 1
ATOM 2861 N N . ALA A 1 390 ? 9.178 -11.682 -29.562 1.00 89.81 390 ALA A N 1
ATOM 2862 C CA . ALA A 1 390 ? 8.104 -11.350 -28.623 1.00 89.81 390 ALA A CA 1
ATOM 2863 C C . ALA A 1 390 ? 7.423 -10.011 -28.952 1.00 89.81 390 ALA A C 1
ATOM 2865 O O . ALA A 1 390 ? 6.213 -9.874 -28.778 1.00 89.81 390 ALA A O 1
ATOM 2866 N N . LEU A 1 391 ? 8.173 -9.046 -29.491 1.00 89.25 391 LEU A N 1
ATOM 2867 C CA . LEU A 1 391 ? 7.653 -7.768 -29.984 1.00 89.25 391 LEU A CA 1
ATOM 2868 C C . LEU A 1 391 ? 7.003 -7.863 -31.376 1.00 89.25 391 LEU A C 1
ATOM 2870 O O . LEU A 1 391 ? 6.481 -6.867 -31.873 1.00 89.25 391 LEU A O 1
ATOM 2874 N N . GLY A 1 392 ? 7.024 -9.033 -32.022 1.00 88.19 392 GLY A N 1
ATOM 2875 C CA . GLY A 1 392 ? 6.529 -9.210 -33.390 1.00 88.19 392 GLY A CA 1
ATOM 2876 C C . GLY A 1 392 ? 7.433 -8.591 -34.463 1.00 88.19 392 GLY A C 1
ATOM 2877 O O . GLY A 1 392 ? 6.988 -8.366 -35.589 1.00 88.19 392 GLY A O 1
ATOM 2878 N N . VAL A 1 393 ? 8.695 -8.312 -34.132 1.00 87.81 393 VAL A N 1
ATOM 2879 C CA . VAL A 1 393 ? 9.717 -7.798 -35.049 1.00 87.81 393 VAL A CA 1
ATOM 2880 C C . VAL A 1 393 ? 10.502 -8.983 -35.606 1.00 87.81 393 VAL A C 1
ATOM 2882 O O . VAL A 1 393 ? 11.004 -9.813 -34.852 1.00 87.81 393 VAL A O 1
ATOM 2885 N N . GLN A 1 394 ? 10.624 -9.086 -36.933 1.00 80.81 394 GLN A N 1
ATOM 2886 C CA . GLN A 1 394 ? 11.489 -10.114 -37.513 1.00 80.81 394 GLN A CA 1
ATOM 2887 C C . GLN A 1 394 ? 12.954 -9.813 -37.165 1.00 80.81 394 GLN A C 1
ATOM 2889 O O . GLN A 1 394 ? 13.406 -8.699 -37.451 1.00 80.81 394 GLN A O 1
ATOM 2894 N N . PRO A 1 395 ? 13.704 -10.779 -36.601 1.00 73.75 395 PRO A N 1
ATOM 2895 C CA . PRO A 1 395 ? 15.136 -10.624 -36.396 1.00 73.75 395 PRO A CA 1
ATOM 2896 C C . PRO A 1 395 ? 15.830 -10.279 -37.710 1.00 73.75 395 PRO A C 1
ATOM 2898 O O . PRO A 1 395 ? 15.435 -10.766 -38.777 1.00 73.75 395 PRO A O 1
ATOM 2901 N N . ALA A 1 396 ? 16.871 -9.449 -37.646 1.00 66.81 396 ALA A N 1
ATOM 2902 C CA . ALA A 1 396 ? 17.733 -9.259 -38.802 1.00 66.81 396 ALA A CA 1
ATOM 2903 C C . ALA A 1 396 ? 18.261 -10.639 -39.209 1.00 66.81 396 ALA A C 1
ATOM 2905 O O . ALA A 1 396 ? 18.784 -11.364 -38.366 1.00 66.81 396 ALA A O 1
ATOM 2906 N N . ALA A 1 397 ? 18.082 -11.025 -40.476 1.00 60.94 397 ALA A N 1
ATOM 2907 C CA . ALA A 1 397 ? 18.593 -12.297 -40.962 1.00 60.94 397 ALA A CA 1
ATOM 2908 C C . ALA A 1 397 ? 20.095 -12.349 -40.657 1.00 60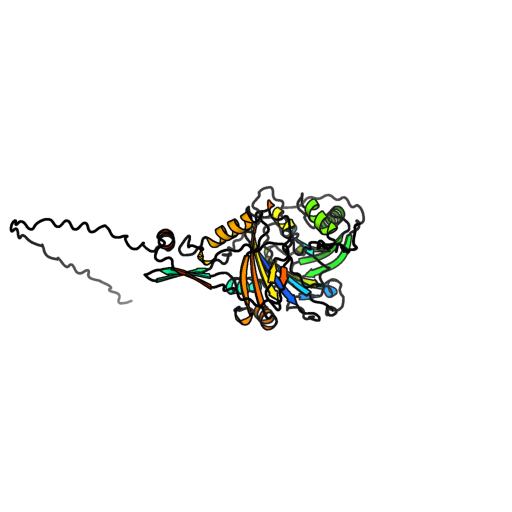.94 397 ALA A C 1
ATOM 2910 O O . ALA A 1 397 ? 20.875 -11.598 -41.248 1.00 60.94 397 ALA A O 1
ATOM 2911 N N . THR A 1 398 ? 20.491 -13.198 -39.706 1.00 54.97 398 THR A N 1
ATOM 2912 C CA . THR A 1 398 ? 21.892 -13.553 -39.519 1.00 54.97 398 THR A CA 1
ATOM 2913 C C . THR A 1 398 ? 22.347 -14.077 -40.865 1.00 54.97 398 THR A C 1
ATOM 2915 O O . THR A 1 398 ? 21.695 -14.957 -41.430 1.00 54.97 398 THR A O 1
ATOM 2918 N N . GLY A 1 399 ? 23.348 -13.408 -41.442 1.00 48.03 399 GLY A N 1
ATOM 2919 C CA . GLY A 1 399 ? 23.734 -13.588 -42.832 1.00 48.03 399 GLY A CA 1
ATOM 2920 C C . GLY A 1 399 ? 23.715 -15.063 -43.193 1.00 48.03 399 GLY A C 1
ATOM 2921 O O . GLY A 1 399 ? 24.474 -15.851 -42.630 1.00 48.03 399 GLY A O 1
ATOM 2922 N N . ALA A 1 400 ? 22.823 -15.428 -44.117 1.00 44.38 400 ALA A N 1
ATOM 2923 C CA . ALA A 1 400 ? 23.098 -16.561 -44.968 1.00 44.38 400 ALA A CA 1
ATOM 2924 C C . ALA A 1 400 ? 24.497 -16.284 -45.502 1.00 44.38 400 ALA A C 1
ATOM 2926 O O . ALA A 1 400 ? 24.694 -15.278 -46.186 1.00 44.38 400 ALA A O 1
ATOM 2927 N N . ASP A 1 401 ? 25.448 -17.099 -45.053 1.00 42.16 401 ASP A N 1
ATOM 2928 C CA . ASP A 1 401 ? 26.798 -17.164 -45.572 1.00 42.16 401 ASP A CA 1
ATOM 2929 C C . ASP A 1 401 ? 26.643 -17.070 -47.088 1.00 42.16 401 ASP A C 1
ATOM 2931 O O . ASP A 1 401 ? 26.118 -17.984 -47.734 1.00 42.16 401 ASP A O 1
ATOM 2935 N N . THR A 1 402 ? 26.982 -15.918 -47.665 1.00 45.47 402 THR A N 1
ATOM 2936 C CA . THR A 1 402 ? 27.252 -15.859 -49.088 1.00 45.47 402 THR A CA 1
ATOM 2937 C C . THR A 1 402 ? 28.549 -16.626 -49.216 1.00 45.47 402 THR A C 1
ATOM 2939 O O . THR A 1 402 ? 29.6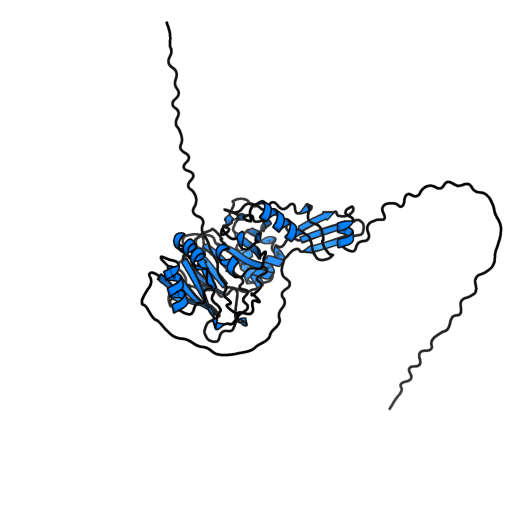30 -16.044 -49.180 1.00 45.47 402 THR A O 1
ATOM 2942 N N . ALA A 1 403 ? 28.430 -17.954 -49.267 1.00 44.72 403 ALA A N 1
ATOM 2943 C CA . ALA A 1 403 ? 29.406 -18.771 -49.933 1.00 44.72 403 ALA A CA 1
ATOM 2944 C C . ALA A 1 403 ? 29.538 -18.141 -51.319 1.00 44.72 403 ALA A C 1
ATOM 2946 O O . ALA A 1 403 ? 28.629 -18.222 -52.149 1.00 44.72 403 ALA A O 1
ATOM 2947 N N . ASP A 1 404 ? 30.625 -17.392 -51.488 1.00 43.62 404 ASP A N 1
ATOM 2948 C CA . ASP A 1 404 ? 31.215 -17.089 -52.776 1.00 43.62 404 ASP A CA 1
ATOM 2949 C C . ASP A 1 404 ? 31.469 -18.443 -53.453 1.00 43.62 404 ASP A C 1
ATOM 2951 O O . ASP A 1 404 ? 32.549 -19.024 -53.351 1.00 43.62 404 ASP A O 1
ATOM 2955 N N . ASP A 1 405 ? 30.442 -18.980 -54.112 1.00 41.69 405 ASP A N 1
ATOM 2956 C CA . ASP A 1 405 ? 30.614 -19.957 -55.176 1.00 41.69 405 ASP A CA 1
ATOM 2957 C C . ASP A 1 405 ? 31.163 -19.183 -56.376 1.00 41.69 405 ASP A C 1
ATOM 2959 O O . ASP A 1 405 ? 30.454 -18.755 -57.291 1.00 41.69 405 ASP A O 1
ATOM 2963 N N . ASP A 1 406 ? 32.471 -18.963 -56.312 1.00 48.47 406 ASP A N 1
ATOM 2964 C CA . ASP A 1 406 ? 33.323 -18.423 -57.359 1.00 48.47 406 ASP A CA 1
ATOM 2965 C C . ASP A 1 406 ? 33.501 -19.493 -58.459 1.00 48.47 406 ASP A C 1
ATOM 2967 O O . ASP A 1 406 ? 34.599 -19.966 -58.747 1.00 48.47 406 ASP A O 1
ATOM 2971 N N . ASP A 1 407 ? 32.393 -19.920 -59.074 1.00 43.53 407 ASP A N 1
ATOM 2972 C CA . ASP A 1 407 ? 32.384 -20.869 -60.185 1.00 43.53 407 ASP A CA 1
ATOM 2973 C C . ASP A 1 407 ? 32.206 -20.135 -61.521 1.00 43.53 407 ASP A C 1
ATOM 2975 O O . ASP A 1 407 ? 31.118 -19.904 -62.048 1.00 43.53 407 ASP A O 1
ATOM 2979 N N . GLY A 1 408 ? 33.357 -19.795 -62.100 1.00 36.44 408 GLY A N 1
ATOM 2980 C CA . GLY A 1 408 ? 33.699 -20.242 -63.449 1.00 36.44 408 GLY A CA 1
ATOM 2981 C C . GLY A 1 408 ? 32.682 -19.964 -64.558 1.00 36.44 408 GLY A C 1
ATOM 2982 O O . GLY A 1 408 ? 31.907 -20.823 -64.973 1.00 36.44 408 GLY A O 1
ATOM 2983 N N . CYS A 1 409 ? 32.820 -18.795 -65.175 1.00 32.06 409 CYS A N 1
ATOM 2984 C CA . CYS A 1 409 ? 32.232 -18.461 -66.467 1.00 32.06 409 CYS A CA 1
ATOM 2985 C C . CYS A 1 409 ? 32.566 -19.529 -67.539 1.00 32.06 409 CYS A C 1
ATOM 2987 O O . CYS A 1 409 ? 33.688 -19.578 -68.045 1.00 32.06 409 CYS A O 1
ATOM 2989 N N . THR A 1 410 ? 31.589 -20.352 -67.942 1.00 36.09 410 THR A N 1
ATOM 2990 C CA . THR A 1 410 ? 31.616 -21.076 -69.225 1.00 36.09 410 THR A CA 1
ATOM 2991 C C . THR A 1 410 ? 30.266 -21.003 -69.940 1.00 36.09 410 THR A C 1
ATOM 2993 O O . THR A 1 410 ? 29.190 -21.062 -69.356 1.00 36.09 410 THR A O 1
ATOM 2996 N N . ALA A 1 411 ? 30.354 -20.778 -71.248 1.00 38.31 411 ALA A N 1
ATOM 2997 C CA . ALA A 1 411 ? 29.282 -20.332 -72.121 1.00 38.31 411 ALA A CA 1
ATOM 2998 C C . ALA A 1 411 ? 28.301 -21.438 -72.554 1.00 38.31 411 ALA A C 1
ATOM 3000 O O . ALA A 1 411 ? 28.715 -22.483 -73.046 1.00 38.31 411 ALA A O 1
ATOM 3001 N N . ALA A 1 412 ? 27.005 -21.120 -72.545 1.00 34.22 412 ALA A N 1
ATOM 3002 C CA . ALA A 1 412 ? 25.979 -21.660 -73.446 1.00 34.22 412 ALA A CA 1
ATOM 3003 C C . ALA A 1 412 ? 24.807 -20.659 -73.427 1.00 34.22 412 ALA A C 1
ATOM 3005 O O . ALA A 1 412 ? 24.322 -20.284 -72.373 1.00 34.22 412 ALA A O 1
ATOM 3006 N N . GLY A 1 413 ? 24.400 -20.032 -74.526 1.00 30.64 413 GLY A N 1
ATOM 3007 C CA . GLY A 1 413 ? 23.664 -20.679 -75.605 1.00 30.64 413 GLY A CA 1
ATOM 3008 C C . GLY A 1 413 ? 22.277 -20.029 -75.672 1.00 30.64 413 GLY A C 1
ATOM 3009 O O . GLY A 1 413 ? 21.465 -20.173 -74.769 1.00 30.64 413 GLY A O 1
ATOM 3010 N N . ARG A 1 414 ? 22.037 -19.243 -76.727 1.00 37.72 414 ARG A N 1
ATOM 3011 C CA . ARG A 1 414 ? 20.784 -18.522 -77.005 1.00 37.72 414 ARG A CA 1
ATOM 3012 C C . ARG A 1 414 ? 19.552 -19.421 -76.842 1.00 37.72 414 ARG A C 1
ATOM 3014 O O . ARG A 1 414 ? 19.474 -20.436 -77.525 1.00 37.72 414 ARG A O 1
ATOM 3021 N N . ASN A 1 415 ? 18.518 -18.936 -76.152 1.00 33.06 415 ASN A N 1
ATOM 3022 C CA . ASN A 1 415 ? 17.160 -19.102 -76.667 1.00 33.06 415 ASN A CA 1
ATOM 3023 C C . ASN A 1 415 ? 16.217 -17.980 -76.208 1.00 33.06 415 ASN A C 1
ATOM 3025 O O . ASN A 1 415 ? 15.917 -17.825 -75.030 1.00 33.06 415 ASN A O 1
ATOM 3029 N N . ARG A 1 416 ? 15.774 -17.175 -77.179 1.00 37.12 416 ARG A N 1
ATOM 3030 C CA . ARG A 1 416 ? 14.666 -16.221 -77.060 1.00 37.12 416 ARG A CA 1
ATOM 3031 C C . ARG A 1 416 ? 13.377 -16.966 -77.369 1.00 37.12 416 ARG A C 1
ATOM 3033 O O . ARG A 1 416 ? 13.346 -17.631 -78.401 1.00 37.12 416 ARG A O 1
ATOM 3040 N N . SER A 1 417 ? 12.323 -16.761 -76.580 1.00 34.31 417 SER A N 1
ATOM 3041 C CA . SER A 1 417 ? 10.906 -16.852 -76.991 1.00 34.31 417 SER A CA 1
ATOM 3042 C C . SER A 1 417 ? 9.971 -16.444 -75.834 1.00 34.31 417 SER A C 1
ATOM 3044 O O . SER A 1 417 ? 10.424 -16.441 -74.694 1.00 34.31 417 SER A O 1
ATOM 3046 N N . PRO A 1 418 ? 8.734 -15.981 -76.108 1.00 41.53 418 PRO A N 1
ATOM 3047 C CA . PRO A 1 418 ? 8.307 -14.642 -75.696 1.00 41.53 418 PRO A CA 1
ATOM 3048 C C . PRO A 1 418 ? 7.153 -14.598 -74.677 1.00 41.53 418 PRO A C 1
ATOM 3050 O O . PRO A 1 418 ? 6.394 -15.547 -74.509 1.00 41.53 418 PRO A O 1
ATOM 3053 N N . LEU A 1 419 ? 7.007 -13.426 -74.052 1.00 40.38 419 LEU A N 1
ATOM 3054 C CA . LEU A 1 419 ? 5.838 -12.979 -73.280 1.00 40.38 419 LEU A CA 1
ATOM 3055 C C . LEU A 1 419 ? 4.538 -13.039 -74.108 1.00 40.38 419 LEU A C 1
ATOM 3057 O O . LEU A 1 419 ? 4.564 -12.629 -75.273 1.00 40.38 419 LEU A O 1
ATOM 3061 N N . PRO A 1 420 ? 3.380 -13.374 -73.506 1.00 39.00 420 PRO A N 1
ATOM 3062 C CA . PRO A 1 420 ? 2.087 -12.953 -74.016 1.00 39.00 420 PRO A CA 1
ATOM 3063 C C . PRO A 1 420 ? 1.498 -11.785 -73.210 1.00 39.00 420 PRO A C 1
ATOM 3065 O O . PRO A 1 420 ? 1.658 -11.656 -71.998 1.00 39.00 420 PRO A O 1
ATOM 3068 N N . LEU A 1 421 ? 0.828 -10.926 -73.974 1.00 34.00 421 LEU A N 1
ATOM 3069 C CA . LEU A 1 421 ? 0.234 -9.641 -73.640 1.00 34.00 421 LEU A CA 1
ATOM 3070 C C . LEU A 1 421 ? -0.901 -9.693 -72.603 1.00 34.00 421 LEU A C 1
ATOM 3072 O O . LEU A 1 421 ? -1.759 -10.574 -72.619 1.00 34.00 421 LEU A O 1
ATOM 3076 N N . LEU A 1 422 ? -0.948 -8.604 -71.833 1.00 34.56 422 LEU A N 1
ATOM 3077 C CA . LEU A 1 422 ? -2.109 -8.003 -71.175 1.00 34.56 422 LEU A CA 1
ATOM 3078 C C . LEU A 1 422 ? -3.409 -8.067 -72.001 1.00 34.56 422 LEU A C 1
ATOM 3080 O O . LEU A 1 422 ? -3.439 -7.633 -73.152 1.00 34.56 422 LEU A O 1
ATOM 3084 N N . TRP A 1 423 ? -4.506 -8.449 -71.343 1.00 32.09 423 TRP A N 1
ATOM 3085 C CA . TRP A 1 423 ? -5.867 -8.050 -71.713 1.00 32.09 423 TRP A CA 1
ATOM 3086 C C . TRP A 1 423 ? -6.498 -7.272 -70.553 1.00 32.09 423 TRP A C 1
ATOM 3088 O O . TRP A 1 423 ? -6.721 -7.808 -69.471 1.00 32.09 423 TRP A O 1
ATOM 3098 N N . LEU A 1 424 ? -6.763 -5.989 -70.801 1.00 36.41 424 LEU A N 1
ATOM 3099 C CA . LEU A 1 424 ? -7.569 -5.098 -69.969 1.00 36.41 424 LEU A CA 1
ATOM 3100 C C . LEU A 1 424 ? -9.057 -5.356 -70.249 1.00 36.41 424 LEU A C 1
ATOM 3102 O O . LEU A 1 424 ? -9.481 -5.301 -71.403 1.00 36.41 424 LEU A O 1
ATOM 3106 N N . VAL A 1 425 ? -9.856 -5.564 -69.201 1.00 34.75 425 VAL A N 1
ATOM 3107 C CA . VAL A 1 425 ? -11.328 -5.529 -69.255 1.00 34.75 425 VAL A CA 1
ATOM 3108 C C . VAL A 1 425 ? -11.818 -4.434 -68.298 1.00 34.75 425 VAL A C 1
ATOM 3110 O O . VAL A 1 425 ? -11.468 -4.484 -67.119 1.00 34.75 425 VAL A O 1
ATOM 3113 N N . PRO A 1 426 ? -12.616 -3.448 -68.750 1.00 41.12 426 PRO A N 1
ATOM 3114 C CA . PRO A 1 426 ? -13.198 -2.438 -67.874 1.00 41.12 426 PRO A CA 1
ATOM 3115 C C . PRO A 1 426 ? -14.574 -2.886 -67.352 1.00 41.12 426 PRO A C 1
ATOM 3117 O O . PRO A 1 426 ? -15.454 -3.264 -68.125 1.00 41.12 426 PRO A O 1
ATOM 3120 N N . VAL A 1 427 ? -14.779 -2.807 -66.034 1.00 37.47 427 VAL A N 1
ATOM 3121 C CA . VAL A 1 427 ? -16.086 -3.006 -65.387 1.00 37.47 427 VAL A CA 1
ATOM 3122 C C . VAL A 1 427 ? -16.853 -1.682 -65.389 1.00 37.47 427 VAL A C 1
ATOM 3124 O O . VAL A 1 427 ? -16.406 -0.684 -64.827 1.00 37.47 427 VAL A O 1
ATOM 3127 N N . ALA A 1 428 ? -18.016 -1.682 -66.040 1.00 35.12 428 ALA A N 1
ATOM 3128 C CA . ALA A 1 428 ? -18.950 -0.565 -66.102 1.00 35.12 428 ALA A CA 1
ATOM 3129 C C . ALA A 1 428 ? -19.798 -0.471 -64.819 1.00 35.12 428 ALA A C 1
ATOM 3131 O O . ALA A 1 428 ? -20.483 -1.425 -64.451 1.00 35.12 428 ALA A O 1
ATOM 3132 N N . LEU A 1 429 ? -19.801 0.702 -64.177 1.00 36.53 429 LEU A N 1
ATOM 3133 C CA . LEU A 1 429 ? -20.751 1.067 -63.123 1.00 36.53 429 LEU A CA 1
ATOM 3134 C C . LEU A 1 429 ? -22.012 1.682 -63.754 1.00 36.53 429 LEU A C 1
ATOM 3136 O O . LEU A 1 429 ? -21.949 2.715 -64.421 1.00 36.53 429 LEU A O 1
ATOM 3140 N N . LEU A 1 430 ? -23.167 1.064 -63.508 1.00 36.38 430 LEU A N 1
ATOM 3141 C CA . LEU A 1 430 ? -24.499 1.545 -63.880 1.00 36.38 430 LEU A CA 1
ATOM 3142 C C . LEU A 1 430 ? -25.269 1.865 -62.591 1.00 36.38 430 LEU A C 1
ATOM 3144 O O . LEU A 1 430 ? -25.803 0.971 -61.942 1.00 36.38 430 LEU A O 1
ATOM 3148 N N . LEU A 1 431 ? -25.356 3.146 -62.226 1.00 39.09 431 LEU A N 1
ATOM 3149 C CA . LEU A 1 431 ? -26.325 3.643 -61.246 1.00 39.09 431 LEU A CA 1
ATOM 3150 C C . LEU A 1 431 ? -27.231 4.670 -61.924 1.00 39.09 431 LEU A C 1
ATOM 3152 O O . LEU A 1 431 ? -26.843 5.800 -62.212 1.00 39.09 431 LEU A O 1
ATOM 3156 N N . ARG A 1 432 ? -28.466 4.240 -62.191 1.00 38.66 432 ARG A N 1
ATOM 3157 C CA . ARG A 1 432 ? -29.569 5.053 -62.705 1.00 38.66 432 ARG A CA 1
ATOM 3158 C C . ARG A 1 432 ? -30.568 5.244 -61.560 1.00 38.66 432 ARG A C 1
ATOM 3160 O O . ARG A 1 432 ? -31.210 4.283 -61.147 1.00 38.66 432 ARG A O 1
ATOM 3167 N N . ARG A 1 433 ? -30.727 6.471 -61.053 1.00 39.84 433 ARG A N 1
ATOM 3168 C CA . ARG A 1 433 ? -31.878 6.863 -60.217 1.00 39.84 433 ARG A CA 1
ATOM 3169 C C . ARG A 1 433 ? -32.292 8.315 -60.505 1.00 39.84 433 ARG A C 1
ATOM 3171 O O . ARG A 1 433 ? -31.616 9.262 -60.127 1.00 39.84 433 ARG A O 1
ATOM 3178 N N . ARG A 1 434 ? -33.425 8.458 -61.193 1.00 47.00 434 ARG A N 1
ATOM 3179 C CA . ARG A 1 434 ? -34.343 9.615 -61.300 1.00 47.00 434 ARG A CA 1
ATOM 3180 C C . ARG A 1 434 ? -35.703 8.973 -61.607 1.00 47.00 434 ARG A C 1
ATOM 3182 O O . ARG A 1 434 ? -35.720 8.074 -62.436 1.00 47.00 434 ARG A O 1
ATOM 3189 N N . SER A 1 435 ? -36.862 9.324 -61.072 1.00 41.34 435 SER A N 1
ATOM 3190 C CA . SER A 1 435 ? -37.333 10.234 -60.025 1.00 41.34 435 SER A CA 1
ATOM 3191 C C . SER A 1 435 ? -38.861 10.060 -60.029 1.00 41.34 435 SER A C 1
ATOM 3193 O O . SER A 1 435 ? -39.413 10.084 -61.128 1.00 41.34 435 SER A O 1
ATOM 3195 N N . ARG A 1 436 ? -39.492 10.021 -58.846 1.00 37.03 436 ARG A N 1
ATOM 3196 C CA . ARG A 1 436 ? -40.945 9.886 -58.590 1.00 37.03 436 ARG A CA 1
ATOM 3197 C C . ARG A 1 436 ? -41.575 8.528 -58.874 1.00 37.03 436 ARG A C 1
ATOM 3199 O O . ARG A 1 436 ? -41.323 7.959 -59.954 1.00 37.03 436 ARG A O 1
#

Nearest PDB structures (foldseek):
  8grj-assembly1_B  TM=3.115E-01  e=2.530E+00  Burkholderia cepacia
  7vwk-assembly1_B  TM=2.065E-01  e=2.252E+00  Streptomyces viridochromogenes Tue57
  4eib-assembly1_B  TM=1.847E-01  e=6.440E+00  Rhizopus arrhizus

Mean predicted aligned error: 14.9 Å